Protein AF-A0A843VXG0-F1 (afdb_monomer_lite)

Radius of gyration: 54.91 Å; chains: 1; bounding box: 132×84×151 Å

Sequence (460 aa):
MPESQAVRLLEGRLAEQEVELTRLRTEVRTLREELARAHASRDAGASSSAQSARGDLATRLQEALDRAEARVRELETERADRGVATLQLQMESLRLELVRVEGRLLEAREREREARDRERDADRARADIARDYEILKDRPAIEVPSLGREGHSRRRFFAEDRDWGADHGSTVAYWREGGEQVVRVTDLQDSSAYMEDYQARYAGRLRLDRRVMPESQAIRLLEGRLAEQEVELTRLRAEVRTLRGELLRAQASRDAGASSSAQPAGGDLVVRLQRALDRAEARVRELEEQAREIGAQRQGGDVATLQAQMESLRLEFEARISDLEVERRTMVTAMEELRDDRTLMRGRLLEAREREREAETARTRIAADYEILKDRVLKKRREQQRQAQQVTPARTGSAFASLDDIVSLGDPSVVRGGVPRPEASTASKPPLPDRCREREEEEVSSSRRQRPTEGEQRDE

pLDDT: mean 70.28, std 20.28, range [29.88, 96.81]

Organism: Colocasia esculenta (NCBI:txid4460)

Structure (mmCIF, N/CA/C/O backbone):
data_AF-A0A843VXG0-F1
#
_entry.id   AF-A0A843VXG0-F1
#
loop_
_atom_site.group_PDB
_atom_site.id
_atom_site.type_symbol
_atom_site.label_atom_id
_atom_site.label_alt_id
_atom_site.label_comp_id
_atom_site.label_asym_id
_atom_site.label_entity_id
_atom_site.label_seq_id
_atom_site.pdbx_PDB_ins_code
_atom_site.Cartn_x
_atom_site.Cartn_y
_atom_site.Cartn_z
_atom_site.occupancy
_atom_site.B_iso_or_equiv
_atom_site.auth_seq_id
_atom_site.auth_comp_id
_atom_site.auth_asym_id
_atom_site.auth_atom_id
_atom_site.pdbx_PDB_model_num
ATOM 1 N N . MET A 1 1 ? -14.384 9.753 -12.723 1.00 54.00 1 MET A N 1
ATOM 2 C CA . MET A 1 1 ? -13.981 8.360 -12.432 1.00 54.00 1 MET A CA 1
ATOM 3 C C . MET A 1 1 ? -12.895 8.419 -11.370 1.00 54.00 1 MET A C 1
ATOM 5 O O . MET A 1 1 ? -12.008 9.245 -11.539 1.00 54.00 1 MET A O 1
ATOM 9 N N . PRO A 1 2 ? -12.958 7.631 -10.286 1.00 76.62 2 PRO A N 1
ATOM 10 C CA . PRO A 1 2 ? -11.826 7.462 -9.376 1.00 76.62 2 PRO A CA 1
ATOM 11 C C . PRO A 1 2 ? -10.594 6.999 -10.168 1.00 76.62 2 PRO A C 1
ATOM 13 O O . PRO A 1 2 ? -10.729 6.127 -11.027 1.00 76.62 2 PRO A O 1
ATOM 16 N N . GLU A 1 3 ? -9.410 7.546 -9.889 1.00 73.25 3 GLU A N 1
ATOM 17 C CA . GLU A 1 3 ? -8.144 7.176 -10.559 1.00 73.25 3 GLU A CA 1
ATOM 18 C C . GLU A 1 3 ? -7.888 5.661 -10.498 1.00 73.25 3 GLU A C 1
ATOM 20 O O . GLU A 1 3 ? -7.490 5.042 -11.484 1.00 73.25 3 GLU A O 1
ATOM 25 N N . SER A 1 4 ? -8.270 5.028 -9.387 1.00 76.19 4 SER A N 1
ATOM 26 C CA . SER A 1 4 ? -8.211 3.576 -9.203 1.00 76.19 4 SER A CA 1
ATOM 27 C C . SER A 1 4 ? -9.098 2.782 -10.170 1.00 76.19 4 SER A C 1
ATOM 29 O O . SER A 1 4 ? -8.772 1.645 -10.500 1.00 76.19 4 SER A O 1
ATOM 31 N N . GLN A 1 5 ? -10.202 3.351 -10.663 1.00 81.25 5 GLN A N 1
ATOM 32 C CA . GLN A 1 5 ? -11.023 2.716 -11.699 1.00 81.25 5 GLN A CA 1
ATOM 33 C C . GLN A 1 5 ? -10.413 2.894 -13.092 1.00 81.25 5 GLN A C 1
ATOM 35 O O . GLN A 1 5 ? -10.515 1.984 -13.910 1.00 81.25 5 GLN A O 1
ATOM 40 N N . ALA A 1 6 ? -9.763 4.029 -13.365 1.00 76.12 6 ALA A N 1
ATOM 41 C CA . ALA A 1 6 ? -9.092 4.266 -14.643 1.00 76.12 6 ALA A CA 1
ATOM 42 C C . ALA A 1 6 ? -7.895 3.321 -14.837 1.00 76.12 6 ALA A C 1
ATOM 44 O O . ALA A 1 6 ? -7.776 2.706 -15.894 1.00 76.12 6 ALA A O 1
ATOM 45 N N . VAL A 1 7 ? -7.076 3.132 -13.794 1.00 78.44 7 VAL A N 1
ATOM 46 C CA . VAL A 1 7 ? -5.946 2.186 -13.809 1.00 78.44 7 VAL A CA 1
ATOM 47 C C . VAL A 1 7 ? -6.432 0.751 -14.035 1.00 78.44 7 VAL A C 1
ATOM 49 O O . VAL A 1 7 ? -5.956 0.095 -14.953 1.00 78.44 7 VAL A O 1
ATOM 52 N N . ARG A 1 8 ? -7.462 0.293 -13.308 1.00 83.00 8 ARG A N 1
ATOM 53 C CA . ARG A 1 8 ? -8.021 -1.063 -13.492 1.00 83.00 8 ARG A CA 1
ATOM 54 C C . ARG A 1 8 ? -8.578 -1.306 -14.895 1.00 83.00 8 ARG A C 1
ATOM 56 O O . ARG A 1 8 ? -8.457 -2.406 -15.423 1.00 83.00 8 ARG A O 1
ATOM 63 N N . LEU A 1 9 ? -9.205 -0.297 -15.504 1.00 84.12 9 LEU A N 1
ATOM 64 C CA . LEU A 1 9 ? -9.700 -0.405 -16.880 1.00 84.12 9 LEU A CA 1
ATOM 65 C C . LEU A 1 9 ? -8.553 -0.508 -17.893 1.00 84.12 9 LEU A C 1
ATOM 67 O O . LEU A 1 9 ? -8.672 -1.247 -18.869 1.00 84.12 9 LEU A O 1
ATOM 71 N N . LEU A 1 10 ? -7.450 0.213 -17.671 1.00 79.94 10 LEU A N 1
ATOM 72 C CA . LEU A 1 10 ? -6.256 0.120 -18.513 1.00 79.94 10 LEU A CA 1
ATOM 73 C C . LEU A 1 10 ? -5.545 -1.226 -18.339 1.00 79.94 10 LEU A C 1
ATOM 75 O O . LEU A 1 10 ? -5.200 -1.846 -19.339 1.00 79.94 10 LEU A O 1
ATOM 79 N N . GLU A 1 11 ? -5.407 -1.716 -17.108 1.00 81.12 11 GLU A N 1
ATOM 80 C CA . GLU A 1 11 ? -4.853 -3.043 -16.806 1.00 81.12 11 GLU A CA 1
ATOM 81 C C . GLU A 1 11 ? -5.683 -4.166 -17.440 1.00 81.12 11 GLU A C 1
ATOM 83 O O . GLU A 1 11 ? -5.125 -5.072 -18.057 1.00 81.12 11 GLU A O 1
ATOM 88 N N . GLY A 1 12 ? -7.017 -4.077 -17.369 1.00 87.62 12 GLY A N 1
ATOM 89 C CA . GLY A 1 12 ? -7.913 -5.031 -18.026 1.00 87.62 12 GLY A CA 1
ATOM 90 C C . GLY A 1 12 ? -7.734 -5.055 -19.546 1.00 87.62 12 GLY A C 1
ATOM 91 O O . GLY A 1 12 ? -7.599 -6.123 -20.138 1.00 87.62 12 GLY A O 1
ATOM 92 N N . ARG A 1 13 ? -7.640 -3.880 -20.182 1.00 86.31 13 ARG A N 1
ATOM 93 C CA . ARG A 1 13 ? -7.381 -3.780 -21.628 1.00 86.31 13 ARG A CA 1
ATOM 94 C C . ARG A 1 13 ? -5.990 -4.273 -22.014 1.00 86.31 13 ARG A C 1
ATOM 96 O O . ARG A 1 13 ? -5.848 -4.910 -23.052 1.00 86.31 13 ARG A O 1
ATOM 103 N N . LEU A 1 14 ? -4.971 -4.003 -21.196 1.00 82.38 14 LEU A N 1
ATOM 104 C CA . LEU A 1 14 ? -3.626 -4.540 -21.405 1.00 82.38 14 LEU A CA 1
ATOM 105 C C . LEU A 1 14 ? -3.658 -6.071 -21.377 1.00 82.38 14 LEU A C 1
ATOM 107 O O . LEU A 1 14 ? -3.133 -6.683 -22.303 1.00 82.38 14 LEU A O 1
ATOM 111 N N . ALA A 1 15 ? -4.343 -6.673 -20.398 1.00 84.88 15 ALA A N 1
ATOM 112 C CA . ALA A 1 15 ? -4.509 -8.122 -20.288 1.00 84.88 15 ALA A CA 1
ATOM 113 C C . ALA A 1 15 ? -5.201 -8.734 -21.522 1.00 84.88 15 ALA A C 1
ATOM 115 O O . ALA A 1 15 ? -4.717 -9.725 -22.072 1.00 84.88 15 ALA A O 1
ATOM 116 N N . GLU A 1 16 ? -6.289 -8.121 -22.001 1.00 88.75 16 GLU A N 1
ATOM 117 C CA . GLU A 1 16 ? -6.979 -8.535 -23.233 1.00 88.75 16 GLU A CA 1
ATOM 118 C C . GLU A 1 16 ? -6.040 -8.507 -24.450 1.00 88.75 16 GLU A C 1
ATOM 120 O O . GLU A 1 16 ? -5.996 -9.463 -25.230 1.00 88.75 16 GLU A O 1
ATOM 125 N N . GLN A 1 17 ? -5.217 -7.461 -24.578 1.00 88.38 17 GLN A N 1
ATOM 126 C CA . GLN A 1 17 ? -4.226 -7.369 -25.650 1.00 88.38 17 GLN A CA 1
ATOM 127 C C . GLN A 1 17 ? -3.116 -8.416 -25.547 1.00 88.38 17 GLN A C 1
ATOM 129 O O . GLN A 1 17 ? -2.599 -8.849 -26.576 1.00 88.38 17 GLN A O 1
ATOM 134 N N . GLU A 1 18 ? -2.718 -8.844 -24.346 1.00 86.44 18 GLU A N 1
ATOM 135 C CA . GLU A 1 18 ? -1.721 -9.915 -24.212 1.00 86.44 18 GLU A CA 1
ATOM 136 C C . GLU A 1 18 ? -2.261 -11.249 -24.731 1.00 86.44 18 GLU A C 1
ATOM 138 O O . GLU A 1 18 ? -1.541 -12.009 -25.390 1.00 86.44 18 GLU A O 1
ATOM 143 N N . VAL A 1 19 ? -3.543 -11.517 -24.480 1.00 92.06 19 VAL A N 1
ATOM 144 C CA . VAL A 1 19 ? -4.237 -12.697 -25.007 1.00 92.06 19 VAL A CA 1
ATOM 145 C C . VAL A 1 19 ? -4.343 -12.622 -26.535 1.00 92.06 19 VAL A C 1
ATOM 147 O O . VAL A 1 19 ? -4.075 -13.607 -27.223 1.00 92.06 19 VAL A O 1
ATOM 150 N N . GLU A 1 20 ? -4.656 -11.453 -27.098 1.00 89.12 20 GLU A N 1
ATOM 151 C CA . GLU A 1 20 ? -4.691 -11.262 -28.555 1.00 89.12 20 GLU A CA 1
ATOM 152 C C . GLU A 1 20 ? -3.297 -11.427 -29.191 1.00 89.12 20 GLU A C 1
ATOM 154 O O . GLU A 1 20 ? -3.144 -12.144 -30.182 1.00 89.12 20 GLU A O 1
ATOM 159 N N . LEU A 1 21 ? -2.254 -10.849 -28.586 1.00 85.12 21 LEU A N 1
ATOM 160 C CA . LEU A 1 21 ? -0.868 -10.976 -29.049 1.00 85.12 21 LEU A CA 1
ATOM 161 C C . LEU A 1 21 ? -0.366 -12.419 -29.003 1.00 85.12 21 LEU A C 1
ATOM 163 O O . LEU A 1 21 ? 0.304 -12.870 -29.933 1.00 85.12 21 LEU A O 1
ATOM 167 N N . THR A 1 22 ? -0.666 -13.161 -27.936 1.00 91.44 22 THR A N 1
ATOM 168 C CA . THR A 1 22 ? -0.282 -14.578 -27.839 1.00 91.44 22 THR A CA 1
ATOM 169 C C . THR A 1 22 ? -0.975 -15.409 -28.913 1.00 91.44 22 THR A C 1
ATOM 171 O O . THR A 1 22 ? -0.302 -16.177 -29.603 1.00 91.44 22 THR A O 1
ATOM 174 N N . ARG A 1 23 ? -2.274 -15.184 -29.148 1.00 94.62 23 ARG A N 1
ATOM 175 C CA . ARG A 1 23 ? -3.012 -15.811 -30.251 1.00 94.62 23 ARG A CA 1
ATOM 176 C C . ARG A 1 23 ? -2.390 -15.490 -31.615 1.00 94.62 23 ARG A C 1
ATOM 178 O O . ARG A 1 23 ? -2.074 -16.413 -32.363 1.00 94.62 23 ARG A O 1
ATOM 185 N N . LEU A 1 24 ? -2.144 -14.220 -31.931 1.00 86.50 24 LEU A N 1
ATOM 186 C CA . LEU A 1 24 ? -1.567 -13.824 -33.223 1.00 86.50 24 LEU A CA 1
ATOM 187 C C . LEU A 1 24 ? -0.149 -14.371 -33.426 1.00 86.50 24 LEU A C 1
ATOM 189 O O . LEU A 1 24 ? 0.197 -14.805 -34.520 1.00 86.50 24 LEU A O 1
ATOM 193 N N . ARG A 1 25 ? 0.674 -14.433 -32.373 1.00 89.81 25 ARG A N 1
ATOM 194 C CA . ARG A 1 25 ? 2.006 -15.059 -32.444 1.00 89.81 25 ARG A CA 1
ATOM 195 C C . ARG A 1 25 ? 1.921 -16.553 -32.752 1.00 89.81 25 ARG A C 1
ATOM 197 O O . ARG A 1 25 ? 2.749 -17.060 -33.511 1.00 89.81 25 ARG A O 1
ATOM 204 N N . THR A 1 26 ? 0.931 -17.258 -32.197 1.00 93.38 26 THR A N 1
ATOM 205 C CA . THR A 1 26 ? 0.693 -18.664 -32.562 1.00 93.38 26 THR A CA 1
ATOM 206 C C . THR A 1 26 ? 0.238 -18.806 -34.013 1.00 93.38 26 THR A C 1
ATOM 208 O O . THR A 1 26 ? 0.751 -19.676 -34.710 1.00 93.38 26 THR A O 1
ATOM 211 N N . GLU A 1 27 ? -0.618 -17.905 -34.500 1.00 91.50 27 GLU A N 1
ATOM 212 C CA . GLU A 1 27 ? -1.077 -17.884 -35.894 1.00 91.50 27 GLU A CA 1
ATOM 213 C C . GLU A 1 27 ? 0.076 -17.623 -36.878 1.00 91.50 27 GLU A C 1
ATOM 215 O O . GLU A 1 27 ? 0.277 -18.389 -37.821 1.00 91.50 27 GLU A O 1
ATOM 220 N N . VAL A 1 28 ? 0.917 -16.620 -36.606 1.00 89.56 28 VAL A N 1
ATOM 221 C CA . VAL A 1 28 ? 2.145 -16.330 -37.370 1.00 89.56 28 VAL A CA 1
ATOM 222 C C . VAL A 1 28 ? 3.055 -17.556 -37.429 1.00 89.56 28 VAL A C 1
ATOM 224 O O . VAL A 1 28 ? 3.583 -17.893 -38.490 1.00 89.56 28 VAL A O 1
ATOM 227 N N . ARG A 1 29 ? 3.230 -18.263 -36.305 1.00 94.44 29 ARG A N 1
ATOM 228 C CA . ARG A 1 29 ? 4.016 -19.502 -36.276 1.00 94.44 29 ARG A CA 1
ATOM 229 C C . ARG A 1 29 ? 3.405 -20.572 -37.183 1.00 94.44 29 ARG A C 1
ATOM 231 O O . ARG A 1 29 ? 4.139 -21.157 -37.976 1.00 94.44 29 ARG A O 1
ATOM 238 N N . THR A 1 30 ? 2.095 -20.805 -37.103 1.00 93.62 30 THR A N 1
ATOM 239 C CA . THR A 1 30 ? 1.419 -21.800 -37.951 1.00 93.62 30 THR A CA 1
ATOM 240 C C . THR A 1 30 ? 1.497 -21.446 -39.435 1.00 93.62 30 THR A C 1
ATOM 242 O O . THR A 1 30 ? 1.835 -22.310 -40.240 1.00 93.62 30 THR A O 1
ATOM 245 N N . LEU A 1 31 ? 1.311 -20.172 -39.797 1.00 88.69 31 LEU A N 1
ATOM 246 C CA . LEU A 1 31 ? 1.414 -19.701 -41.180 1.00 88.69 31 LEU A CA 1
ATOM 247 C C . LEU A 1 31 ? 2.828 -19.883 -41.739 1.00 88.69 31 LEU A C 1
ATOM 249 O O . LEU A 1 31 ? 2.982 -20.310 -42.880 1.00 88.69 31 LEU A O 1
ATOM 253 N N . ARG A 1 32 ? 3.872 -19.636 -40.936 1.00 92.69 32 ARG A N 1
ATOM 254 C CA . ARG A 1 32 ? 5.265 -19.906 -41.336 1.00 92.69 32 ARG A CA 1
ATOM 255 C C . ARG A 1 32 ? 5.518 -21.393 -41.578 1.00 92.69 32 ARG A C 1
ATOM 257 O O . ARG A 1 32 ? 6.194 -21.744 -42.543 1.00 92.69 32 ARG A O 1
ATOM 264 N N . GLU A 1 33 ? 4.981 -22.267 -40.728 1.00 94.31 33 GLU A N 1
ATOM 265 C CA . GLU A 1 33 ? 5.098 -23.718 -40.906 1.00 94.31 33 GLU A CA 1
ATOM 266 C C . GLU A 1 33 ? 4.359 -24.198 -42.168 1.00 94.31 33 GLU A C 1
ATOM 268 O O . GLU A 1 33 ? 4.893 -25.013 -42.921 1.00 94.31 33 GLU A O 1
ATOM 273 N N . GLU A 1 34 ? 3.158 -23.682 -42.438 1.00 91.75 34 GLU A N 1
ATOM 274 C CA . GLU A 1 34 ? 2.383 -24.001 -43.644 1.00 91.75 34 GLU A CA 1
ATOM 275 C C . GLU A 1 34 ? 3.042 -23.476 -44.919 1.00 91.75 34 GLU A C 1
ATOM 277 O O . GLU A 1 34 ? 3.146 -24.211 -45.904 1.00 91.75 34 GLU A O 1
ATOM 282 N N . LEU A 1 35 ? 3.556 -22.246 -44.890 1.00 88.81 35 LEU A N 1
ATOM 283 C CA . LEU A 1 35 ? 4.306 -21.653 -45.991 1.00 88.81 35 LEU A CA 1
ATOM 284 C C . LEU A 1 35 ? 5.566 -22.476 -46.301 1.00 88.81 35 LEU A C 1
ATOM 286 O O . LEU A 1 35 ? 5.827 -22.799 -47.461 1.00 88.81 35 LEU A O 1
ATOM 290 N N . ALA A 1 36 ? 6.310 -22.900 -45.273 1.00 90.62 36 ALA A N 1
ATOM 291 C CA . ALA A 1 36 ? 7.475 -23.767 -45.439 1.00 90.62 36 ALA A CA 1
ATOM 292 C C . ALA A 1 36 ? 7.105 -25.119 -46.078 1.00 90.62 36 ALA A C 1
ATOM 294 O O . ALA A 1 36 ? 7.798 -25.583 -46.986 1.00 90.62 36 ALA A O 1
ATOM 295 N N . ARG A 1 37 ? 5.983 -25.733 -45.670 1.00 90.75 37 ARG A N 1
ATOM 296 C CA . ARG A 1 37 ? 5.463 -26.962 -46.302 1.00 90.75 37 ARG A CA 1
ATOM 297 C C . ARG A 1 37 ? 5.042 -26.723 -47.752 1.00 90.75 37 ARG A C 1
ATOM 299 O O . ARG A 1 37 ? 5.318 -27.566 -48.607 1.00 90.75 37 ARG A O 1
ATOM 306 N N . ALA A 1 38 ? 4.406 -25.590 -48.048 1.00 87.50 38 ALA A N 1
ATOM 307 C CA . ALA A 1 38 ? 4.000 -25.226 -49.402 1.00 87.50 38 ALA A CA 1
ATOM 308 C C . ALA A 1 38 ? 5.221 -25.090 -50.328 1.00 87.50 38 ALA A C 1
ATOM 310 O O . ALA A 1 38 ? 5.226 -25.687 -51.408 1.00 87.50 38 ALA A O 1
ATOM 311 N N . HIS A 1 39 ? 6.285 -24.414 -49.879 1.00 88.50 39 HIS A N 1
ATOM 312 C CA . HIS A 1 39 ? 7.552 -24.319 -50.612 1.00 88.50 39 HIS A CA 1
ATOM 313 C C . HIS A 1 39 ? 8.226 -25.683 -50.800 1.00 88.50 39 HIS A C 1
ATOM 315 O O . HIS A 1 39 ? 8.512 -26.058 -51.934 1.00 88.50 39 HIS A O 1
ATOM 321 N N . ALA A 1 40 ? 8.366 -26.481 -49.737 1.00 88.44 40 ALA A N 1
ATOM 322 C CA . ALA A 1 40 ? 8.948 -27.822 -49.836 1.00 88.44 40 ALA A CA 1
ATOM 323 C C . ALA A 1 40 ? 8.172 -28.728 -50.814 1.00 88.44 40 ALA A C 1
ATOM 325 O O . ALA A 1 40 ? 8.757 -29.505 -51.566 1.00 88.44 40 ALA A O 1
ATOM 326 N N . SER A 1 41 ? 6.840 -28.600 -50.856 1.00 84.75 41 SER A N 1
ATOM 327 C CA . SER A 1 41 ? 6.005 -29.337 -51.807 1.00 84.75 41 SER A CA 1
ATOM 328 C C . SER A 1 41 ? 6.168 -28.853 -53.252 1.00 84.75 41 SER A C 1
ATOM 330 O O . SER A 1 41 ? 5.995 -29.636 -54.186 1.00 84.75 41 SER A O 1
ATOM 332 N N . ARG A 1 42 ? 6.486 -27.572 -53.472 1.00 82.62 42 ARG A N 1
ATOM 333 C CA . ARG A 1 42 ? 6.711 -26.998 -54.806 1.00 82.62 42 ARG A CA 1
ATOM 334 C C . ARG A 1 42 ? 7.985 -27.556 -55.442 1.00 82.62 42 ARG A C 1
ATOM 336 O O . ARG A 1 42 ? 7.973 -27.852 -56.637 1.00 82.62 42 ARG A O 1
ATOM 343 N N . ASP A 1 43 ? 9.019 -27.764 -54.633 1.00 82.69 43 ASP A N 1
ATOM 344 C CA . ASP A 1 43 ? 10.332 -28.237 -55.082 1.00 82.69 43 ASP A CA 1
ATOM 345 C C . ASP A 1 43 ? 10.352 -29.745 -55.405 1.00 82.69 43 ASP A C 1
ATOM 347 O O . ASP A 1 43 ? 11.196 -30.210 -56.166 1.00 82.69 43 ASP A O 1
ATOM 351 N N . ALA A 1 44 ? 9.364 -30.512 -54.929 1.00 83.75 44 ALA A N 1
ATOM 352 C CA . ALA A 1 44 ? 9.259 -31.964 -55.121 1.00 83.75 44 ALA A CA 1
ATOM 353 C C . ALA A 1 44 ? 8.799 -32.432 -56.531 1.00 83.75 44 ALA A C 1
ATOM 355 O O . ALA A 1 44 ? 8.350 -33.566 -56.684 1.00 83.75 44 ALA A O 1
ATOM 356 N N . GLY A 1 45 ? 8.894 -31.593 -57.572 1.00 70.19 45 GLY A N 1
ATOM 357 C CA . GLY A 1 45 ? 8.786 -32.033 -58.978 1.00 70.19 45 GLY A CA 1
ATOM 358 C C . GLY A 1 45 ? 7.389 -32.418 -59.501 1.00 70.19 45 GLY A C 1
ATOM 359 O O . GLY A 1 45 ? 7.269 -33.344 -60.300 1.00 70.19 45 GLY A O 1
ATOM 360 N N . ALA A 1 46 ? 6.320 -31.732 -59.081 1.00 64.19 46 ALA A N 1
ATOM 361 C CA . ALA A 1 46 ? 4.962 -31.974 -59.596 1.00 64.19 46 ALA A CA 1
ATOM 362 C C . ALA A 1 46 ? 4.710 -31.370 -60.998 1.00 64.19 46 ALA A C 1
ATOM 364 O O . ALA A 1 46 ? 5.429 -30.476 -61.440 1.00 64.19 46 ALA A O 1
ATOM 365 N N . SER A 1 47 ? 3.655 -31.834 -61.684 1.00 74.25 47 SER A N 1
ATOM 366 C CA . SER A 1 47 ? 3.213 -31.322 -62.994 1.00 74.25 47 SER A CA 1
ATOM 367 C C . SER A 1 47 ? 2.990 -29.798 -62.997 1.00 74.25 47 SER A C 1
ATOM 369 O O . SER A 1 47 ? 2.642 -29.209 -61.971 1.00 74.25 47 SER A O 1
ATOM 371 N N . SER A 1 48 ? 3.139 -29.141 -64.157 1.00 76.25 48 SER A N 1
ATOM 372 C CA . SER A 1 48 ? 3.136 -27.666 -64.239 1.00 76.25 48 SER A CA 1
ATOM 373 C C . SER A 1 48 ? 1.839 -27.013 -63.728 1.00 76.25 48 SER A C 1
ATOM 375 O O . SER A 1 48 ? 1.875 -25.915 -63.176 1.00 76.25 48 SER A O 1
ATOM 377 N N . SER A 1 49 ? 0.694 -27.699 -63.839 1.00 80.19 49 SER A N 1
ATOM 378 C CA . SER A 1 49 ? -0.589 -27.233 -63.293 1.00 80.19 49 SER A CA 1
ATOM 379 C C . SER A 1 49 ? -0.623 -27.253 -61.761 1.00 80.19 49 SER A C 1
ATOM 381 O O . SER A 1 49 ? -1.114 -26.312 -61.137 1.00 80.19 49 SER A O 1
ATOM 383 N N . ALA A 1 50 ? -0.044 -28.282 -61.137 1.00 78.62 50 ALA A N 1
ATOM 384 C CA . ALA A 1 50 ? 0.074 -28.380 -59.686 1.00 78.62 50 ALA A CA 1
ATOM 385 C C . ALA A 1 50 ? 1.094 -27.373 -59.127 1.00 78.62 50 ALA A C 1
ATOM 387 O O . ALA A 1 50 ? 0.907 -26.863 -58.023 1.00 78.62 50 ALA A O 1
ATOM 388 N N . GLN A 1 51 ? 2.142 -27.040 -59.889 1.00 79.31 51 GLN A N 1
ATOM 389 C CA . GLN A 1 51 ? 3.100 -25.994 -59.515 1.00 79.31 51 GLN A CA 1
ATOM 390 C C . GLN A 1 51 ? 2.473 -24.594 -59.497 1.00 79.31 51 GLN A C 1
ATOM 392 O O . GLN A 1 51 ? 2.760 -23.834 -58.574 1.00 79.31 51 GLN A O 1
ATOM 397 N N . SER A 1 52 ? 1.593 -24.267 -60.452 1.00 84.25 52 SER A N 1
ATOM 398 C CA . SER A 1 52 ? 0.890 -22.973 -60.467 1.00 84.25 52 SER A CA 1
ATOM 399 C C . SER A 1 52 ? -0.032 -22.819 -59.255 1.00 84.25 52 SER A C 1
ATOM 401 O O . SER A 1 52 ? 0.079 -21.841 -58.524 1.00 84.25 52 SER A O 1
ATOM 403 N N . ALA A 1 53 ? -0.865 -23.828 -58.968 1.00 83.38 53 ALA A N 1
ATOM 404 C CA . ALA A 1 53 ? -1.772 -23.797 -57.817 1.00 83.38 53 ALA A CA 1
ATOM 405 C C . ALA A 1 53 ? -1.025 -23.717 -56.468 1.00 83.38 53 ALA A C 1
ATOM 407 O O . ALA A 1 53 ? -1.477 -23.049 -55.539 1.00 83.38 53 ALA A O 1
ATOM 408 N N . ARG A 1 54 ? 0.144 -24.365 -56.357 1.00 83.31 54 ARG A N 1
ATOM 409 C CA . ARG A 1 54 ? 1.025 -24.255 -55.178 1.00 83.31 54 ARG A CA 1
ATOM 410 C C . ARG A 1 54 ? 1.692 -22.882 -55.075 1.00 83.31 54 ARG A C 1
ATOM 412 O O . ARG A 1 54 ? 1.894 -22.400 -53.965 1.00 83.31 54 ARG A O 1
ATOM 419 N N . GLY A 1 55 ? 2.014 -22.259 -56.209 1.00 85.62 55 GLY A N 1
ATOM 420 C CA . GLY A 1 55 ? 2.500 -20.881 -56.274 1.00 85.62 55 GLY A CA 1
ATOM 421 C C . GLY A 1 55 ? 1.475 -19.889 -55.728 1.00 85.62 55 GLY A C 1
ATOM 422 O O . GLY A 1 55 ? 1.822 -19.111 -54.845 1.00 85.62 55 GLY A O 1
ATOM 423 N N . ASP A 1 56 ? 0.221 -19.995 -56.176 1.00 88.62 56 ASP A N 1
ATOM 424 C CA . ASP A 1 56 ? -0.887 -19.139 -55.726 1.00 88.62 56 ASP A CA 1
ATOM 425 C C . ASP A 1 56 ? -1.224 -19.339 -54.240 1.00 88.62 56 ASP A C 1
ATOM 427 O O . ASP A 1 56 ? -1.590 -18.396 -53.536 1.00 88.62 56 ASP A O 1
ATOM 431 N N . LEU A 1 57 ? -1.100 -20.572 -53.735 1.00 87.06 57 LEU A N 1
ATOM 432 C CA . LEU A 1 57 ? -1.258 -20.855 -52.308 1.00 87.06 57 LEU A CA 1
ATOM 433 C C . LEU A 1 57 ? -0.133 -20.214 -51.483 1.00 87.06 57 LEU A C 1
ATOM 435 O O . LEU A 1 57 ? -0.409 -19.621 -50.444 1.00 87.06 57 LEU A O 1
ATOM 439 N N . ALA A 1 58 ? 1.118 -20.303 -51.943 1.00 87.00 58 ALA A N 1
ATOM 440 C CA . ALA A 1 58 ? 2.262 -19.722 -51.245 1.00 87.00 58 ALA A CA 1
ATOM 441 C C . ALA A 1 58 ? 2.184 -18.187 -51.178 1.00 87.00 58 ALA A C 1
ATOM 443 O O . ALA A 1 58 ? 2.440 -17.620 -50.121 1.00 87.00 58 ALA A O 1
ATOM 444 N N . THR A 1 59 ? 1.767 -17.508 -52.253 1.00 91.62 59 THR A N 1
ATOM 445 C CA . THR A 1 59 ? 1.541 -16.051 -52.224 1.00 91.62 59 THR A CA 1
ATOM 446 C C . THR A 1 59 ? 0.418 -15.665 -51.268 1.00 91.62 59 THR A C 1
ATOM 448 O O . THR A 1 59 ? 0.597 -14.745 -50.476 1.00 91.62 59 THR A O 1
ATOM 451 N N . ARG A 1 60 ? -0.704 -16.397 -51.250 1.00 90.81 60 ARG A N 1
ATOM 452 C CA . ARG A 1 60 ? -1.793 -16.139 -50.287 1.00 90.81 60 ARG A CA 1
ATOM 453 C C . ARG A 1 60 ? -1.362 -16.347 -48.834 1.00 90.81 60 ARG A C 1
ATOM 455 O O . ARG A 1 60 ? -1.750 -15.559 -47.974 1.00 90.81 60 ARG A O 1
ATOM 462 N N . LEU A 1 61 ? -0.572 -17.388 -48.558 1.00 86.81 61 LEU A N 1
ATOM 463 C CA . LEU A 1 61 ? -0.016 -17.642 -47.225 1.00 86.81 61 LEU A CA 1
ATOM 464 C C . LEU A 1 61 ? 0.983 -16.553 -46.815 1.00 86.81 61 LEU A C 1
ATOM 466 O O . LEU A 1 61 ? 0.949 -16.113 -45.669 1.00 86.81 61 LEU A O 1
ATOM 470 N N . GLN A 1 62 ? 1.810 -16.067 -47.744 1.00 90.19 62 GLN A N 1
ATOM 471 C CA . GLN A 1 62 ? 2.720 -14.947 -47.495 1.00 90.19 62 GLN A CA 1
ATOM 472 C C . GLN A 1 62 ? 1.954 -13.651 -47.189 1.00 90.19 62 GLN A C 1
ATOM 474 O O . GLN A 1 62 ? 2.239 -12.995 -46.195 1.00 90.19 62 GLN A O 1
ATOM 479 N N . GLU A 1 63 ? 0.924 -13.311 -47.968 1.00 94.00 63 GLU A N 1
ATOM 480 C CA . GLU A 1 63 ? 0.087 -12.130 -47.709 1.00 94.00 63 GLU A CA 1
ATOM 481 C C . GLU A 1 63 ? -0.678 -12.219 -46.379 1.00 94.00 63 GLU A C 1
ATOM 483 O O . GLU A 1 63 ? -0.962 -11.198 -45.746 1.00 94.00 63 GLU A O 1
ATOM 488 N N . ALA A 1 64 ? -1.083 -13.424 -45.967 1.00 88.12 64 ALA A N 1
ATOM 489 C CA . ALA A 1 64 ? -1.697 -13.652 -44.661 1.00 88.12 64 ALA A CA 1
ATOM 490 C C . ALA A 1 64 ? -0.673 -13.483 -43.528 1.00 88.12 64 ALA A C 1
ATOM 492 O O . ALA A 1 64 ? -0.975 -12.833 -42.527 1.00 88.12 64 ALA A O 1
ATOM 493 N N . LEU A 1 65 ? 0.546 -14.000 -43.716 1.00 88.00 65 LEU A N 1
ATOM 494 C CA . LEU A 1 65 ? 1.654 -13.850 -42.776 1.00 88.00 65 LEU A CA 1
ATOM 495 C C . LEU A 1 65 ? 2.036 -12.376 -42.589 1.00 88.00 65 LEU A C 1
ATOM 497 O O . LEU A 1 65 ? 2.106 -11.913 -41.454 1.00 88.00 65 LEU A O 1
ATOM 501 N N . ASP A 1 66 ? 2.199 -11.624 -43.678 1.00 91.50 66 ASP A N 1
ATOM 502 C CA . ASP A 1 66 ? 2.570 -10.205 -43.630 1.00 91.50 66 ASP A CA 1
ATOM 503 C C . ASP A 1 66 ? 1.506 -9.366 -42.900 1.00 91.50 66 ASP A C 1
ATOM 505 O O . ASP A 1 66 ? 1.836 -8.491 -42.094 1.00 91.50 66 ASP A O 1
ATOM 509 N N . ARG A 1 67 ? 0.216 -9.667 -43.115 1.00 92.81 67 ARG A N 1
ATOM 510 C CA . ARG A 1 67 ? -0.898 -9.028 -42.392 1.00 92.81 67 ARG A CA 1
ATOM 511 C C . ARG A 1 67 ? -0.894 -9.364 -40.902 1.00 92.81 67 ARG A C 1
ATOM 513 O O . ARG A 1 67 ? -1.076 -8.465 -40.081 1.00 92.81 67 ARG A O 1
ATOM 520 N N . ALA A 1 68 ? -0.672 -10.629 -40.548 1.00 82.06 68 ALA A N 1
ATOM 521 C CA . ALA A 1 68 ? -0.605 -11.057 -39.154 1.00 82.06 68 ALA A CA 1
ATOM 522 C C . ALA A 1 68 ? 0.601 -10.427 -38.429 1.00 82.06 68 ALA A C 1
ATOM 524 O O . ALA A 1 68 ? 0.459 -9.926 -37.315 1.00 82.06 68 ALA A O 1
ATOM 525 N N . GLU A 1 69 ? 1.769 -10.365 -39.074 1.00 88.12 69 GLU A N 1
ATOM 526 C CA . GLU A 1 69 ? 2.961 -9.711 -38.524 1.00 88.12 69 GLU A CA 1
ATOM 527 C C . GLU A 1 69 ? 2.781 -8.197 -38.357 1.00 88.12 69 GLU A C 1
ATOM 529 O O . GLU A 1 69 ? 3.193 -7.641 -37.336 1.00 88.12 69 GLU A O 1
ATOM 534 N N . ALA A 1 70 ? 2.145 -7.522 -39.319 1.00 93.06 70 ALA A N 1
ATOM 535 C CA . ALA A 1 70 ? 1.826 -6.100 -39.205 1.00 93.06 70 ALA A CA 1
ATOM 536 C C . ALA A 1 70 ? 0.900 -5.825 -38.010 1.00 93.06 70 ALA A C 1
ATOM 538 O O . ALA A 1 70 ? 1.164 -4.910 -37.228 1.00 93.06 70 ALA A O 1
ATOM 539 N N . ARG A 1 71 ? -0.126 -6.665 -37.814 1.00 93.12 71 ARG A N 1
ATOM 540 C CA . ARG A 1 71 ? -1.052 -6.546 -36.682 1.00 93.12 71 ARG A CA 1
ATOM 541 C C . ARG A 1 71 ? -0.370 -6.788 -35.333 1.00 93.12 71 ARG A C 1
ATOM 543 O O . ARG A 1 71 ? -0.667 -6.084 -34.372 1.00 93.12 71 ARG A O 1
ATOM 550 N N . VAL A 1 72 ? 0.564 -7.740 -35.254 1.00 88.56 72 VAL A N 1
ATOM 551 C CA . VAL A 1 72 ? 1.372 -7.960 -34.040 1.00 88.56 72 VAL A CA 1
ATOM 552 C C . VAL A 1 72 ? 2.181 -6.710 -33.694 1.00 88.56 72 VAL A C 1
ATOM 554 O O . VAL A 1 72 ? 2.149 -6.283 -32.544 1.00 88.56 72 VAL A O 1
ATOM 557 N N . ARG A 1 73 ? 2.854 -6.088 -34.672 1.00 92.31 73 ARG A N 1
ATOM 558 C CA . ARG A 1 73 ? 3.641 -4.863 -34.436 1.00 92.31 73 ARG A CA 1
ATOM 559 C C . ARG A 1 73 ? 2.766 -3.701 -33.964 1.00 92.31 73 ARG A C 1
ATOM 561 O O . ARG A 1 73 ? 3.138 -3.011 -33.023 1.00 92.31 73 ARG A O 1
ATOM 568 N N . GLU A 1 74 ? 1.604 -3.511 -34.585 1.00 93.19 74 GLU A N 1
ATOM 569 C CA . GLU A 1 74 ? 0.635 -2.483 -34.187 1.00 93.19 74 GLU A CA 1
ATOM 570 C C . GLU A 1 74 ? 0.183 -2.679 -32.729 1.00 93.19 74 GLU A C 1
ATOM 572 O O . GLU A 1 74 ? 0.295 -1.767 -31.909 1.00 93.19 74 GLU A O 1
ATOM 577 N N . LEU A 1 75 ? -0.228 -3.897 -32.360 1.00 85.56 75 LEU A N 1
ATOM 578 C CA . LEU A 1 75 ? -0.647 -4.211 -30.992 1.00 85.56 75 LEU A CA 1
ATOM 579 C C . LEU A 1 75 ? 0.491 -4.086 -29.969 1.00 85.56 75 LEU A C 1
ATOM 581 O O . LEU A 1 75 ? 0.241 -3.678 -28.835 1.00 85.56 75 LEU A O 1
ATOM 585 N N . GLU A 1 76 ? 1.732 -4.406 -30.343 1.00 87.06 76 GLU A N 1
ATOM 586 C CA . GLU A 1 76 ? 2.909 -4.191 -29.491 1.00 87.06 76 GLU A CA 1
ATOM 587 C C . GLU A 1 76 ? 3.151 -2.700 -29.226 1.00 87.06 76 GLU A C 1
ATOM 589 O O . GLU A 1 76 ? 3.414 -2.327 -28.080 1.00 87.06 76 GLU A O 1
ATOM 594 N N . THR A 1 77 ? 2.996 -1.840 -30.240 1.00 91.31 77 THR A N 1
ATOM 595 C CA . THR A 1 77 ? 3.098 -0.383 -30.058 1.00 91.31 77 THR A CA 1
ATOM 596 C C . THR A 1 77 ? 1.963 0.172 -29.199 1.00 91.31 77 THR A C 1
ATOM 598 O O . THR A 1 77 ? 2.229 0.877 -28.228 1.00 91.31 77 THR A O 1
ATOM 601 N N . GLU A 1 78 ? 0.713 -0.234 -29.450 1.00 89.06 78 GLU A N 1
ATOM 602 C CA . GLU A 1 78 ? -0.425 0.183 -28.624 1.00 89.06 78 GLU A CA 1
ATOM 603 C C . GLU A 1 78 ? -0.271 -0.251 -27.161 1.00 89.06 78 GLU A C 1
ATOM 605 O O . GLU A 1 78 ? -0.634 0.488 -26.242 1.00 89.06 78 GLU A O 1
ATOM 610 N N . ARG A 1 79 ? 0.257 -1.460 -26.932 1.00 88.25 79 ARG A N 1
ATOM 611 C CA . ARG A 1 79 ? 0.524 -1.975 -25.587 1.00 88.25 79 ARG A CA 1
ATOM 612 C C . ARG A 1 79 ? 1.595 -1.146 -24.884 1.00 88.25 79 ARG A C 1
ATOM 614 O O . ARG A 1 79 ? 1.431 -0.840 -23.705 1.00 88.25 79 ARG A O 1
ATOM 621 N N . ALA A 1 80 ? 2.669 -0.782 -25.584 1.00 84.19 80 ALA A N 1
ATOM 622 C CA . ALA A 1 80 ? 3.722 0.063 -25.027 1.00 84.19 80 ALA A CA 1
ATOM 623 C C . ALA A 1 80 ? 3.170 1.437 -24.613 1.00 84.19 80 ALA A C 1
ATOM 625 O O . ALA A 1 80 ? 3.370 1.853 -23.471 1.00 84.19 80 ALA A O 1
ATOM 626 N N . ASP A 1 81 ? 2.395 2.085 -25.485 1.00 87.19 81 ASP A N 1
ATOM 627 C CA . ASP A 1 81 ? 1.794 3.395 -25.211 1.00 87.19 81 ASP A CA 1
ATOM 628 C C . ASP A 1 81 ? 0.826 3.348 -24.018 1.00 87.19 81 ASP A C 1
ATOM 630 O O . ASP A 1 81 ? 0.863 4.206 -23.130 1.00 87.19 81 ASP A O 1
ATOM 634 N N . ARG A 1 82 ? -0.011 2.305 -23.935 1.00 85.88 82 ARG A N 1
ATOM 635 C CA . ARG A 1 82 ? -0.927 2.103 -22.797 1.00 85.88 82 ARG A CA 1
ATOM 636 C C . ARG A 1 82 ? -0.188 1.768 -21.503 1.00 85.88 82 ARG A C 1
ATOM 638 O O . ARG A 1 82 ? -0.604 2.222 -20.436 1.00 85.88 82 ARG A O 1
ATOM 645 N N . GLY A 1 83 ? 0.913 1.023 -21.581 1.00 82.19 83 GLY A N 1
ATOM 646 C CA . GLY A 1 83 ? 1.795 0.768 -20.443 1.00 82.19 83 GLY A CA 1
ATOM 647 C C . GLY A 1 83 ? 2.378 2.065 -19.879 1.00 82.19 83 GLY A C 1
ATOM 648 O O . GLY A 1 83 ? 2.287 2.309 -18.676 1.00 82.19 83 GLY A O 1
ATOM 649 N N . VAL A 1 84 ? 2.883 2.945 -20.750 1.00 85.56 84 VAL A N 1
ATOM 650 C CA . VAL A 1 84 ? 3.390 4.273 -20.360 1.00 85.56 84 VAL A CA 1
ATOM 651 C C . VAL A 1 84 ? 2.290 5.122 -19.720 1.00 85.56 84 VAL A C 1
ATOM 653 O O . VAL A 1 84 ? 2.513 5.694 -18.654 1.00 85.56 84 VAL A O 1
ATOM 656 N N . ALA A 1 85 ? 1.092 5.164 -20.310 1.00 80.25 85 ALA A N 1
ATOM 657 C CA . ALA A 1 85 ? -0.038 5.912 -19.750 1.00 80.25 85 ALA A CA 1
ATOM 658 C C . ALA A 1 85 ? -0.453 5.402 -18.355 1.00 80.25 85 ALA A C 1
ATOM 660 O O . ALA A 1 85 ? -0.759 6.194 -17.464 1.00 80.25 85 ALA A O 1
ATOM 661 N N . THR A 1 86 ? -0.420 4.084 -18.142 1.00 79.44 86 THR A N 1
ATOM 662 C CA . THR A 1 86 ? -0.746 3.470 -16.844 1.00 79.44 86 THR A CA 1
ATOM 663 C C . THR A 1 86 ? 0.279 3.861 -15.777 1.00 79.44 86 T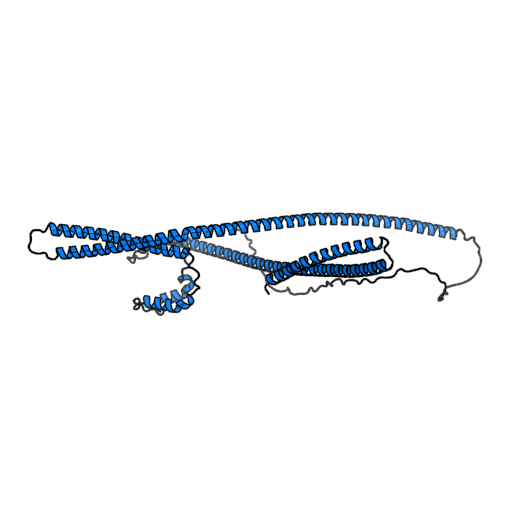HR A C 1
ATOM 665 O O . THR A 1 86 ? -0.102 4.280 -14.684 1.00 79.44 86 THR A O 1
ATOM 668 N N . LEU A 1 87 ? 1.574 3.814 -16.109 1.00 77.75 87 LEU A N 1
ATOM 669 C CA . LEU A 1 87 ? 2.649 4.237 -15.206 1.00 77.75 87 LEU A CA 1
ATOM 670 C C . LEU A 1 87 ? 2.578 5.733 -14.876 1.00 77.75 87 LEU A C 1
ATOM 672 O O . LEU A 1 87 ? 2.798 6.118 -13.729 1.00 77.75 87 LEU A O 1
ATOM 676 N N . GLN A 1 88 ? 2.235 6.582 -15.849 1.00 83.25 88 GLN A N 1
ATOM 677 C CA . GLN A 1 88 ? 2.053 8.019 -15.619 1.00 83.25 88 GLN A CA 1
ATOM 678 C C . GLN A 1 88 ? 0.929 8.296 -14.613 1.00 83.25 88 GLN A C 1
ATOM 680 O O . GLN A 1 88 ? 1.146 9.044 -13.661 1.00 83.25 88 GLN A O 1
ATOM 685 N N . LEU A 1 89 ? -0.227 7.638 -14.757 1.00 84.06 89 LEU A N 1
ATOM 686 C CA . LEU A 1 89 ? -1.339 7.771 -13.807 1.00 84.06 89 LEU A CA 1
ATOM 687 C C . LEU A 1 89 ? -0.965 7.283 -12.401 1.00 84.06 89 LEU A C 1
ATOM 689 O O . LEU A 1 89 ? -1.288 7.937 -11.410 1.00 84.06 89 LEU A O 1
ATOM 693 N N . GLN A 1 90 ? -0.245 6.163 -12.296 1.00 78.44 90 GLN A N 1
ATOM 694 C CA . GLN A 1 90 ? 0.250 5.667 -11.007 1.00 78.44 90 GLN A CA 1
ATOM 695 C C . GLN A 1 90 ? 1.236 6.653 -10.363 1.00 78.44 90 GLN A C 1
ATOM 697 O O . GLN A 1 90 ? 1.141 6.930 -9.167 1.00 78.44 90 GLN A O 1
ATOM 702 N N . MET A 1 91 ? 2.145 7.242 -11.147 1.00 86.00 91 MET A N 1
ATOM 703 C CA . MET A 1 91 ? 3.066 8.272 -10.659 1.00 86.00 91 MET A CA 1
ATOM 704 C C . MET A 1 91 ? 2.338 9.530 -10.174 1.00 86.00 91 MET A C 1
ATOM 706 O O . MET A 1 91 ? 2.730 10.102 -9.157 1.00 86.00 91 MET A O 1
ATOM 710 N N . GLU A 1 92 ? 1.300 9.982 -10.876 1.00 88.88 92 GLU A N 1
ATOM 711 C CA . GLU A 1 92 ? 0.494 11.133 -10.455 1.00 88.88 92 GLU A CA 1
ATOM 712 C C . GLU A 1 92 ? -0.269 10.849 -9.157 1.00 88.88 92 GLU A C 1
ATOM 714 O O . GLU A 1 92 ? -0.216 11.665 -8.234 1.00 88.88 92 GLU A O 1
ATOM 719 N N . SER A 1 93 ? -0.866 9.661 -9.030 1.00 85.31 93 SER A N 1
ATOM 720 C CA . SER A 1 93 ? -1.508 9.213 -7.788 1.00 85.31 93 SER A CA 1
ATOM 721 C C . SER A 1 93 ? -0.523 9.223 -6.612 1.00 85.31 93 SER A C 1
ATOM 723 O O . SER A 1 93 ? -0.822 9.782 -5.556 1.00 85.31 93 SER A O 1
ATOM 725 N N . LEU A 1 94 ? 0.685 8.675 -6.795 1.00 81.94 94 LEU A N 1
ATOM 726 C CA . LEU A 1 94 ? 1.722 8.663 -5.755 1.00 81.94 94 LEU A CA 1
ATOM 727 C C . LEU A 1 94 ? 2.195 10.074 -5.381 1.00 81.94 94 LEU A C 1
ATOM 729 O O . LEU A 1 94 ? 2.419 10.359 -4.205 1.00 81.94 94 LEU A O 1
ATOM 733 N N . ARG A 1 95 ? 2.313 10.989 -6.353 1.00 87.50 95 ARG A N 1
ATOM 734 C CA . ARG A 1 95 ? 2.637 12.401 -6.082 1.00 87.50 95 ARG A CA 1
ATOM 735 C C . ARG A 1 95 ? 1.561 13.073 -5.233 1.00 87.50 95 ARG A C 1
ATOM 737 O O . ARG A 1 95 ? 1.895 13.798 -4.300 1.00 87.50 95 ARG A O 1
ATOM 744 N N . LEU A 1 96 ? 0.283 12.824 -5.520 1.00 88.62 96 LEU A N 1
ATOM 745 C CA . LEU A 1 96 ? -0.823 13.368 -4.728 1.00 88.62 96 LEU A CA 1
ATOM 746 C C . LEU A 1 96 ? -0.846 12.792 -3.308 1.00 88.62 96 LEU A C 1
ATOM 748 O O . LEU A 1 96 ? -1.091 13.524 -2.348 1.00 88.62 96 LEU A O 1
ATOM 752 N N . GLU A 1 97 ? -0.573 11.498 -3.149 1.00 85.38 97 GLU A N 1
ATOM 753 C CA . GLU A 1 97 ? -0.454 10.881 -1.826 1.00 85.38 97 GLU A CA 1
ATOM 754 C C . GLU A 1 97 ? 0.721 11.439 -1.027 1.00 85.38 97 GLU A C 1
ATOM 756 O O . GLU A 1 97 ? 0.548 11.738 0.157 1.00 85.38 97 GLU A O 1
ATOM 761 N N . LEU A 1 98 ? 1.870 11.663 -1.670 1.00 88.31 98 LEU A N 1
ATOM 762 C CA . LEU A 1 98 ? 3.024 12.299 -1.041 1.00 88.31 98 LEU A CA 1
ATOM 763 C C . LEU A 1 98 ? 2.658 13.686 -0.498 1.00 88.31 98 LEU A C 1
ATOM 765 O O . LEU A 1 98 ? 2.874 13.947 0.682 1.00 88.31 98 LEU A O 1
ATOM 769 N N . VAL A 1 99 ? 2.000 14.526 -1.304 1.00 92.38 99 VAL A N 1
ATOM 770 C CA . VAL A 1 99 ? 1.533 15.858 -0.873 1.00 92.38 99 VAL A CA 1
ATOM 771 C C . VAL A 1 99 ? 0.566 15.758 0.317 1.00 92.38 99 VAL A C 1
ATOM 773 O O . VAL A 1 99 ? 0.659 16.537 1.266 1.00 92.38 99 VAL A O 1
ATOM 776 N N . ARG A 1 100 ? -0.343 14.773 0.331 1.00 88.38 100 ARG A N 1
ATOM 777 C CA . ARG A 1 100 ? -1.254 14.546 1.473 1.00 88.38 100 ARG A CA 1
ATOM 778 C C . ARG A 1 100 ? -0.516 14.098 2.734 1.00 88.38 100 ARG A C 1
ATOM 780 O O . ARG A 1 100 ? -0.930 14.440 3.843 1.00 88.38 100 ARG A O 1
ATOM 787 N N . VAL A 1 101 ? 0.526 13.281 2.602 1.00 89.44 101 VAL A N 1
ATOM 788 C CA . VAL A 1 101 ? 1.360 12.850 3.734 1.00 89.44 101 VAL A CA 1
ATOM 789 C C . VAL A 1 101 ? 2.174 14.025 4.268 1.00 89.44 101 VAL A C 1
ATOM 791 O O . VAL A 1 101 ? 2.192 14.237 5.479 1.00 89.44 101 VAL A O 1
ATOM 794 N N . GLU A 1 102 ? 2.770 14.829 3.390 1.00 90.38 102 GLU A N 1
ATOM 795 C CA . GLU A 1 102 ? 3.487 16.050 3.764 1.00 90.38 102 GLU A CA 1
ATOM 796 C C . GLU A 1 102 ? 2.575 17.037 4.501 1.00 90.38 102 GLU A C 1
ATOM 798 O O . GLU A 1 102 ? 2.951 17.525 5.566 1.00 90.38 102 GLU A O 1
ATOM 803 N N . GLY A 1 103 ? 1.346 17.247 4.016 1.00 94.25 103 GLY A N 1
ATOM 804 C CA . GLY A 1 103 ? 0.342 18.064 4.705 1.00 94.25 103 GLY A CA 1
ATOM 805 C C . GLY A 1 103 ? 0.036 17.557 6.119 1.00 94.25 103 GLY A C 1
ATOM 806 O O . GLY A 1 103 ? 0.118 18.316 7.083 1.00 94.25 103 GLY A O 1
ATOM 807 N N . ARG A 1 104 ? -0.211 16.249 6.281 1.00 90.75 104 ARG A N 1
ATOM 808 C CA . ARG A 1 104 ? -0.452 15.638 7.603 1.00 90.75 104 ARG A CA 1
ATOM 809 C C . ARG A 1 104 ? 0.753 15.748 8.540 1.00 90.75 104 ARG A C 1
ATOM 811 O O . ARG A 1 104 ? 0.575 15.934 9.743 1.00 90.75 104 ARG A O 1
ATOM 818 N N . LEU A 1 105 ? 1.973 15.635 8.014 1.00 91.00 105 LEU A N 1
ATOM 819 C CA . LEU A 1 105 ? 3.200 15.805 8.796 1.00 91.00 105 LEU A CA 1
ATOM 820 C C . LEU A 1 105 ? 3.394 17.254 9.249 1.00 91.00 105 LEU A C 1
ATOM 822 O O . LEU A 1 105 ? 3.852 17.478 10.370 1.00 91.00 105 LEU A O 1
ATOM 826 N N . LEU A 1 106 ? 3.050 18.231 8.408 1.00 94.19 106 LEU A N 1
ATOM 827 C CA . LEU A 1 106 ? 3.075 19.642 8.786 1.00 94.19 106 LEU A CA 1
ATOM 828 C C . LEU A 1 106 ? 2.062 19.932 9.897 1.00 94.19 106 LEU A C 1
ATOM 830 O O . LEU A 1 106 ? 2.459 20.468 10.929 1.00 94.19 106 LEU A O 1
ATOM 834 N N . GLU A 1 107 ? 0.817 19.468 9.762 1.00 93.31 107 GLU A N 1
ATOM 835 C CA . GLU A 1 107 ? -0.190 19.597 10.825 1.00 93.31 107 GLU A CA 1
ATOM 836 C C . GLU A 1 107 ? 0.256 18.930 12.135 1.00 93.31 107 GLU A C 1
ATOM 838 O O . GLU A 1 107 ? 0.057 19.471 13.221 1.00 93.31 107 GLU A O 1
ATOM 843 N N . ALA A 1 108 ? 0.867 17.743 12.064 1.00 91.56 108 ALA A N 1
ATOM 844 C CA . ALA A 1 108 ? 1.371 17.054 13.250 1.00 91.56 108 ALA A CA 1
ATOM 845 C C . ALA A 1 108 ? 2.480 17.858 13.948 1.00 91.56 108 ALA A C 1
ATOM 847 O O . ALA A 1 108 ? 2.475 17.977 15.173 1.00 91.56 108 ALA A O 1
ATOM 848 N N . ARG A 1 109 ? 3.394 18.460 13.176 1.00 94.12 109 ARG A N 1
ATOM 849 C CA . ARG A 1 109 ? 4.447 19.340 13.707 1.00 94.12 109 ARG A CA 1
ATOM 850 C C . ARG A 1 109 ? 3.881 20.621 14.314 1.00 94.12 109 ARG A C 1
ATOM 852 O O . ARG A 1 109 ? 4.419 21.097 15.309 1.00 94.12 109 ARG A O 1
ATOM 859 N N . GLU A 1 110 ? 2.824 21.185 13.740 1.00 95.81 110 GLU A N 1
ATOM 860 C CA . GLU A 1 110 ? 2.131 22.341 14.320 1.00 95.81 110 GLU A CA 1
ATOM 861 C C . GLU A 1 110 ? 1.463 21.979 15.646 1.00 95.81 110 GLU A C 1
ATOM 863 O O . GLU A 1 110 ? 1.718 22.645 16.648 1.00 95.81 110 GLU A O 1
ATOM 868 N N . ARG A 1 111 ? 0.728 20.861 15.705 1.00 92.62 111 ARG A N 1
ATOM 869 C CA . ARG A 1 111 ? 0.135 20.358 16.957 1.00 92.62 111 ARG A CA 1
ATOM 870 C C . ARG A 1 111 ? 1.189 20.100 18.035 1.00 92.62 111 ARG A C 1
ATOM 872 O O . ARG A 1 111 ? 0.950 20.395 19.203 1.00 92.62 111 ARG A O 1
ATOM 879 N N . GLU A 1 112 ? 2.357 19.578 17.660 1.00 95.12 112 GLU A N 1
ATOM 880 C CA . GLU A 1 112 ? 3.476 19.377 18.586 1.00 95.12 112 GLU A CA 1
ATOM 881 C C . GLU A 1 112 ? 4.033 20.709 19.112 1.00 95.12 112 GLU A C 1
ATOM 883 O O . GLU A 1 112 ? 4.296 20.838 20.308 1.00 95.12 112 GLU A O 1
ATOM 888 N N . ARG A 1 113 ? 4.188 21.721 18.247 1.00 95.81 113 ARG A N 1
ATOM 889 C CA . ARG A 1 113 ? 4.615 23.066 18.669 1.00 95.81 113 ARG A CA 1
ATOM 890 C C . ARG A 1 113 ? 3.617 23.684 19.641 1.00 95.81 113 ARG A C 1
ATOM 892 O O . ARG A 1 113 ? 4.027 24.129 20.707 1.00 95.81 113 ARG A O 1
ATOM 899 N N . GLU A 1 114 ? 2.327 23.633 19.322 1.00 95.56 114 GLU A N 1
ATOM 900 C CA . GLU A 1 114 ? 1.277 24.120 20.218 1.00 95.56 114 GLU A CA 1
ATOM 901 C C . GLU A 1 114 ? 1.270 23.379 21.558 1.00 95.56 114 GLU A C 1
ATOM 903 O O . GLU A 1 114 ? 1.083 23.996 22.602 1.00 95.56 114 GLU A O 1
ATOM 908 N N . ALA A 1 115 ? 1.476 22.058 21.558 1.00 93.88 115 ALA A N 1
ATOM 909 C CA . ALA A 1 115 ? 1.559 21.279 22.790 1.00 93.88 115 ALA A CA 1
ATOM 910 C C . ALA A 1 115 ? 2.737 21.728 23.668 1.00 93.88 115 ALA A C 1
ATOM 912 O O . ALA A 1 115 ? 2.555 21.925 24.867 1.00 93.88 115 ALA A O 1
ATOM 913 N N . ARG A 1 116 ? 3.911 21.967 23.068 1.00 95.44 116 ARG A N 1
ATOM 914 C CA . ARG A 1 116 ? 5.090 22.484 23.784 1.00 95.44 116 ARG A CA 1
ATOM 915 C C . ARG A 1 116 ? 4.877 23.895 24.324 1.00 95.44 116 ARG A C 1
ATOM 917 O O . ARG A 1 116 ? 5.362 24.210 25.406 1.00 95.44 116 ARG A O 1
ATOM 924 N N . ASP A 1 117 ? 4.173 24.752 23.592 1.00 95.88 117 ASP A N 1
ATOM 925 C CA . ASP A 1 117 ? 3.876 26.103 24.073 1.00 95.88 117 ASP A CA 1
ATOM 926 C C . ASP A 1 117 ? 2.868 26.074 25.233 1.00 95.88 117 ASP A C 1
ATOM 928 O O . ASP A 1 117 ? 3.103 26.729 26.248 1.00 95.88 117 ASP A O 1
ATOM 932 N N . ARG A 1 118 ? 1.836 25.217 25.170 1.00 93.94 118 ARG A N 1
ATOM 933 C CA . ARG A 1 118 ? 0.922 24.974 26.305 1.00 93.94 118 ARG A CA 1
ATOM 934 C C . ARG A 1 118 ? 1.653 24.438 27.538 1.00 93.94 118 ARG A C 1
ATOM 936 O O . ARG A 1 118 ? 1.336 24.842 28.652 1.00 93.94 118 ARG A O 1
ATOM 943 N N . GLU A 1 119 ? 2.618 23.541 27.352 1.00 95.81 119 GLU A N 1
ATOM 944 C CA . GLU A 1 119 ? 3.442 23.007 28.443 1.00 95.81 119 GLU A CA 1
ATOM 945 C C . GLU A 1 119 ? 4.271 24.114 29.111 1.00 95.81 119 GLU A C 1
ATOM 947 O O . GLU A 1 119 ? 4.241 24.256 30.332 1.00 95.81 119 GLU A O 1
ATOM 952 N N . ARG A 1 120 ? 4.914 24.983 28.319 1.00 96.81 120 ARG A N 1
ATOM 953 C CA . ARG A 1 120 ? 5.648 26.150 28.841 1.00 96.81 120 ARG A CA 1
ATOM 954 C C . ARG A 1 120 ? 4.748 27.109 29.613 1.00 96.81 120 ARG A C 1
ATOM 956 O O . ARG A 1 120 ? 5.172 27.645 30.635 1.00 96.81 120 ARG A O 1
ATOM 963 N N . ASP A 1 121 ? 3.533 27.352 29.132 1.00 95.81 121 ASP A N 1
ATOM 964 C CA . ASP A 1 121 ? 2.574 28.214 29.825 1.00 95.81 121 ASP A CA 1
ATOM 965 C C . ASP A 1 121 ? 2.088 27.582 31.137 1.00 95.81 121 ASP A C 1
ATOM 967 O O . ASP A 1 121 ? 1.984 28.274 32.152 1.00 95.81 121 ASP A O 1
ATOM 971 N N . ALA A 1 122 ? 1.882 26.262 31.160 1.00 92.88 122 ALA A N 1
ATOM 972 C CA . ALA A 1 122 ? 1.569 25.530 32.384 1.00 92.88 122 ALA A CA 1
ATOM 973 C C . ALA A 1 122 ? 2.717 25.595 33.405 1.00 92.88 122 ALA A C 1
ATOM 975 O O . ALA A 1 122 ? 2.467 25.791 34.596 1.00 92.88 122 ALA A O 1
ATOM 976 N N . ASP A 1 123 ? 3.970 25.485 32.961 1.00 94.81 123 ASP A N 1
ATOM 977 C CA . ASP A 1 123 ? 5.142 25.609 33.831 1.00 94.81 123 ASP A CA 1
ATOM 978 C C . ASP A 1 123 ? 5.298 27.023 34.402 1.00 94.81 123 ASP A C 1
ATOM 980 O O . ASP A 1 123 ? 5.591 27.175 35.591 1.00 94.81 123 ASP A O 1
ATOM 984 N N . ARG A 1 124 ? 5.030 28.068 33.604 1.00 95.94 124 ARG A N 1
ATOM 985 C CA . ARG A 1 124 ? 4.978 29.456 34.100 1.00 95.94 124 ARG A CA 1
ATOM 986 C C . ARG A 1 124 ? 3.906 29.625 35.172 1.00 95.94 124 ARG A C 1
ATOM 988 O O . ARG A 1 124 ? 4.206 30.139 36.244 1.00 95.94 124 ARG A O 1
ATOM 995 N N . ALA A 1 125 ? 2.696 29.120 34.928 1.00 92.62 125 ALA A N 1
ATOM 996 C CA . ALA A 1 125 ? 1.608 29.185 35.902 1.00 92.62 125 ALA A CA 1
ATOM 997 C C . ALA A 1 125 ? 1.961 28.456 37.211 1.00 92.62 125 ALA A C 1
ATOM 999 O O . ALA A 1 125 ? 1.681 28.955 38.299 1.00 92.62 125 ALA A O 1
ATOM 1000 N N . ARG A 1 126 ? 2.628 27.295 37.130 1.00 93.06 126 ARG A N 1
ATOM 1001 C CA . ARG A 1 126 ? 3.129 26.572 38.313 1.00 93.06 126 ARG A CA 1
ATOM 1002 C C . ARG A 1 126 ? 4.175 27.380 39.079 1.00 93.06 126 ARG A C 1
ATOM 1004 O O . ARG A 1 126 ? 4.134 27.394 40.308 1.00 93.06 126 ARG A O 1
ATOM 1011 N N . ALA A 1 127 ? 5.089 28.045 38.375 1.00 92.88 127 ALA A N 1
ATOM 1012 C CA . ALA A 1 127 ? 6.100 28.898 38.991 1.00 92.88 127 ALA A CA 1
ATOM 1013 C C . ALA A 1 127 ? 5.477 30.118 39.690 1.00 92.88 127 ALA A C 1
ATOM 1015 O O . ALA A 1 127 ? 5.886 30.455 40.801 1.00 92.88 127 ALA A O 1
ATOM 1016 N N . ASP A 1 128 ? 4.461 30.739 39.088 1.00 92.12 128 ASP A N 1
ATOM 1017 C CA . ASP A 1 128 ? 3.744 31.863 39.696 1.00 92.12 128 ASP A CA 1
ATOM 1018 C C . ASP A 1 128 ? 2.967 31.427 40.950 1.00 92.12 128 ASP A C 1
ATOM 1020 O O . ASP A 1 128 ? 3.095 32.065 41.993 1.00 92.12 128 ASP A O 1
ATOM 1024 N N . ILE A 1 129 ? 2.277 30.277 40.915 1.00 88.44 129 ILE A N 1
ATOM 1025 C CA . ILE A 1 129 ? 1.613 29.700 42.102 1.00 88.44 129 ILE A CA 1
ATOM 1026 C C . ILE A 1 129 ? 2.622 29.417 43.225 1.00 88.44 129 ILE A C 1
ATOM 1028 O O . ILE A 1 129 ? 2.336 29.672 44.396 1.00 88.44 129 ILE A O 1
ATOM 1032 N N . ALA A 1 130 ? 3.797 28.873 42.892 1.00 90.12 130 ALA A N 1
ATOM 1033 C CA . ALA A 1 130 ? 4.843 28.612 43.878 1.00 90.12 130 ALA A CA 1
ATOM 1034 C C . ALA A 1 130 ? 5.339 29.913 44.533 1.00 90.12 130 ALA A C 1
ATOM 1036 O O . ALA A 1 130 ? 5.482 29.961 45.755 1.00 90.12 130 ALA A O 1
ATOM 1037 N N . ARG A 1 131 ? 5.522 30.979 43.741 1.00 90.12 131 ARG A N 1
ATOM 1038 C CA . ARG A 1 131 ? 5.912 32.308 44.234 1.00 90.12 131 ARG A CA 1
ATOM 1039 C C . ARG A 1 131 ? 4.845 32.911 45.151 1.00 90.12 131 ARG A C 1
ATOM 1041 O O . ARG A 1 131 ? 5.173 33.393 46.232 1.00 90.12 131 ARG A O 1
ATOM 1048 N N . ASP A 1 132 ? 3.573 32.838 44.765 1.00 86.19 132 ASP A N 1
ATOM 1049 C CA . ASP A 1 132 ? 2.458 33.315 45.593 1.00 86.19 132 ASP A CA 1
ATOM 1050 C C . ASP A 1 132 ? 2.385 32.566 46.929 1.00 86.19 132 ASP A C 1
ATOM 1052 O O . ASP A 1 132 ? 2.127 33.160 47.979 1.00 86.19 132 ASP A O 1
ATOM 1056 N N . TYR A 1 133 ? 2.655 31.258 46.911 1.00 85.06 133 TYR A N 1
ATOM 1057 C CA . TYR A 1 133 ? 2.697 30.450 48.124 1.00 85.06 133 TYR A CA 1
ATOM 1058 C C . TYR A 1 133 ? 3.843 30.859 49.060 1.00 85.06 133 TYR A C 1
ATOM 1060 O O . TYR A 1 133 ? 3.639 30.910 50.274 1.00 85.06 133 TYR A O 1
ATOM 1068 N N . GLU A 1 134 ? 5.024 31.186 48.527 1.00 84.56 134 GLU A N 1
ATOM 1069 C CA . GLU A 1 134 ? 6.135 31.722 49.325 1.00 84.56 134 GLU A CA 1
ATOM 1070 C C . GLU A 1 134 ? 5.773 33.063 49.973 1.00 84.56 134 GLU A C 1
ATOM 1072 O O . GLU A 1 134 ? 5.965 33.224 51.176 1.00 84.56 134 GLU A O 1
ATOM 1077 N N . ILE A 1 135 ? 5.142 33.979 49.230 1.00 82.00 135 ILE A N 1
ATOM 1078 C CA . ILE A 1 135 ? 4.680 35.273 49.764 1.00 82.00 135 ILE A CA 1
ATOM 1079 C C . ILE A 1 135 ? 3.651 35.077 50.892 1.00 82.00 135 ILE A C 1
ATOM 1081 O O . ILE A 1 135 ? 3.653 35.805 51.887 1.00 82.00 135 ILE A O 1
ATOM 1085 N N . LEU A 1 136 ? 2.750 34.101 50.752 1.00 75.38 136 LEU A N 1
ATOM 1086 C CA . LEU A 1 136 ? 1.725 33.809 51.758 1.00 75.38 136 LEU A CA 1
ATOM 1087 C C . LEU A 1 136 ? 2.280 33.116 53.006 1.00 75.38 136 LEU A C 1
ATOM 1089 O O . LEU A 1 136 ? 1.690 33.260 54.077 1.00 75.38 136 LEU A O 1
ATOM 1093 N N . LYS A 1 137 ? 3.394 32.387 52.893 1.00 79.25 137 LYS A N 1
ATOM 1094 C CA . LYS A 1 137 ? 4.010 31.656 54.009 1.00 79.25 137 LYS A CA 1
ATOM 1095 C C . LYS A 1 137 ? 4.550 32.586 55.102 1.00 79.25 137 LYS A C 1
ATOM 1097 O O . LYS A 1 137 ? 4.509 32.211 56.271 1.00 79.25 137 LYS A O 1
ATOM 1102 N N . ASP A 1 138 ? 4.983 33.789 54.730 1.00 75.25 138 ASP A N 1
ATOM 1103 C CA . ASP A 1 138 ? 5.558 34.779 55.651 1.00 75.25 138 ASP A CA 1
ATOM 1104 C C . ASP A 1 138 ? 4.529 35.793 56.184 1.00 75.25 138 ASP A C 1
ATOM 1106 O O . ASP A 1 138 ? 4.855 36.652 57.009 1.00 75.25 138 ASP A O 1
ATOM 1110 N N . ARG A 1 139 ? 3.259 35.703 55.759 1.00 63.09 139 ARG A N 1
ATOM 1111 C CA . ARG A 1 139 ? 2.190 36.514 56.352 1.00 63.09 139 ARG A CA 1
ATOM 1112 C C . ARG A 1 139 ? 1.802 35.949 57.724 1.00 63.09 139 ARG A C 1
ATOM 1114 O O . ARG A 1 139 ? 1.494 34.760 57.819 1.00 63.09 139 ARG A O 1
ATOM 1121 N N . PRO A 1 140 ? 1.743 36.780 58.785 1.00 55.81 140 PRO A N 1
ATOM 1122 C CA . PRO A 1 140 ? 1.233 36.337 60.076 1.00 55.81 140 PRO A CA 1
ATOM 1123 C C . PRO A 1 140 ? -0.201 35.836 59.894 1.00 55.81 140 PRO A C 1
ATOM 1125 O O . PRO A 1 140 ? -0.997 36.472 59.198 1.00 55.81 140 PRO A O 1
ATOM 1128 N N . ALA A 1 141 ? -0.507 34.680 60.487 1.00 53.84 141 ALA A N 1
ATOM 1129 C CA . ALA A 1 141 ? -1.828 34.075 60.428 1.00 53.84 141 ALA A CA 1
ATOM 1130 C C . ALA A 1 141 ? -2.871 35.105 60.879 1.00 53.84 141 ALA A C 1
ATOM 1132 O O . ALA A 1 141 ? -2.941 35.462 62.052 1.00 53.84 141 ALA A O 1
ATOM 1133 N N . ILE A 1 142 ? -3.658 35.611 59.929 1.00 52.22 142 ILE A N 1
ATOM 1134 C CA . ILE A 1 142 ? -4.828 36.419 60.246 1.00 52.22 142 ILE A CA 1
ATOM 1135 C C . ILE A 1 142 ? -5.786 35.456 60.942 1.00 52.22 142 ILE A C 1
ATOM 1137 O O . ILE A 1 142 ? -6.267 34.507 60.320 1.00 52.22 142 ILE A O 1
ATOM 1141 N N . GLU A 1 143 ? -6.011 35.661 62.238 1.00 42.44 143 GLU A N 1
ATOM 1142 C CA . GLU A 1 143 ? -7.040 34.956 62.994 1.00 42.44 143 GLU A CA 1
ATOM 1143 C C . GLU A 1 143 ? -8.389 35.252 62.335 1.00 42.44 143 GLU A C 1
ATOM 1145 O O . GLU A 1 143 ? -8.983 36.313 62.517 1.00 42.44 143 GLU A O 1
ATOM 1150 N N . VAL A 1 144 ? -8.853 34.322 61.500 1.00 45.78 144 VAL A N 1
ATOM 1151 C CA . VAL A 1 144 ? -10.214 34.348 60.975 1.00 45.78 144 VAL A CA 1
ATOM 1152 C C . VAL A 1 144 ? -11.125 34.080 62.172 1.00 45.78 144 VAL A C 1
ATOM 1154 O O . VAL A 1 144 ? -11.009 33.005 62.770 1.00 45.78 144 VAL A O 1
ATOM 1157 N N . PRO A 1 145 ? -12.017 35.015 62.552 1.00 39.97 145 PRO A N 1
ATOM 1158 C CA . PRO A 1 145 ? -12.969 34.769 63.620 1.00 39.97 145 PRO A CA 1
ATOM 1159 C C . PRO A 1 145 ? -13.780 33.534 63.247 1.00 39.97 145 PRO A C 1
ATOM 1161 O O . PRO A 1 145 ? -14.335 33.445 62.151 1.00 39.97 145 PRO A O 1
ATOM 1164 N N . SER A 1 146 ? -13.796 32.563 64.150 1.00 40.34 146 SER A N 1
ATOM 1165 C CA . SER A 1 146 ? -14.493 31.294 64.019 1.00 40.34 146 SER A CA 1
ATOM 1166 C C . SER A 1 146 ? -15.998 31.511 63.841 1.00 40.34 146 SER A C 1
ATOM 1168 O O . SER A 1 146 ? -16.774 31.487 64.794 1.00 40.34 146 SER A O 1
ATOM 1170 N N . LEU A 1 147 ? -16.438 31.683 62.594 1.00 39.47 147 LEU A N 1
ATOM 1171 C CA . LEU A 1 147 ? -17.823 31.432 62.222 1.00 39.47 147 LEU A CA 1
ATOM 1172 C C . LEU A 1 147 ? -18.046 29.925 62.344 1.00 39.47 147 LEU A C 1
ATOM 1174 O O . LEU A 1 147 ? -17.434 29.113 61.651 1.00 39.47 147 LEU A O 1
ATOM 1178 N N . GLY A 1 148 ? -18.834 29.573 63.356 1.00 35.72 148 GLY A N 1
ATOM 1179 C CA . GLY A 1 148 ? -19.067 28.205 63.772 1.00 35.72 148 GLY A CA 1
ATOM 1180 C C . GLY A 1 148 ? -19.665 27.328 62.678 1.00 35.72 148 GLY A C 1
ATOM 1181 O O . GLY A 1 148 ? -20.372 27.801 61.800 1.00 35.72 148 GLY A O 1
ATOM 1182 N N . ARG A 1 149 ? -19.405 26.025 62.842 1.00 39.94 149 ARG A N 1
ATOM 1183 C CA . ARG A 1 149 ? -20.147 24.891 62.275 1.00 39.94 149 ARG A CA 1
ATOM 1184 C C . ARG A 1 149 ? -20.454 24.986 60.777 1.00 39.94 149 ARG A C 1
ATOM 1186 O O . ARG A 1 149 ? -21.471 25.528 60.385 1.00 39.94 149 ARG A O 1
ATOM 1193 N N . GLU A 1 150 ? -19.688 24.247 59.983 1.00 37.50 150 GLU A N 1
ATOM 1194 C CA . GLU A 1 150 ? -20.175 23.001 59.375 1.00 37.50 150 GLU A CA 1
ATOM 1195 C C . GLU A 1 150 ? -19.032 22.293 58.640 1.00 37.50 150 GLU A C 1
ATOM 1197 O O . GLU A 1 150 ? -18.135 22.906 58.065 1.00 37.50 150 GLU A O 1
ATOM 1202 N N . GLY A 1 151 ? -19.003 20.966 58.763 1.00 41.97 151 GLY A N 1
ATOM 1203 C CA . GLY A 1 151 ? -17.931 20.130 58.247 1.00 41.97 151 GLY A CA 1
ATOM 1204 C C . GLY A 1 151 ? -17.927 20.108 56.725 1.00 41.97 151 GLY A C 1
ATOM 1205 O O . GLY A 1 151 ? -18.792 19.497 56.102 1.00 41.97 151 GLY A O 1
ATOM 1206 N N . HIS A 1 152 ? -16.905 20.702 56.118 1.00 31.69 152 HIS A N 1
ATOM 1207 C CA . HIS A 1 152 ? -16.596 20.483 54.711 1.00 31.69 152 HIS A CA 1
ATOM 1208 C C . HIS A 1 152 ? -15.307 19.681 54.583 1.00 31.69 152 HIS A C 1
ATOM 1210 O O . HIS A 1 152 ? -14.190 20.147 54.809 1.00 31.69 152 HIS A O 1
ATOM 1216 N N . SER A 1 153 ? -15.524 18.411 54.246 1.00 33.31 153 SER A N 1
ATOM 1217 C CA . SER A 1 153 ? -14.531 17.446 53.807 1.00 33.31 153 SER A CA 1
ATOM 1218 C C . SER A 1 153 ? -13.702 18.035 52.663 1.00 33.31 153 SER A C 1
ATOM 1220 O O . SER A 1 153 ? -14.154 18.125 51.524 1.00 33.31 153 SER A O 1
ATOM 1222 N N . ARG A 1 154 ? -12.459 18.427 52.955 1.00 34.44 154 ARG A N 1
ATOM 1223 C CA . ARG A 1 154 ? -11.440 18.675 51.932 1.00 34.44 154 ARG A CA 1
ATOM 1224 C C . ARG A 1 154 ? -10.992 17.330 51.352 1.00 34.44 154 ARG A C 1
ATOM 1226 O O . ARG A 1 154 ? -9.991 16.769 51.789 1.00 34.44 154 ARG A O 1
ATOM 1233 N N . ARG A 1 155 ? -11.712 16.815 50.354 1.00 33.62 155 ARG A N 1
ATOM 1234 C CA . ARG A 1 155 ? -11.154 15.850 49.397 1.00 33.62 155 ARG A CA 1
ATOM 1235 C C . ARG A 1 155 ? -10.567 16.634 48.228 1.00 33.62 155 ARG A C 1
ATOM 1237 O O . ARG A 1 155 ? -11.300 17.205 47.432 1.00 33.62 155 ARG A O 1
ATOM 1244 N N . ARG A 1 156 ? -9.234 16.683 48.149 1.00 36.34 156 ARG A N 1
ATOM 1245 C CA . ARG A 1 156 ? -8.525 17.080 46.928 1.00 36.34 156 ARG A CA 1
ATOM 1246 C C . ARG A 1 156 ? -8.719 15.956 45.912 1.00 36.34 156 ARG A C 1
ATOM 1248 O O . ARG A 1 156 ? -8.119 14.897 46.069 1.00 36.34 156 ARG A O 1
ATOM 1255 N N . PHE A 1 157 ? -9.571 16.174 44.919 1.00 29.88 157 PHE A N 1
ATOM 1256 C CA . PHE A 1 157 ? -9.591 15.358 43.713 1.00 29.88 157 PHE A CA 1
ATOM 1257 C C . PHE A 1 157 ? -8.553 15.933 42.747 1.00 29.88 157 PHE A C 1
ATOM 1259 O O . PHE A 1 157 ? -8.691 17.056 42.276 1.00 29.88 157 PHE A O 1
ATOM 1266 N N . PHE A 1 158 ? -7.484 15.176 42.512 1.00 36.06 158 PHE A N 1
ATOM 1267 C CA . PHE A 1 158 ? -6.634 15.323 41.336 1.00 36.06 158 PHE A CA 1
ATOM 1268 C C . PHE A 1 158 ? -7.119 14.285 40.325 1.00 36.06 158 PHE A C 1
ATOM 1270 O O . PHE A 1 158 ? -6.771 13.113 40.433 1.00 36.06 158 PHE A O 1
ATOM 1277 N N . ALA A 1 159 ? -7.972 14.708 39.401 1.00 33.59 159 ALA A N 1
ATOM 1278 C CA . ALA A 1 159 ? -8.254 14.024 38.147 1.00 33.59 159 ALA A CA 1
ATOM 1279 C C . ALA A 1 159 ? -8.878 15.059 37.207 1.00 33.59 159 ALA A C 1
ATOM 1281 O O . ALA A 1 159 ? -9.709 15.859 37.632 1.00 33.59 159 ALA A O 1
ATOM 1282 N N . GLU A 1 160 ? -8.407 15.084 35.968 1.00 38.91 160 GLU A N 1
ATOM 1283 C CA . GLU A 1 160 ? -8.865 15.961 34.898 1.00 38.91 160 GLU A CA 1
ATOM 1284 C C . GLU A 1 160 ? -10.350 15.716 34.596 1.00 38.91 160 GLU A C 1
ATOM 1286 O O . GLU A 1 160 ? -10.689 14.843 33.808 1.00 38.91 160 GLU A O 1
ATOM 1291 N N . ASP A 1 161 ? -11.231 16.514 35.191 1.00 36.56 161 ASP A N 1
ATOM 1292 C CA . ASP A 1 161 ? -12.558 16.780 34.646 1.00 36.56 161 ASP A CA 1
ATOM 1293 C C . ASP A 1 161 ? -12.617 18.274 34.332 1.00 36.56 161 ASP A C 1
ATOM 1295 O O . ASP A 1 161 ? -12.408 19.124 35.201 1.00 36.56 161 ASP A O 1
ATOM 1299 N N . ARG A 1 162 ? -12.835 18.600 33.053 1.00 41.59 162 ARG A N 1
ATOM 1300 C CA . ARG A 1 162 ? -13.072 19.973 32.597 1.00 41.59 162 ARG A CA 1
ATOM 1301 C C . ARG A 1 162 ? -14.317 20.500 33.296 1.00 41.59 162 ARG A C 1
ATOM 1303 O O . ARG A 1 162 ? -15.438 20.144 32.937 1.00 41.59 162 ARG A O 1
ATOM 1310 N N . ASP A 1 163 ? -14.097 21.347 34.289 1.00 44.88 163 ASP A N 1
ATOM 1311 C CA . ASP A 1 163 ? -15.150 22.022 35.024 1.00 44.88 163 ASP A CA 1
ATOM 1312 C C . ASP A 1 163 ? -15.850 23.005 34.075 1.00 44.88 163 ASP A C 1
ATOM 1314 O O . ASP A 1 163 ? -15.293 24.033 33.691 1.00 44.88 163 ASP A O 1
ATOM 1318 N N . TRP A 1 164 ? -17.067 22.668 33.646 1.00 47.69 164 TRP A N 1
ATOM 1319 C CA . TRP A 1 164 ? -17.888 23.480 32.739 1.00 47.69 164 TRP A CA 1
ATOM 1320 C C . TRP A 1 164 ? -18.022 24.938 33.220 1.00 47.69 164 TRP A C 1
ATOM 1322 O O . TRP A 1 164 ? -18.129 25.863 32.409 1.00 47.69 164 TRP A O 1
ATOM 1332 N N . GLY A 1 165 ? -17.941 25.149 34.540 1.00 42.66 165 GLY A N 1
ATOM 1333 C CA . GLY A 1 165 ? -17.952 26.466 35.168 1.00 42.66 165 GLY A CA 1
ATOM 1334 C C . GLY A 1 165 ? -16.737 27.347 34.850 1.00 42.66 165 GLY A C 1
ATOM 1335 O O . GLY A 1 165 ? -16.870 28.568 34.905 1.00 42.66 165 GLY A O 1
ATOM 1336 N N . ALA A 1 166 ? -15.588 26.772 34.477 1.00 50.28 166 ALA A N 1
ATOM 1337 C CA . ALA A 1 166 ? -14.398 27.532 34.086 1.00 50.28 166 ALA A CA 1
ATOM 1338 C C . ALA A 1 166 ? -14.548 28.152 32.686 1.00 50.28 166 ALA A C 1
ATOM 1340 O O . ALA A 1 166 ? -14.197 29.315 32.489 1.00 50.28 166 ALA A O 1
ATOM 1341 N N . ASP A 1 167 ? -15.156 27.420 31.747 1.00 42.81 167 ASP A N 1
ATOM 1342 C CA . ASP A 1 167 ? -15.395 27.898 30.376 1.00 42.81 167 ASP A CA 1
ATOM 1343 C C . ASP A 1 167 ? -16.581 28.882 30.290 1.00 42.81 167 ASP A C 1
ATOM 1345 O O . ASP A 1 167 ? -16.674 29.674 29.354 1.00 42.81 167 ASP A O 1
ATOM 1349 N N . HIS A 1 168 ? -17.478 28.874 31.284 1.00 46.38 168 HIS A N 1
ATOM 1350 C CA . HIS A 1 168 ? -18.704 29.688 31.311 1.00 46.38 168 HIS A CA 1
ATOM 1351 C C . HIS A 1 168 ? -18.726 30.666 32.497 1.00 46.38 168 HIS A C 1
ATOM 1353 O O . HIS A 1 168 ? -19.788 31.008 33.027 1.00 46.38 168 HIS A O 1
ATOM 1359 N N . GLY A 1 169 ? -17.546 31.142 32.913 1.00 48.03 169 GLY A N 1
ATOM 1360 C CA . GLY A 1 169 ? -17.361 31.967 34.112 1.00 48.03 169 GLY A CA 1
ATOM 1361 C C . GLY A 1 169 ? -18.221 33.236 34.157 1.00 48.03 169 GLY A C 1
ATOM 1362 O O . GLY A 1 169 ? -18.701 33.606 35.225 1.00 48.03 169 GLY A O 1
ATOM 1363 N N . SER A 1 170 ? -18.513 33.858 33.010 1.00 48.25 170 SER A N 1
ATOM 1364 C CA . SER A 1 170 ? -19.411 35.023 32.931 1.00 48.25 170 SER A CA 1
ATOM 1365 C C . SER A 1 170 ? -20.876 34.679 33.226 1.00 48.25 170 SER A C 1
ATOM 1367 O O . SER A 1 170 ? -21.600 35.488 33.801 1.00 48.25 170 SER A O 1
ATOM 1369 N N . THR A 1 171 ? -21.309 33.460 32.899 1.00 49.28 171 THR A N 1
ATOM 1370 C CA . THR A 1 171 ? -22.676 32.978 33.158 1.00 49.28 171 THR A CA 1
ATOM 1371 C C . THR A 1 171 ? -22.842 32.590 34.628 1.00 49.28 171 THR A C 1
ATOM 1373 O O . THR A 1 171 ? -23.860 32.889 35.249 1.00 49.28 171 THR A O 1
ATOM 1376 N N . VAL A 1 172 ? -21.801 31.993 35.217 1.00 52.81 172 VAL A N 1
ATOM 1377 C CA . VAL A 1 172 ? -21.751 31.647 36.646 1.00 52.81 172 VAL A CA 1
ATOM 1378 C C . VAL A 1 172 ? -21.652 32.901 37.523 1.00 52.81 172 VAL A C 1
ATOM 1380 O O . VAL A 1 172 ? -22.294 32.960 38.571 1.00 52.81 172 VAL A O 1
ATOM 1383 N N . ALA A 1 173 ? -20.895 33.917 37.095 1.00 54.59 173 ALA A N 1
ATOM 1384 C CA . ALA A 1 173 ? -20.824 35.211 37.774 1.00 54.59 173 ALA A CA 1
ATOM 1385 C C . ALA A 1 173 ? -22.189 35.920 37.778 1.00 54.59 173 ALA A C 1
ATOM 1387 O O . ALA A 1 173 ? -22.661 36.317 38.839 1.00 54.59 173 ALA A O 1
ATOM 1388 N N . TYR A 1 174 ? -22.877 35.952 36.631 1.00 51.16 174 TYR A N 1
ATOM 1389 C CA . TYR A 1 174 ? -24.235 36.495 36.515 1.00 51.16 174 TYR A CA 1
ATOM 1390 C C . TYR A 1 174 ? -25.247 35.774 37.428 1.00 51.16 174 TYR A C 1
ATOM 1392 O O . TYR A 1 174 ? -26.076 36.414 38.069 1.00 51.16 174 TYR A O 1
ATOM 1400 N N . TRP A 1 175 ? -25.146 34.447 37.567 1.00 51.84 175 TRP A N 1
ATOM 1401 C CA . TRP A 1 175 ? -25.970 33.675 38.511 1.00 51.84 175 TRP A CA 1
ATOM 1402 C C . TRP A 1 175 ? -25.642 33.962 39.983 1.00 51.84 175 TRP A C 1
ATOM 1404 O O . TRP A 1 175 ? -26.546 34.025 40.814 1.00 51.84 175 TRP A O 1
ATOM 1414 N N . ARG A 1 176 ? -24.359 34.143 40.326 1.00 51.75 176 ARG A N 1
ATOM 1415 C CA . ARG A 1 176 ? -23.932 34.466 41.700 1.00 51.75 176 ARG A CA 1
ATOM 1416 C C . ARG A 1 176 ? -24.305 35.886 42.127 1.00 51.75 176 ARG A C 1
ATOM 1418 O O . ARG A 1 176 ? -24.503 36.111 43.316 1.00 51.75 176 ARG A O 1
ATOM 1425 N N . GLU A 1 177 ? -24.433 36.811 41.181 1.00 51.84 177 GLU A N 1
ATOM 1426 C CA . GLU A 1 177 ? -24.832 38.206 41.420 1.00 51.84 177 GLU A CA 1
ATOM 1427 C C . GLU A 1 177 ? -26.358 38.412 41.477 1.00 51.84 177 GLU A C 1
ATOM 1429 O O . GLU A 1 177 ? -26.832 39.543 41.560 1.00 51.84 177 GLU A O 1
ATOM 1434 N N . GLY A 1 178 ? -27.144 37.328 41.487 1.00 44.56 178 GLY A N 1
ATOM 1435 C CA . GLY A 1 178 ? -28.605 37.400 41.584 1.00 44.56 178 GLY A CA 1
ATOM 1436 C C . GLY A 1 178 ? -29.310 37.625 40.245 1.00 44.56 178 GLY A C 1
ATOM 1437 O O . GLY A 1 178 ? -30.445 38.100 40.231 1.00 44.56 178 GLY A O 1
ATOM 1438 N N . GLY A 1 179 ? -28.653 37.286 39.130 1.00 51.00 179 GLY A N 1
ATOM 1439 C CA . GLY A 1 179 ? -29.271 37.223 37.810 1.00 51.00 179 GLY A CA 1
ATOM 1440 C C . GLY A 1 179 ? -30.506 36.319 37.785 1.00 51.00 179 GLY A C 1
ATOM 1441 O O . GLY A 1 179 ? -30.665 35.420 38.613 1.00 51.00 179 GLY A O 1
ATOM 1442 N N . GLU A 1 180 ? -31.407 36.602 36.847 1.00 47.91 180 GLU A N 1
ATOM 1443 C CA . GLU A 1 180 ? -32.762 36.053 36.824 1.00 47.91 180 GLU A CA 1
ATOM 1444 C C . GLU A 1 180 ? -32.750 34.516 36.876 1.00 47.91 180 GLU A C 1
ATOM 1446 O O . GLU A 1 180 ? -32.158 33.835 36.035 1.00 47.91 180 GLU A O 1
ATOM 1451 N N . GLN A 1 181 ? -33.373 33.970 37.922 1.00 43.16 181 GLN A N 1
ATOM 1452 C CA . GLN A 1 181 ? -33.408 32.542 38.207 1.00 43.16 181 GLN A CA 1
ATOM 1453 C C . GLN A 1 181 ? -34.187 31.832 37.087 1.00 43.16 181 GLN A C 1
ATOM 1455 O O . GLN A 1 181 ? -35.414 31.873 37.059 1.00 43.16 181 GLN A O 1
ATOM 1460 N N . VAL A 1 182 ? -33.480 31.190 36.150 1.00 48.72 182 VAL A N 1
ATOM 1461 C CA . VAL A 1 182 ? -34.092 30.577 34.949 1.00 48.72 182 VAL A CA 1
ATOM 1462 C C . VAL A 1 182 ? -35.032 29.412 35.300 1.00 48.72 182 VAL A C 1
ATOM 1464 O O . VAL A 1 182 ? -35.868 29.022 34.490 1.00 48.72 182 VAL A O 1
ATOM 1467 N N . VAL A 1 183 ? -34.970 28.891 36.529 1.00 42.50 183 VAL A N 1
ATOM 1468 C CA . VAL A 1 183 ? -35.936 27.916 37.045 1.00 42.50 183 VAL A CA 1
ATOM 1469 C C . VAL A 1 183 ? -36.275 28.275 38.489 1.00 42.50 183 VAL A C 1
ATOM 1471 O O . VAL A 1 183 ? -35.410 28.227 39.367 1.00 42.50 183 VAL A O 1
ATOM 1474 N N . ARG A 1 184 ? -37.537 28.634 38.755 1.00 40.12 184 ARG A N 1
ATOM 1475 C CA . ARG A 1 184 ? -38.035 28.757 40.129 1.00 40.12 184 ARG A CA 1
ATOM 1476 C C . ARG A 1 184 ? -37.900 27.393 40.805 1.00 40.12 184 ARG A C 1
ATOM 1478 O O . ARG A 1 184 ? -38.466 26.403 40.359 1.00 40.12 184 ARG A O 1
ATOM 1485 N N . VAL A 1 185 ? -37.173 27.357 41.919 1.00 44.03 185 VAL A N 1
ATOM 1486 C CA . VAL A 1 185 ? -36.889 26.153 42.731 1.00 44.03 185 VAL A CA 1
ATOM 1487 C C . VAL A 1 185 ? -38.169 25.493 43.290 1.00 44.03 185 VAL A C 1
ATOM 1489 O O . VAL A 1 185 ? -38.122 24.392 43.829 1.00 44.03 185 VAL A O 1
ATOM 1492 N N . THR A 1 186 ? -39.338 26.113 43.116 1.00 43.66 186 THR A N 1
ATOM 1493 C CA . THR A 1 186 ? -40.642 25.524 43.446 1.00 43.66 186 THR A CA 1
ATOM 1494 C C . THR A 1 186 ? -41.099 24.419 42.491 1.00 43.66 186 THR A C 1
ATOM 1496 O O . THR A 1 186 ? -41.958 23.640 42.889 1.00 43.66 186 THR A O 1
ATOM 1499 N N . ASP A 1 187 ? -40.489 24.269 41.310 1.00 43.66 187 ASP A N 1
ATOM 1500 C CA . ASP A 1 187 ? -40.940 23.300 40.292 1.00 43.66 187 ASP A CA 1
ATOM 1501 C C . ASP A 1 187 ? -40.050 22.037 40.226 1.00 43.66 187 ASP A C 1
ATOM 1503 O O . ASP A 1 187 ? -40.095 21.260 39.276 1.00 43.66 187 ASP A O 1
ATOM 1507 N N . LEU A 1 188 ? -39.250 21.771 41.268 1.00 44.06 188 LEU A N 1
ATOM 1508 C CA . LEU A 1 188 ? -38.420 20.556 41.400 1.00 44.06 188 LEU A CA 1
ATOM 1509 C C . LEU A 1 188 ? -39.224 19.242 41.501 1.00 44.06 188 LEU A C 1
ATOM 1511 O O . LEU A 1 188 ? -38.624 18.167 41.530 1.00 44.06 188 LEU A O 1
ATOM 1515 N N . GLN A 1 189 ? -40.559 19.307 41.530 1.00 45.69 189 GLN A N 1
ATOM 1516 C CA . GLN A 1 189 ? -41.429 18.136 41.373 1.00 45.69 189 GLN A CA 1
ATOM 1517 C C . GLN A 1 189 ? -41.605 17.705 39.905 1.00 45.69 189 GLN A C 1
ATOM 1519 O O . GLN A 1 189 ? -41.941 16.549 39.671 1.00 45.69 189 GLN A O 1
ATOM 1524 N N . ASP A 1 190 ? -41.267 18.564 38.936 1.00 46.50 190 ASP A N 1
ATOM 1525 C CA . ASP A 1 190 ? -41.392 18.307 37.493 1.00 46.50 190 ASP A CA 1
ATOM 1526 C C . ASP A 1 190 ? -40.034 18.054 36.807 1.00 46.50 190 ASP A C 1
ATOM 1528 O O . ASP A 1 190 ? -39.883 18.204 35.592 1.00 46.50 190 ASP A O 1
ATOM 1532 N N . SER A 1 191 ? -39.010 17.623 37.558 1.00 46.97 191 SER A N 1
ATOM 1533 C CA . SER A 1 191 ? -37.722 17.241 36.952 1.00 46.97 191 SER A CA 1
ATOM 1534 C C . SER A 1 191 ? -37.857 16.042 36.002 1.00 46.97 191 SER A C 1
ATOM 1536 O O . SER A 1 191 ? -37.104 15.956 35.030 1.00 46.97 191 SER A O 1
ATOM 1538 N N . SER A 1 192 ? -38.856 15.169 36.208 1.00 50.69 192 SER A N 1
ATOM 1539 C CA . SER A 1 192 ? -39.205 14.124 35.239 1.00 50.69 192 SER A CA 1
ATOM 1540 C C . SER A 1 192 ? -39.778 14.718 33.958 1.00 50.69 192 SER A C 1
ATOM 1542 O O . SER A 1 192 ? -39.341 14.320 32.888 1.00 50.69 192 SER A O 1
ATOM 1544 N N . ALA A 1 193 ? -40.672 15.705 34.046 1.00 49.47 193 ALA A N 1
ATOM 1545 C CA . ALA A 1 193 ? -41.290 16.335 32.883 1.00 49.47 193 ALA A CA 1
ATOM 1546 C C . ALA A 1 193 ? -40.269 17.135 32.060 1.00 49.47 193 ALA A C 1
ATOM 1548 O O . ALA A 1 193 ? -40.271 17.068 30.834 1.00 49.47 193 ALA A O 1
ATOM 1549 N N . TYR A 1 194 ? -39.333 17.829 32.716 1.00 50.75 194 TYR A N 1
ATOM 1550 C CA . TYR A 1 194 ? -38.221 18.489 32.029 1.00 50.75 194 TYR A CA 1
ATOM 1551 C C . TYR A 1 194 ? -37.290 17.479 31.341 1.00 50.75 194 TYR A C 1
ATOM 1553 O O . TYR A 1 194 ? -36.896 17.686 30.193 1.00 50.75 194 TYR A O 1
ATOM 1561 N N . MET A 1 195 ? -36.961 16.366 32.009 1.00 55.38 195 MET A N 1
ATOM 1562 C CA . MET A 1 195 ? -36.146 15.302 31.414 1.00 55.38 195 MET A CA 1
ATOM 1563 C C . MET A 1 195 ? -36.878 14.570 30.284 1.00 55.38 195 MET A C 1
ATOM 1565 O O . MET A 1 195 ? -36.243 14.231 29.289 1.00 55.38 195 MET A O 1
ATOM 1569 N N . GLU A 1 196 ? -38.191 14.373 30.385 1.00 53.22 196 GLU A N 1
ATOM 1570 C CA . GLU A 1 196 ? -39.035 13.804 29.331 1.00 53.22 196 GLU A CA 1
ATOM 1571 C C . GLU A 1 196 ? -39.142 14.745 28.129 1.00 53.22 196 GLU A C 1
ATOM 1573 O O . GLU A 1 196 ? -38.994 14.290 26.998 1.00 53.22 196 GLU A O 1
ATOM 1578 N N . ASP A 1 197 ? -39.303 16.055 28.338 1.00 54.56 197 ASP A N 1
ATOM 1579 C CA . ASP A 1 197 ? -39.386 17.039 27.250 1.00 54.56 197 ASP A CA 1
ATOM 1580 C C . ASP A 1 197 ? -38.013 17.256 26.582 1.00 54.56 197 ASP A C 1
ATOM 1582 O O . ASP A 1 197 ? -37.907 17.391 25.359 1.00 54.56 197 ASP A O 1
ATOM 1586 N N . TYR A 1 198 ? -36.926 17.188 27.360 1.00 51.44 198 TYR A N 1
ATOM 1587 C CA . TYR A 1 198 ? -35.556 17.162 26.845 1.00 51.44 198 TYR A CA 1
ATOM 1588 C C . TYR A 1 198 ? -35.294 15.888 26.026 1.00 51.44 198 TYR A C 1
ATOM 1590 O O . TYR A 1 198 ? -34.802 15.961 24.897 1.00 51.44 198 TYR A O 1
ATOM 1598 N N . GLN A 1 199 ? -35.684 14.717 26.537 1.00 54.62 199 GLN A N 1
ATOM 1599 C CA . GLN A 1 199 ? -35.587 13.454 25.804 1.00 54.62 199 GLN A CA 1
ATOM 1600 C C . GLN A 1 199 ? -36.454 13.467 24.543 1.00 54.62 199 GLN A C 1
ATOM 1602 O O . GLN A 1 199 ? -35.979 13.036 23.500 1.00 54.62 199 GLN A O 1
ATOM 1607 N N . ALA A 1 200 ? -37.668 14.016 24.581 1.00 60.22 200 ALA A N 1
ATOM 1608 C CA . ALA A 1 200 ? -38.566 14.093 23.432 1.00 60.22 200 ALA A CA 1
ATOM 1609 C C . ALA A 1 200 ? -38.045 15.044 22.341 1.00 60.22 200 ALA A C 1
ATOM 1611 O O . ALA A 1 200 ? -38.043 14.684 21.160 1.00 60.22 200 ALA A O 1
ATOM 1612 N N . ARG A 1 201 ? -37.533 16.228 22.712 1.00 50.75 201 ARG A N 1
ATOM 1613 C CA . ARG A 1 201 ? -36.972 17.208 21.759 1.00 50.75 201 ARG A CA 1
ATOM 1614 C C . ARG A 1 201 ? -35.672 16.739 21.121 1.00 50.75 201 ARG A C 1
ATOM 1616 O O . ARG A 1 201 ? -35.423 17.039 19.953 1.00 50.75 201 ARG A O 1
ATOM 1623 N N . TYR A 1 202 ? -34.856 15.989 21.858 1.00 46.06 202 TYR A N 1
ATOM 1624 C CA . TYR A 1 202 ? -33.583 15.475 21.357 1.00 46.06 202 TYR A CA 1
ATOM 1625 C C . TYR A 1 202 ? -33.645 14.019 20.883 1.00 46.06 202 TYR A C 1
ATOM 1627 O O . TYR A 1 202 ? -32.695 13.583 20.242 1.00 46.06 202 TYR A O 1
ATOM 1635 N N . ALA A 1 203 ? -34.760 13.296 21.048 1.00 46.69 203 ALA A N 1
ATOM 1636 C CA . ALA A 1 203 ? -34.948 11.928 20.545 1.00 46.69 203 ALA A CA 1
ATOM 1637 C C . ALA A 1 203 ? -34.712 11.812 19.031 1.00 46.69 203 ALA A C 1
ATOM 1639 O O . ALA A 1 203 ? -34.236 10.786 18.554 1.00 46.69 203 ALA A O 1
ATOM 1640 N N . GLY A 1 204 ? -35.004 12.869 18.265 1.00 40.19 204 GLY A N 1
ATOM 1641 C CA . GLY A 1 204 ? -34.727 12.924 16.828 1.00 40.19 204 GLY A CA 1
ATOM 1642 C C . GLY A 1 204 ? -33.247 13.125 16.473 1.00 40.19 204 GLY A C 1
ATOM 1643 O O . GLY A 1 204 ? -32.817 12.644 15.431 1.00 40.19 204 GLY A O 1
ATOM 1644 N N . ARG A 1 205 ? -32.459 13.790 17.332 1.00 42.69 205 ARG A N 1
ATOM 1645 C CA . ARG A 1 205 ? -31.008 14.022 17.140 1.00 42.69 205 ARG A CA 1
ATOM 1646 C C . ARG A 1 205 ? -30.130 12.969 17.822 1.00 42.69 205 ARG A C 1
ATOM 1648 O O . ARG A 1 205 ? -29.025 12.718 17.362 1.00 42.69 205 ARG A O 1
ATOM 1655 N N . LEU A 1 206 ? -30.633 12.337 18.882 1.00 43.50 206 LEU A N 1
ATOM 1656 C CA . LEU A 1 206 ? -30.033 11.186 19.564 1.00 43.50 206 LEU A CA 1
ATOM 1657 C C . LEU A 1 206 ? -30.301 9.865 18.836 1.00 43.50 206 LEU A C 1
ATOM 1659 O O . LEU A 1 206 ? -29.683 8.859 19.167 1.00 43.50 206 LEU A O 1
ATOM 1663 N N . ARG A 1 207 ? -31.118 9.876 17.773 1.00 40.66 207 ARG A N 1
ATOM 1664 C CA . ARG A 1 207 ? -31.026 8.903 16.675 1.00 40.66 207 ARG A CA 1
ATOM 1665 C C . ARG A 1 207 ? -29.776 9.177 15.829 1.00 40.66 207 ARG A C 1
ATOM 1667 O O . ARG A 1 207 ? -29.843 9.287 14.610 1.00 40.66 207 ARG A O 1
ATOM 1674 N N . LEU A 1 208 ? -28.624 9.263 16.492 1.00 40.44 208 LEU A N 1
ATOM 1675 C CA . LEU A 1 208 ? -27.420 8.692 15.915 1.00 40.44 208 LEU A CA 1
ATOM 1676 C C . LEU A 1 208 ? -27.775 7.240 15.610 1.00 40.44 208 LEU A C 1
ATOM 1678 O O . LEU A 1 208 ? -28.463 6.592 16.399 1.00 40.44 208 LEU A O 1
ATOM 1682 N N . ASP A 1 209 ? -27.410 6.810 14.412 1.00 33.56 209 ASP A N 1
ATOM 1683 C CA . ASP A 1 209 ? -27.633 5.487 13.855 1.00 33.56 209 ASP A CA 1
ATOM 1684 C C . ASP A 1 209 ? -27.710 4.377 14.911 1.00 33.56 209 ASP A C 1
ATOM 1686 O O . ASP A 1 209 ? -26.988 4.397 15.906 1.00 33.56 209 ASP A O 1
ATOM 1690 N N . ARG A 1 210 ? -28.502 3.334 14.635 1.00 36.78 210 ARG A N 1
ATOM 1691 C CA . ARG A 1 210 ? -28.357 1.994 15.234 1.00 36.78 210 ARG A CA 1
ATOM 1692 C C . ARG A 1 210 ? -26.968 1.395 14.924 1.00 36.78 210 ARG A C 1
ATOM 1694 O O . ARG A 1 210 ? -26.848 0.303 14.381 1.00 36.78 210 ARG A O 1
ATOM 1701 N N . ARG A 1 211 ? -25.896 2.105 15.249 1.00 41.47 211 ARG A N 1
ATOM 1702 C CA . ARG A 1 211 ? -24.591 1.553 15.530 1.00 41.47 211 ARG A CA 1
ATOM 1703 C C . ARG A 1 211 ? -24.701 1.047 16.952 1.00 41.47 211 ARG A C 1
ATOM 1705 O O . ARG A 1 211 ? -24.843 1.827 17.888 1.00 41.47 211 ARG A O 1
ATOM 1712 N N . VAL A 1 212 ? -24.771 -0.276 17.043 1.00 48.59 212 VAL A N 1
ATOM 1713 C CA . VAL A 1 212 ? -24.338 -1.100 18.172 1.00 48.59 212 VAL A CA 1
ATOM 1714 C C . VAL A 1 212 ? -23.626 -0.240 19.219 1.00 48.59 212 VAL A C 1
ATOM 1716 O O . VAL A 1 212 ? -22.566 0.316 18.924 1.00 48.59 212 VAL A O 1
ATOM 1719 N N . MET A 1 213 ? -24.228 -0.077 20.407 1.00 47.72 213 MET A N 1
ATOM 1720 C CA . MET A 1 213 ? -23.492 0.463 21.552 1.00 47.72 213 MET A CA 1
ATOM 1721 C C . MET A 1 213 ? -22.153 -0.276 21.604 1.00 47.72 213 MET A C 1
ATOM 1723 O O . MET A 1 213 ? -22.185 -1.508 21.576 1.00 47.72 213 MET A O 1
ATOM 1727 N N . PRO A 1 214 ? -21.000 0.416 21.639 1.00 57.06 214 PRO A N 1
ATOM 1728 C CA . PRO A 1 214 ? -19.722 -0.274 21.714 1.00 57.06 214 PRO A CA 1
ATOM 1729 C C . PRO A 1 214 ? -19.769 -1.233 22.906 1.00 57.06 214 PRO A C 1
ATOM 1731 O O . PRO A 1 214 ? -20.180 -0.835 23.997 1.00 57.06 214 PRO A O 1
ATOM 1734 N N . GLU A 1 215 ? -19.406 -2.496 22.680 1.00 55.19 215 GLU A N 1
ATOM 1735 C CA . GLU A 1 215 ? -19.587 -3.604 23.634 1.00 55.19 215 GLU A CA 1
ATOM 1736 C C . GLU A 1 215 ? -19.022 -3.257 25.021 1.00 55.19 215 GLU A C 1
ATOM 1738 O O . GLU A 1 215 ? -19.628 -3.554 26.044 1.00 55.19 215 GLU A O 1
ATOM 1743 N N . SER A 1 216 ? -17.937 -2.479 25.072 1.00 54.97 216 SER A N 1
ATOM 1744 C CA . SER A 1 216 ? -17.346 -1.957 26.309 1.00 54.97 216 SER A CA 1
ATOM 1745 C C . SER A 1 216 ? -18.277 -1.060 27.137 1.00 54.97 216 SER A C 1
ATOM 1747 O O . SER A 1 216 ? -18.232 -1.100 28.366 1.00 54.97 216 SER A O 1
ATOM 1749 N N . GLN A 1 217 ? -19.133 -0.253 26.509 1.00 63.62 217 GLN A N 1
ATOM 1750 C CA . GLN A 1 217 ? -20.129 0.553 27.215 1.00 63.62 217 GLN A CA 1
ATOM 1751 C C . GLN A 1 217 ? -21.342 -0.287 27.643 1.00 63.62 217 GLN A C 1
ATOM 1753 O O . GLN A 1 217 ? -21.895 -0.037 28.714 1.00 63.62 217 GLN A O 1
ATOM 1758 N N . ALA A 1 218 ? -21.727 -1.302 26.862 1.00 62.19 218 ALA A N 1
ATOM 1759 C CA . ALA A 1 218 ? -22.763 -2.256 27.261 1.00 62.19 218 ALA A CA 1
ATOM 1760 C C . ALA A 1 218 ? -22.319 -3.081 28.484 1.00 62.19 218 ALA A C 1
ATOM 1762 O O . ALA A 1 218 ? -23.067 -3.194 29.455 1.00 62.19 218 ALA A O 1
ATOM 1763 N N . ILE A 1 219 ? -21.067 -3.555 28.491 1.00 63.41 219 ILE A N 1
ATOM 1764 C CA . ILE A 1 219 ? -20.455 -4.272 29.617 1.00 63.41 219 ILE A CA 1
ATOM 1765 C C . ILE A 1 219 ? -20.447 -3.402 30.875 1.00 63.41 219 ILE A C 1
ATOM 1767 O O . ILE A 1 219 ? -20.891 -3.886 31.914 1.00 63.41 219 ILE A O 1
ATOM 1771 N N . ARG A 1 220 ? -20.030 -2.127 30.781 1.00 69.81 220 ARG A N 1
ATOM 1772 C CA . ARG A 1 220 ? -20.035 -1.180 31.917 1.00 69.81 220 ARG A CA 1
ATOM 1773 C C . ARG A 1 220 ? -21.436 -0.916 32.466 1.00 69.81 220 ARG A C 1
ATOM 1775 O O . ARG A 1 220 ? -21.607 -0.831 33.678 1.00 69.81 220 ARG A O 1
ATOM 1782 N N . LEU A 1 221 ? -22.441 -0.792 31.597 1.00 72.38 221 LEU A N 1
ATOM 1783 C CA . LEU A 1 221 ? -23.835 -0.624 32.024 1.00 72.38 221 LEU A CA 1
ATOM 1784 C C . LEU A 1 221 ? -24.362 -1.870 32.746 1.00 72.38 221 LEU A C 1
ATOM 1786 O O . LEU A 1 221 ? -25.041 -1.744 33.763 1.00 72.38 221 LEU A O 1
ATOM 1790 N N . LEU A 1 222 ? -24.032 -3.065 32.249 1.00 70.94 222 LEU A N 1
ATOM 1791 C CA . LEU A 1 222 ? -24.375 -4.325 32.913 1.00 70.94 222 LEU A CA 1
ATOM 1792 C C . LEU A 1 222 ? -23.630 -4.487 34.247 1.00 70.94 222 LEU A C 1
ATOM 1794 O O . LEU A 1 222 ? -24.216 -4.959 35.213 1.00 70.94 222 LEU A O 1
ATOM 1798 N N . GLU A 1 223 ? -22.373 -4.046 34.320 1.00 72.12 223 GLU A N 1
ATOM 1799 C CA . GLU A 1 223 ? -21.564 -3.986 35.547 1.00 72.12 223 GLU A CA 1
ATOM 1800 C C . GLU A 1 223 ? -22.196 -3.074 36.603 1.00 72.12 223 GLU A C 1
ATOM 1802 O O . GLU A 1 223 ? -22.323 -3.467 37.760 1.00 72.12 223 GLU A O 1
ATOM 1807 N N . GLY A 1 224 ? -22.638 -1.878 36.197 1.00 73.31 224 GLY A N 1
ATOM 1808 C CA . GLY A 1 224 ? -23.317 -0.930 37.080 1.00 73.31 224 GLY A CA 1
ATOM 1809 C C . GLY A 1 224 ? -24.625 -1.494 37.632 1.00 73.31 224 GLY A C 1
ATOM 1810 O O . GLY A 1 224 ? -24.849 -1.458 38.838 1.00 73.31 224 GLY A O 1
ATOM 1811 N N . ARG A 1 225 ? -25.445 -2.108 36.770 1.00 72.81 225 ARG A N 1
ATOM 1812 C CA . ARG A 1 225 ? -26.697 -2.762 37.187 1.00 72.81 225 ARG A CA 1
ATOM 1813 C C . ARG A 1 225 ? -26.459 -3.939 38.129 1.00 72.81 225 ARG A C 1
ATOM 1815 O O . ARG A 1 225 ? -27.199 -4.093 39.096 1.00 72.81 225 ARG A O 1
ATOM 1822 N N . LEU A 1 226 ? -25.429 -4.749 37.878 1.00 72.19 226 LEU A N 1
ATOM 1823 C CA . LEU A 1 226 ? -25.068 -5.857 38.762 1.00 72.19 226 LEU A CA 1
ATOM 1824 C C . LEU A 1 226 ? -24.642 -5.338 40.144 1.00 72.19 226 LEU A C 1
ATOM 1826 O O . LEU A 1 226 ? -25.116 -5.844 41.157 1.00 72.19 226 LEU A O 1
ATOM 1830 N N . ALA A 1 227 ? -23.821 -4.286 40.194 1.00 71.56 227 ALA A N 1
ATOM 1831 C CA . ALA A 1 227 ? -23.399 -3.669 41.451 1.00 71.56 227 ALA A CA 1
ATOM 1832 C C . ALA A 1 227 ? -24.585 -3.078 42.240 1.00 71.56 227 ALA A C 1
ATOM 1834 O O . ALA A 1 227 ? -24.671 -3.251 43.456 1.00 71.56 227 ALA A O 1
ATOM 1835 N N . GLU A 1 228 ? -25.533 -2.425 41.561 1.00 76.69 228 GLU A N 1
ATOM 1836 C CA . GLU A 1 228 ? -26.774 -1.931 42.175 1.00 76.69 228 GLU A CA 1
ATOM 1837 C C . GLU A 1 228 ? -27.611 -3.078 42.765 1.00 76.69 228 GLU A C 1
ATOM 1839 O O . GLU A 1 228 ? -28.049 -3.001 43.917 1.00 76.69 228 GLU A O 1
ATOM 1844 N N . GLN A 1 229 ? -27.767 -4.176 42.020 1.00 75.12 229 GLN A N 1
ATOM 1845 C CA . GLN A 1 229 ? -28.496 -5.365 42.471 1.00 75.12 229 GLN A CA 1
ATOM 1846 C C . GLN A 1 229 ? -27.800 -6.081 43.639 1.00 75.12 229 GLN A C 1
ATOM 1848 O O . GLN A 1 229 ? -28.472 -6.565 44.549 1.00 75.12 229 GLN A O 1
ATOM 1853 N N . GLU A 1 230 ? -26.466 -6.126 43.676 1.00 75.50 230 GLU A N 1
ATOM 1854 C CA . GLU A 1 230 ? -25.704 -6.686 44.800 1.00 75.50 230 GLU A CA 1
ATOM 1855 C C . GLU A 1 230 ? -25.888 -5.864 46.086 1.00 75.50 230 GLU A C 1
ATOM 1857 O O . GLU A 1 230 ? -26.056 -6.420 47.182 1.00 75.50 230 GLU A O 1
ATOM 1862 N N . VAL A 1 231 ? -25.924 -4.535 45.971 1.00 79.12 231 VAL A N 1
ATOM 1863 C CA . VAL A 1 231 ? -26.229 -3.641 47.098 1.00 79.12 231 VAL A CA 1
ATOM 1864 C C . VAL A 1 231 ? -27.676 -3.833 47.569 1.00 79.12 231 VAL A C 1
ATOM 1866 O O . VAL A 1 231 ? -27.928 -3.931 48.774 1.00 79.12 231 VAL A O 1
ATOM 1869 N N . GLU A 1 232 ? -28.636 -3.964 46.652 1.00 77.81 232 GLU A N 1
ATOM 1870 C CA . GLU A 1 232 ? -30.035 -4.247 47.002 1.00 77.81 232 GLU A CA 1
ATOM 1871 C C . GLU A 1 232 ? -30.180 -5.622 47.684 1.00 77.81 232 GLU A C 1
ATOM 1873 O O . GLU A 1 232 ? -30.837 -5.735 48.721 1.00 77.81 232 GLU A O 1
ATOM 1878 N N . LEU A 1 233 ? -29.489 -6.655 47.191 1.00 71.69 233 LEU A N 1
ATOM 1879 C CA . LEU A 1 233 ? -29.468 -7.994 47.788 1.00 71.69 233 LEU A CA 1
ATOM 1880 C C . LEU A 1 233 ? -28.861 -8.004 49.190 1.00 71.69 233 LEU A C 1
ATOM 1882 O O . LEU A 1 233 ? -29.393 -8.655 50.093 1.00 71.69 233 LEU A O 1
ATOM 1886 N N . THR A 1 234 ? -27.746 -7.305 49.405 1.00 75.44 234 THR A N 1
ATOM 1887 C CA . THR A 1 234 ? -27.128 -7.219 50.737 1.00 75.44 234 THR A CA 1
ATOM 1888 C C . THR A 1 234 ? -28.044 -6.507 51.731 1.00 75.44 234 THR A C 1
ATOM 1890 O O . THR A 1 234 ? -28.203 -6.995 52.857 1.00 75.44 234 THR A O 1
ATOM 1893 N N . ARG A 1 235 ? -28.722 -5.435 51.303 1.00 85.19 235 ARG A N 1
ATOM 1894 C CA . ARG A 1 235 ? -29.751 -4.741 52.088 1.00 85.19 235 ARG A CA 1
ATOM 1895 C C . ARG A 1 235 ? -30.929 -5.659 52.425 1.00 85.19 235 ARG A C 1
ATOM 1897 O O . ARG A 1 235 ? -31.261 -5.802 53.600 1.00 85.19 235 ARG A O 1
ATOM 1904 N N . LEU A 1 236 ? -31.522 -6.328 51.437 1.00 73.69 236 LEU A N 1
ATOM 1905 C CA . LEU A 1 236 ? -32.668 -7.220 51.645 1.00 73.69 236 LEU A CA 1
ATOM 1906 C C . LEU A 1 236 ? -32.308 -8.431 52.513 1.00 73.69 236 LEU A C 1
ATOM 1908 O O . LEU A 1 236 ? -33.082 -8.832 53.375 1.00 73.69 236 LEU A O 1
ATOM 1912 N N . ARG A 1 237 ? -31.101 -8.991 52.374 1.00 78.38 237 ARG A N 1
ATOM 1913 C CA . ARG A 1 237 ? -30.611 -10.067 53.255 1.00 78.38 237 ARG A CA 1
ATOM 1914 C C . ARG A 1 237 ? -30.413 -9.602 54.699 1.00 78.38 237 ARG A C 1
ATOM 1916 O O . ARG A 1 237 ? -30.482 -10.431 55.611 1.00 78.38 237 ARG A O 1
ATOM 1923 N N . ALA A 1 238 ? -30.107 -8.326 54.927 1.00 79.81 238 ALA A N 1
ATOM 1924 C CA . ALA A 1 238 ? -30.078 -7.751 56.269 1.00 79.81 238 ALA A CA 1
ATOM 1925 C C . ALA A 1 238 ? -31.503 -7.575 56.816 1.00 79.81 238 ALA A C 1
ATOM 1927 O O . ALA A 1 238 ? -31.764 -7.976 57.947 1.00 79.81 238 ALA A O 1
ATOM 1928 N N . GLU A 1 239 ? -32.433 -7.097 55.988 1.00 82.06 239 GLU A N 1
ATOM 1929 C CA . GLU A 1 239 ? -33.852 -6.946 56.333 1.00 82.06 239 GLU A CA 1
ATOM 1930 C C . GLU A 1 239 ? -34.531 -8.291 56.654 1.00 82.06 239 GLU A C 1
ATOM 1932 O O . GLU A 1 239 ? -35.226 -8.429 57.656 1.00 82.06 239 GLU A O 1
ATOM 1937 N N . VAL A 1 240 ? -34.257 -9.343 55.880 1.00 79.12 240 VAL A N 1
ATOM 1938 C CA . VAL A 1 240 ? -34.716 -10.712 56.174 1.00 79.12 240 VAL A CA 1
ATOM 1939 C C . VAL A 1 240 ? -34.191 -11.184 57.533 1.00 79.12 240 VAL A C 1
ATOM 1941 O O . VAL A 1 240 ? -34.927 -11.795 58.309 1.00 79.12 240 VAL A O 1
ATOM 1944 N N . ARG A 1 241 ? -32.926 -10.887 57.865 1.00 81.19 241 ARG A N 1
ATOM 1945 C CA . ARG A 1 241 ? -32.345 -11.234 59.172 1.00 81.19 241 ARG A CA 1
ATOM 1946 C C . ARG A 1 241 ? -33.022 -10.477 60.315 1.00 81.19 241 ARG A C 1
ATOM 1948 O O . ARG A 1 241 ? -33.315 -11.095 61.339 1.00 81.19 241 ARG A O 1
ATOM 1955 N N . THR A 1 242 ? -33.303 -9.184 60.147 1.00 82.81 242 THR A N 1
ATOM 1956 C CA . THR A 1 242 ? -34.010 -8.392 61.165 1.00 82.81 242 THR A CA 1
ATOM 1957 C C . THR A 1 242 ? -35.445 -8.876 61.343 1.00 82.81 242 THR A C 1
ATOM 1959 O O . THR A 1 242 ? -35.844 -9.138 62.475 1.00 82.81 242 THR A O 1
ATOM 1962 N N . LEU A 1 243 ? -36.175 -9.112 60.248 1.00 78.19 243 LEU A N 1
ATOM 1963 C CA . LEU A 1 243 ? -37.551 -9.616 60.273 1.00 78.19 243 LEU A CA 1
ATOM 1964 C C . LEU A 1 243 ? -37.646 -11.001 60.918 1.00 78.19 243 LEU A C 1
ATOM 1966 O O . LEU A 1 243 ? -38.526 -11.223 61.745 1.00 78.19 243 LEU A O 1
ATOM 1970 N N . ARG A 1 244 ? -36.715 -11.923 60.630 1.00 80.44 244 ARG A N 1
ATOM 1971 C CA . ARG A 1 244 ? -36.646 -13.228 61.320 1.00 80.44 244 ARG A CA 1
ATOM 1972 C C . ARG A 1 244 ? -36.390 -13.067 62.818 1.00 80.44 244 ARG A C 1
ATOM 1974 O O . ARG A 1 244 ? -37.021 -13.746 63.623 1.00 80.44 244 ARG A O 1
ATOM 1981 N N . GLY A 1 245 ? -35.497 -12.157 63.206 1.00 81.06 245 GLY A N 1
ATOM 1982 C CA . GLY A 1 245 ? -35.224 -11.864 64.615 1.00 81.06 245 GLY A CA 1
ATOM 1983 C C . GLY A 1 245 ? -36.404 -11.207 65.341 1.00 81.06 245 GLY A C 1
ATOM 1984 O O . GLY A 1 245 ? -36.610 -11.443 66.529 1.00 81.06 245 GLY A O 1
ATOM 1985 N N . GLU A 1 246 ? -37.184 -10.374 64.657 1.00 81.06 246 GLU A N 1
ATOM 1986 C CA . GLU A 1 246 ? -38.425 -9.787 65.179 1.00 81.06 246 GLU A CA 1
ATOM 1987 C C . GLU A 1 246 ? -39.546 -10.818 65.278 1.00 81.06 246 GLU A C 1
ATOM 1989 O O . GLU A 1 246 ? -40.230 -10.865 66.297 1.00 81.06 246 GLU A O 1
ATOM 1994 N N . LEU A 1 247 ? -39.681 -11.692 64.278 1.00 77.94 247 LEU A N 1
ATOM 1995 C CA . LEU A 1 247 ? -40.640 -12.792 64.279 1.00 77.94 247 LEU A CA 1
ATOM 1996 C C . LEU A 1 247 ? -40.383 -13.745 65.451 1.00 77.94 247 LEU A C 1
ATOM 1998 O O . LEU A 1 247 ? -41.306 -14.037 66.203 1.00 77.94 247 LEU A O 1
ATOM 2002 N N . LEU A 1 248 ? -39.132 -14.171 65.654 1.00 81.94 248 LEU A N 1
ATOM 2003 C CA . LEU A 1 248 ? -38.756 -15.044 66.771 1.00 81.94 248 LEU A CA 1
ATOM 2004 C C . LEU A 1 248 ? -39.019 -14.383 68.129 1.00 81.94 248 LEU A C 1
ATOM 2006 O O . LEU A 1 248 ? -39.510 -15.036 69.045 1.00 81.94 248 LEU A O 1
ATOM 2010 N N . ARG A 1 249 ? -38.750 -13.076 68.262 1.00 81.94 249 ARG A N 1
ATOM 2011 C CA . ARG A 1 249 ? -39.066 -12.315 69.483 1.00 81.94 249 ARG A CA 1
ATOM 2012 C C . ARG A 1 249 ? -40.573 -12.191 69.715 1.00 81.94 249 ARG A C 1
ATOM 2014 O O . ARG A 1 249 ? -41.010 -12.326 70.852 1.00 81.94 249 ARG A O 1
ATOM 2021 N N . ALA A 1 250 ? -41.356 -11.963 68.661 1.00 77.75 250 ALA A N 1
ATOM 2022 C CA . ALA A 1 250 ? -42.814 -11.878 68.727 1.00 77.75 250 ALA A CA 1
ATOM 2023 C C . ALA A 1 250 ? -43.476 -13.242 69.009 1.00 77.75 250 ALA A C 1
ATOM 2025 O O . ALA A 1 250 ? -44.501 -13.306 69.682 1.00 77.75 250 ALA A O 1
ATOM 2026 N N . GLN A 1 251 ? -42.888 -14.337 68.522 1.00 78.94 251 GLN A N 1
ATOM 2027 C CA . GLN A 1 251 ? -43.303 -15.704 68.850 1.00 78.94 251 GLN A CA 1
ATOM 2028 C C . GLN A 1 251 ? -42.960 -16.041 70.305 1.00 78.94 251 GLN A C 1
ATOM 2030 O O . GLN A 1 251 ? -43.837 -16.452 71.055 1.00 78.94 251 GLN A O 1
ATOM 2035 N N . ALA A 1 252 ? -41.736 -15.749 70.751 1.00 77.81 252 ALA A N 1
ATOM 2036 C CA . ALA A 1 252 ? -41.330 -15.968 72.138 1.00 77.81 252 ALA A CA 1
ATOM 2037 C C . ALA A 1 252 ? -42.154 -15.139 73.141 1.00 77.81 252 ALA A C 1
ATOM 2039 O O . ALA A 1 252 ? -42.479 -15.633 74.218 1.00 77.81 252 ALA A O 1
ATOM 2040 N N . SER A 1 253 ? -42.532 -13.899 72.805 1.00 75.38 253 SER A N 1
ATOM 2041 C CA . SER A 1 253 ? -43.403 -13.077 73.658 1.00 75.38 253 SER A CA 1
ATOM 2042 C C . SER A 1 253 ? -44.853 -13.566 73.680 1.00 75.38 253 SER A C 1
ATOM 2044 O O . SER A 1 253 ? -45.516 -13.452 74.710 1.00 75.38 253 SER A O 1
ATOM 2046 N N . ARG A 1 254 ? -45.333 -14.156 72.577 1.00 71.56 254 ARG A N 1
ATOM 2047 C CA . ARG A 1 254 ? -46.629 -14.843 72.512 1.00 71.56 254 ARG A CA 1
ATOM 2048 C C . ARG A 1 254 ? -46.641 -16.114 73.366 1.00 71.56 254 ARG A C 1
ATOM 2050 O O . ARG A 1 254 ? -47.621 -16.346 74.066 1.00 71.56 254 ARG A O 1
ATOM 2057 N N . ASP A 1 255 ? -45.565 -16.895 73.337 1.00 68.06 255 ASP A N 1
ATOM 2058 C CA . ASP A 1 255 ? -45.473 -18.180 74.042 1.00 68.06 255 ASP A CA 1
ATOM 2059 C C . ASP A 1 255 ? -45.173 -18.012 75.546 1.00 68.06 255 ASP A C 1
ATOM 2061 O O . ASP A 1 255 ? -45.666 -18.782 76.369 1.00 68.06 255 ASP A O 1
ATOM 2065 N N . ALA A 1 256 ? -44.424 -16.971 75.937 1.00 66.06 256 ALA A N 1
ATOM 2066 C CA . ALA A 1 256 ? -44.133 -16.649 77.341 1.00 66.06 256 ALA A CA 1
ATOM 2067 C C . ALA A 1 256 ? -45.298 -15.946 78.076 1.00 66.06 256 ALA A C 1
ATOM 2069 O O . ALA A 1 256 ? -45.304 -15.870 79.304 1.00 66.06 256 ALA A O 1
ATOM 2070 N N . GLY A 1 257 ? -46.293 -15.435 77.343 1.00 57.72 257 GLY A N 1
ATOM 2071 C CA . GLY A 1 257 ? -47.434 -14.671 77.856 1.00 57.72 257 GLY A CA 1
ATOM 2072 C C . GLY A 1 257 ? -48.703 -15.494 78.105 1.00 57.72 257 GLY A C 1
ATOM 2073 O O . GLY A 1 257 ? -49.791 -15.040 77.764 1.00 57.72 257 GLY A O 1
ATOM 2074 N N . ALA A 1 258 ? -48.602 -16.692 78.690 1.00 48.62 258 ALA A N 1
ATOM 2075 C CA . ALA A 1 258 ? -49.751 -17.583 78.916 1.00 48.62 258 ALA A CA 1
ATOM 2076 C C . ALA A 1 258 ? -50.654 -17.220 80.124 1.00 48.62 258 ALA A C 1
ATOM 2078 O O . ALA A 1 258 ? -51.590 -17.958 80.421 1.00 48.62 258 ALA A O 1
ATOM 2079 N N . SER A 1 259 ? -50.433 -16.084 80.802 1.00 47.78 259 SER A N 1
ATOM 2080 C CA . SER A 1 259 ? -51.230 -15.672 81.972 1.00 47.78 259 SER A CA 1
ATOM 2081 C C . SER A 1 259 ? -51.444 -14.155 82.055 1.00 47.78 259 SER A C 1
ATOM 2083 O O . SER A 1 259 ? -50.822 -13.496 82.879 1.00 47.78 259 SER A O 1
ATOM 2085 N N . SER A 1 260 ? -52.317 -13.579 81.220 1.00 42.50 260 SER A N 1
ATOM 2086 C CA . SER A 1 260 ? -53.181 -12.435 81.585 1.00 42.50 260 SER A CA 1
ATOM 2087 C C . SER A 1 260 ? -54.105 -12.057 80.420 1.00 42.50 260 SER A C 1
ATOM 2089 O O . SER A 1 260 ? -53.717 -12.045 79.255 1.00 42.50 260 SER A O 1
ATOM 2091 N N . SER A 1 261 ? -55.354 -11.758 80.752 1.00 48.84 261 SER A N 1
ATOM 2092 C CA . SER A 1 261 ? -56.549 -11.670 79.909 1.00 48.84 261 SER A CA 1
ATOM 2093 C C . SER A 1 261 ? -56.647 -10.442 78.987 1.00 48.84 261 SER A C 1
ATOM 2095 O O . SER A 1 261 ? -57.711 -9.829 78.903 1.00 48.84 261 SER A O 1
ATOM 2097 N N . ALA A 1 262 ? -55.585 -10.065 78.275 1.00 52.06 262 ALA A N 1
ATOM 2098 C CA . ALA A 1 262 ? -55.679 -9.064 77.211 1.00 52.06 262 ALA A CA 1
ATOM 2099 C C . ALA A 1 262 ? -54.477 -9.133 76.262 1.00 52.06 262 ALA A C 1
ATOM 2101 O O . ALA A 1 262 ? -53.454 -8.541 76.578 1.00 52.06 262 ALA A O 1
ATOM 2102 N N . GLN A 1 263 ? -54.600 -9.779 75.089 1.00 49.75 263 GLN A N 1
ATOM 2103 C CA . GLN A 1 263 ? -53.834 -9.387 73.887 1.00 49.75 263 GLN A CA 1
ATOM 2104 C C . GLN A 1 263 ? -54.260 -10.139 72.602 1.00 49.75 263 GLN A C 1
ATOM 2106 O O . GLN A 1 263 ? -53.661 -11.145 72.230 1.00 49.75 263 GLN A O 1
ATOM 2111 N N . PRO A 1 264 ? -55.234 -9.611 71.835 1.00 51.28 264 PRO A N 1
ATOM 2112 C CA . PRO A 1 264 ? -55.428 -9.985 70.428 1.00 51.28 264 PRO A CA 1
ATOM 2113 C C . PRO A 1 264 ? -54.349 -9.394 69.488 1.00 51.28 264 PRO A C 1
ATOM 2115 O O . PRO A 1 264 ? -54.235 -9.805 68.339 1.00 51.28 264 PRO A O 1
ATOM 2118 N N . ALA A 1 265 ? -53.508 -8.467 69.967 1.00 57.41 265 ALA A N 1
ATOM 2119 C CA . ALA A 1 265 ? -52.522 -7.751 69.149 1.00 57.41 265 ALA A CA 1
ATOM 2120 C C . ALA A 1 265 ? -51.264 -8.569 68.768 1.00 57.41 265 ALA A C 1
ATOM 2122 O O . ALA A 1 265 ? -50.617 -8.266 67.766 1.00 57.41 265 ALA A O 1
ATOM 2123 N N . GLY A 1 266 ? -50.910 -9.609 69.536 1.00 58.34 266 GLY A N 1
ATOM 2124 C CA . GLY A 1 266 ? -49.706 -10.417 69.283 1.00 58.34 266 GLY A CA 1
ATOM 2125 C C . GLY A 1 266 ? -49.822 -11.333 68.058 1.00 58.34 266 GLY A C 1
ATOM 2126 O O . GLY A 1 266 ? -48.850 -11.524 67.331 1.00 58.34 266 GLY A O 1
ATOM 2127 N N . GLY A 1 267 ? -51.024 -11.855 67.781 1.00 63.59 267 GLY A N 1
ATOM 2128 C CA . GLY A 1 267 ? -51.285 -12.696 66.605 1.00 63.59 267 GLY A CA 1
ATOM 2129 C C . GLY A 1 267 ? -51.190 -11.919 65.290 1.00 63.59 267 GLY A C 1
ATOM 2130 O O . GLY A 1 267 ? -50.537 -12.370 64.350 1.00 63.59 267 GLY A O 1
ATOM 2131 N N . ASP A 1 268 ? -51.761 -10.715 65.254 1.00 73.31 268 ASP A N 1
ATOM 2132 C CA . ASP A 1 268 ? -51.727 -9.838 64.079 1.00 73.31 268 ASP A CA 1
ATOM 2133 C C . ASP A 1 268 ? -50.313 -9.356 63.739 1.00 73.31 268 ASP A C 1
ATOM 2135 O O . ASP A 1 268 ? -49.967 -9.239 62.561 1.00 73.31 268 ASP A O 1
ATOM 2139 N N . LEU A 1 269 ? -49.478 -9.094 64.751 1.00 75.38 269 LEU A N 1
ATOM 2140 C CA . LEU A 1 269 ? -48.084 -8.700 64.550 1.00 75.38 269 LEU A CA 1
ATOM 2141 C C . LEU A 1 269 ? -47.268 -9.833 63.912 1.00 75.38 269 LEU A C 1
ATOM 2143 O O . LEU A 1 269 ? -46.547 -9.590 62.946 1.00 75.38 269 LEU A O 1
ATOM 2147 N N . VAL A 1 270 ? -47.434 -11.072 64.386 1.00 74.19 270 VAL A N 1
ATOM 2148 C CA . VAL A 1 270 ? -46.760 -12.250 63.811 1.00 74.19 270 VAL A CA 1
ATOM 2149 C C . VAL A 1 270 ? -47.180 -12.465 62.356 1.00 74.19 270 VAL A C 1
ATOM 2151 O O . VAL A 1 270 ? -46.323 -12.667 61.502 1.00 74.19 270 VAL A O 1
ATOM 2154 N N . VAL A 1 271 ? -48.472 -12.342 62.031 1.00 77.88 271 VAL A N 1
ATOM 2155 C CA . VAL A 1 271 ? -48.961 -12.486 60.646 1.00 77.88 271 VAL A CA 1
ATOM 2156 C C . VAL A 1 271 ? -48.413 -11.385 59.727 1.00 77.88 271 VAL A C 1
ATOM 2158 O O . VAL A 1 271 ? -48.063 -11.659 58.577 1.00 77.88 271 VAL A O 1
ATOM 2161 N N . ARG A 1 272 ? -48.300 -10.140 60.208 1.00 77.44 272 ARG A N 1
ATOM 2162 C CA . ARG A 1 272 ? -47.712 -9.034 59.429 1.00 77.44 272 ARG A CA 1
ATOM 2163 C C . ARG A 1 272 ? -46.215 -9.224 59.194 1.00 77.44 272 ARG A C 1
ATOM 2165 O O . ARG A 1 272 ? -45.768 -9.012 58.069 1.00 77.44 272 ARG A O 1
ATOM 2172 N N . LEU A 1 273 ? -45.471 -9.650 60.217 1.00 74.62 273 LEU A N 1
ATOM 2173 C CA . LEU A 1 273 ? -44.039 -9.944 60.116 1.00 74.62 273 LEU A CA 1
ATOM 2174 C C . LEU A 1 273 ? -43.774 -11.134 59.184 1.00 74.62 273 LEU A C 1
ATOM 2176 O O . LEU A 1 273 ? -42.871 -11.057 58.357 1.00 74.62 273 LEU A O 1
ATOM 2180 N N . GLN A 1 274 ? -44.613 -12.174 59.228 1.00 77.56 274 GLN A N 1
ATOM 2181 C CA . GLN A 1 274 ? -44.533 -13.311 58.308 1.00 77.56 274 GLN A CA 1
ATOM 2182 C C . GLN A 1 274 ? -44.737 -12.868 56.849 1.00 77.56 274 GLN A C 1
ATOM 2184 O O . GLN A 1 274 ? -43.911 -13.152 55.993 1.00 77.56 274 GLN A O 1
ATOM 2189 N N . ARG A 1 275 ? -45.775 -12.067 56.567 1.00 82.06 275 ARG A N 1
ATOM 2190 C CA . ARG A 1 275 ? -46.024 -11.530 55.212 1.00 82.06 275 ARG A CA 1
ATOM 2191 C C . ARG A 1 275 ? -44.948 -10.554 54.733 1.00 82.06 275 ARG A C 1
ATOM 2193 O O . ARG A 1 275 ? -44.787 -10.363 53.530 1.00 82.06 275 ARG A O 1
ATOM 2200 N N . ALA A 1 276 ? -44.285 -9.841 55.641 1.00 71.75 276 ALA A N 1
ATOM 2201 C CA . ALA A 1 276 ? -43.149 -8.989 55.297 1.00 71.75 276 ALA A CA 1
ATOM 2202 C C . ALA A 1 276 ? -41.923 -9.842 54.942 1.00 71.75 276 ALA A C 1
ATOM 2204 O O . ALA A 1 276 ? -41.279 -9.584 53.928 1.00 71.75 276 ALA A O 1
ATOM 2205 N N . LEU A 1 277 ? -41.673 -10.902 55.716 1.00 74.56 277 LEU A N 1
ATOM 2206 C CA . LEU A 1 277 ? -40.607 -11.864 55.465 1.00 74.56 277 LEU A CA 1
ATOM 2207 C C . LEU A 1 277 ? -40.794 -12.585 54.123 1.00 74.56 277 LEU A C 1
ATOM 2209 O O . LEU A 1 277 ? -39.870 -12.593 53.318 1.00 74.56 277 LEU A O 1
ATOM 2213 N N . ASP A 1 278 ? -41.995 -13.095 53.836 1.00 76.81 278 ASP A N 1
ATOM 2214 C CA . ASP A 1 278 ? -42.290 -13.799 52.579 1.00 76.81 278 ASP A CA 1
ATOM 2215 C C . ASP A 1 278 ? -42.070 -12.895 51.350 1.00 76.81 278 ASP A C 1
ATOM 2217 O O . ASP A 1 278 ? -41.539 -13.331 50.328 1.00 76.81 278 ASP A O 1
ATOM 2221 N N . ARG A 1 279 ? -42.429 -11.605 51.454 1.00 79.56 279 ARG A N 1
ATOM 2222 C CA . ARG A 1 279 ? -42.198 -10.610 50.390 1.00 79.56 279 ARG A CA 1
ATOM 2223 C C . ARG A 1 279 ? -40.716 -10.300 50.198 1.00 79.56 279 ARG A C 1
ATOM 2225 O O . ARG A 1 279 ? -40.260 -10.227 49.059 1.00 79.56 279 ARG A O 1
ATOM 2232 N N . ALA A 1 280 ? -39.969 -10.140 51.288 1.00 66.38 280 ALA A N 1
ATOM 2233 C CA . ALA A 1 280 ? -38.531 -9.901 51.226 1.00 66.38 280 ALA A CA 1
ATOM 2234 C C . ALA A 1 280 ? -37.784 -11.117 50.646 1.00 66.38 280 ALA A C 1
ATOM 2236 O O . ALA A 1 280 ? -36.900 -10.956 49.809 1.00 66.38 280 ALA A O 1
ATOM 2237 N N . GLU A 1 281 ? -38.176 -12.340 51.015 1.00 75.81 281 GLU A N 1
ATOM 2238 C CA . GLU A 1 281 ? -37.597 -13.572 50.469 1.00 75.81 281 GLU A CA 1
ATOM 2239 C C . GLU A 1 281 ? -37.924 -13.773 48.983 1.00 75.81 281 GLU A C 1
ATOM 2241 O O . GLU A 1 281 ? -37.045 -14.171 48.217 1.00 75.81 281 GLU A O 1
ATOM 2246 N N . ALA A 1 282 ? -39.150 -13.459 48.551 1.00 78.75 282 ALA A N 1
ATOM 2247 C CA . ALA A 1 282 ? -39.519 -13.487 47.136 1.00 78.75 282 ALA A CA 1
ATOM 2248 C C . ALA A 1 282 ? -38.679 -12.497 46.312 1.00 78.75 282 ALA A C 1
ATOM 2250 O O . ALA A 1 282 ? -38.150 -12.867 45.264 1.00 78.75 282 ALA A O 1
ATOM 2251 N N . ARG A 1 283 ? -38.480 -11.275 46.824 1.00 73.12 283 ARG A N 1
ATOM 2252 C CA . ARG A 1 283 ? -37.660 -10.248 46.168 1.00 73.12 283 ARG A CA 1
ATOM 2253 C C . ARG A 1 283 ? -36.184 -10.643 46.073 1.00 73.12 283 ARG A C 1
ATOM 2255 O O . ARG A 1 283 ? -35.549 -10.392 45.055 1.00 73.12 283 ARG A O 1
ATOM 2262 N N . VAL A 1 284 ? -35.640 -11.298 47.101 1.00 70.44 284 VAL A N 1
ATOM 2263 C CA . VAL A 1 284 ? -34.267 -11.834 47.062 1.00 70.44 284 VAL A CA 1
ATOM 2264 C C . VAL A 1 284 ? -34.119 -12.896 45.971 1.00 70.44 284 VAL A C 1
ATOM 2266 O O . VAL A 1 284 ? -33.145 -12.853 45.227 1.00 70.44 284 VAL A O 1
ATOM 2269 N N . ARG A 1 285 ? -35.082 -13.818 45.832 1.00 76.06 285 ARG A N 1
ATOM 2270 C CA . ARG A 1 285 ? -35.035 -14.853 44.781 1.00 76.06 285 ARG A CA 1
ATOM 2271 C C . ARG A 1 285 ? -35.097 -14.255 43.377 1.00 76.06 285 ARG A C 1
ATOM 2273 O O . ARG A 1 285 ? -34.340 -14.686 42.516 1.00 76.06 285 ARG A O 1
ATOM 2280 N N . GLU A 1 286 ? -35.951 -13.255 43.176 1.00 78.38 286 GLU A N 1
ATOM 2281 C CA . GLU A 1 286 ? -36.077 -12.534 41.905 1.00 78.38 286 GLU A CA 1
ATOM 2282 C C . GLU A 1 286 ? -34.756 -11.851 41.508 1.00 78.38 286 GLU A C 1
ATOM 2284 O O . GLU A 1 286 ? -34.278 -12.019 40.389 1.00 78.38 286 GLU A O 1
ATOM 2289 N N . LEU A 1 287 ? -34.118 -11.134 42.440 1.00 70.38 287 LEU A N 1
ATOM 2290 C CA . LEU A 1 287 ? -32.832 -10.473 42.192 1.00 70.38 287 LEU A CA 1
ATOM 2291 C C . LEU A 1 287 ? -31.689 -11.474 41.957 1.00 70.38 287 LEU A C 1
ATOM 2293 O O . LEU A 1 287 ? -30.799 -11.218 41.151 1.00 70.38 287 LEU A O 1
ATOM 2297 N N . GLU A 1 288 ? -31.706 -12.631 42.624 1.00 74.62 288 GLU A N 1
ATOM 2298 C CA . GLU A 1 288 ? -30.733 -13.703 42.378 1.00 74.62 288 GLU A CA 1
ATOM 2299 C C . GLU A 1 288 ? -30.905 -14.355 40.998 1.00 74.62 288 GLU A C 1
ATOM 2301 O O . GLU A 1 288 ? -29.917 -14.765 40.388 1.00 74.62 288 GLU A O 1
ATOM 2306 N N . GLU A 1 289 ? -32.135 -14.458 40.495 1.00 78.69 289 GLU A N 1
ATOM 2307 C CA . GLU A 1 289 ? -32.426 -14.956 39.148 1.00 78.69 289 GLU A CA 1
ATOM 2308 C C . GLU A 1 289 ? -31.992 -13.948 38.074 1.00 78.69 289 GLU A C 1
ATOM 2310 O O . GLU A 1 289 ? -31.283 -14.323 37.140 1.00 78.69 289 GLU A O 1
ATOM 2315 N N . GLN A 1 290 ? -32.269 -12.656 38.282 1.00 73.62 290 GLN A N 1
ATOM 2316 C CA . GLN A 1 290 ? -31.789 -11.570 37.417 1.00 73.62 290 GLN A CA 1
ATOM 2317 C C . GLN A 1 290 ? -30.252 -11.503 37.364 1.00 73.62 290 GLN A C 1
ATOM 2319 O O . GLN A 1 290 ? -29.671 -11.369 36.286 1.00 73.62 290 GLN A O 1
ATOM 2324 N N . ALA A 1 291 ? -29.569 -11.669 38.502 1.00 68.44 291 ALA A N 1
ATOM 2325 C CA . ALA A 1 291 ? -28.107 -11.714 38.545 1.00 68.44 291 ALA A CA 1
ATOM 2326 C C . ALA A 1 291 ? -27.534 -12.930 37.788 1.00 68.44 291 ALA A C 1
ATOM 2328 O O . ALA A 1 291 ? -26.496 -12.822 37.129 1.00 68.44 291 ALA A O 1
ATOM 2329 N N . ARG A 1 292 ? -28.217 -14.087 37.832 1.00 72.62 292 ARG A N 1
ATOM 2330 C CA . ARG A 1 292 ? -27.832 -15.275 37.049 1.00 72.62 292 ARG A CA 1
ATOM 2331 C C . ARG A 1 292 ? -28.023 -15.067 35.549 1.00 72.62 292 ARG A C 1
ATOM 2333 O O . ARG A 1 292 ? -27.145 -15.468 34.790 1.00 72.62 292 ARG A O 1
ATOM 2340 N N . GLU A 1 293 ? -29.111 -14.432 35.118 1.00 73.88 293 GLU A N 1
ATOM 2341 C CA . GLU A 1 293 ? -29.337 -14.109 33.701 1.00 73.88 293 GLU A CA 1
ATOM 2342 C C . GLU A 1 293 ? -28.275 -13.144 33.156 1.00 73.88 293 GLU A C 1
ATOM 2344 O O . GLU A 1 293 ? -27.721 -13.388 32.083 1.00 73.88 293 GLU A O 1
ATOM 2349 N N . ILE A 1 294 ? -27.914 -12.105 33.917 1.00 71.38 294 ILE A N 1
ATOM 2350 C CA . ILE A 1 294 ? -26.835 -11.169 33.549 1.00 71.38 294 ILE A CA 1
ATOM 2351 C C . ILE A 1 294 ? -25.481 -11.898 33.482 1.00 71.38 294 ILE A C 1
ATOM 2353 O O . ILE A 1 294 ? -24.693 -11.676 32.559 1.00 71.38 294 ILE A O 1
ATOM 2357 N N . GLY A 1 295 ? -25.212 -12.812 34.420 1.00 64.06 295 GLY A N 1
ATOM 2358 C CA . GLY A 1 295 ? -24.012 -13.653 34.405 1.00 64.06 295 GLY A CA 1
ATOM 2359 C C . GLY A 1 295 ? -23.940 -14.590 33.192 1.00 64.06 295 GLY A C 1
ATOM 2360 O O . GLY A 1 295 ? -22.878 -14.731 32.585 1.00 64.06 295 GLY A O 1
ATOM 2361 N N . ALA A 1 296 ? -25.067 -15.185 32.795 1.00 67.44 296 ALA A N 1
ATOM 2362 C CA . ALA A 1 296 ? -25.157 -16.040 31.612 1.00 67.44 296 ALA A CA 1
ATOM 2363 C C . ALA A 1 296 ? -24.954 -15.250 30.306 1.00 67.44 296 ALA A C 1
ATOM 2365 O O . ALA A 1 296 ? -24.262 -15.724 29.402 1.00 67.44 296 ALA A O 1
ATOM 2366 N N . GLN A 1 297 ? -25.485 -14.024 30.229 1.00 63.28 297 GLN A N 1
ATOM 2367 C CA . GLN A 1 297 ? -25.276 -13.115 29.096 1.00 63.28 297 GLN A CA 1
ATOM 2368 C C . GLN A 1 297 ? -23.794 -12.733 28.931 1.00 63.28 297 GLN A C 1
ATOM 2370 O O . GLN A 1 297 ? -23.282 -12.784 27.814 1.00 63.28 297 GLN A O 1
ATOM 2375 N N . ARG A 1 298 ? -23.077 -12.470 30.035 1.00 63.94 298 ARG A N 1
ATOM 2376 C CA . ARG A 1 298 ? -21.625 -12.189 30.029 1.00 63.94 298 ARG A CA 1
ATOM 2377 C C . ARG A 1 298 ? -20.766 -13.367 29.560 1.00 63.94 298 ARG A C 1
ATOM 2379 O O . ARG A 1 298 ? -19.750 -13.172 28.901 1.00 63.94 298 ARG A O 1
ATOM 2386 N N . GLN A 1 299 ? -21.126 -14.596 29.929 1.00 59.06 299 GLN A N 1
ATOM 2387 C CA . GLN A 1 299 ? -20.292 -15.771 29.645 1.00 59.06 299 GLN A CA 1
ATOM 2388 C C . GLN A 1 299 ? -20.532 -16.370 28.253 1.00 59.06 299 GLN A C 1
ATOM 2390 O O . GLN A 1 299 ? -19.588 -16.861 27.640 1.00 59.06 299 GLN A O 1
ATOM 2395 N N . GLY A 1 300 ? -21.773 -16.340 27.754 1.00 53.62 300 GLY A N 1
ATOM 2396 C CA . GLY A 1 300 ? -22.135 -16.982 26.486 1.00 53.62 300 GLY A CA 1
ATOM 2397 C C . GLY A 1 300 ? -21.878 -16.137 25.234 1.00 53.62 300 GLY A C 1
ATOM 2398 O O . GLY A 1 300 ? -21.634 -16.704 24.172 1.00 53.62 300 GLY A O 1
ATOM 2399 N N . GLY A 1 301 ? -21.935 -14.805 25.346 1.00 56.75 301 GLY A N 1
ATOM 2400 C CA . GLY A 1 301 ? -21.802 -13.885 24.210 1.00 56.75 301 GLY A CA 1
ATOM 2401 C C . GLY A 1 301 ? -20.448 -13.184 24.124 1.00 56.75 301 GLY A C 1
ATOM 2402 O O . GLY A 1 301 ? -19.885 -13.092 23.040 1.00 56.75 301 GLY A O 1
ATOM 2403 N N . ASP A 1 302 ? -19.884 -12.725 25.241 1.00 62.44 302 ASP A N 1
ATOM 2404 C CA . ASP A 1 302 ? -18.802 -11.734 25.169 1.00 62.44 302 ASP A CA 1
ATOM 2405 C C . ASP A 1 302 ? -17.418 -12.360 24.973 1.00 62.44 302 ASP A C 1
ATOM 2407 O O . ASP A 1 302 ? -16.642 -11.877 24.159 1.00 62.44 302 ASP A O 1
ATOM 2411 N N . VAL A 1 303 ? -17.089 -13.466 25.651 1.00 58.34 303 VAL A N 1
ATOM 2412 C CA . VAL A 1 303 ? -15.715 -14.011 25.623 1.00 58.34 303 VAL A CA 1
ATOM 2413 C C . VAL A 1 303 ? -15.370 -14.655 24.281 1.00 58.34 303 VAL A C 1
ATOM 2415 O O . VAL A 1 303 ? -14.296 -14.395 23.747 1.00 58.34 303 VAL A O 1
ATOM 2418 N N . ALA A 1 304 ? -16.269 -15.460 23.711 1.00 60.97 304 ALA A N 1
ATOM 2419 C CA . ALA A 1 304 ? -16.031 -16.100 22.417 1.00 60.97 304 ALA A CA 1
ATOM 2420 C C . ALA A 1 304 ? -15.981 -15.069 21.277 1.00 60.97 304 ALA A C 1
ATOM 2422 O O . ALA A 1 304 ? -15.163 -15.186 20.366 1.00 60.97 304 ALA A O 1
ATOM 2423 N N . THR A 1 305 ? -16.811 -14.026 21.355 1.00 67.62 305 THR A N 1
ATOM 2424 C CA . THR A 1 305 ? -16.853 -12.965 20.343 1.00 67.62 305 THR A CA 1
ATOM 2425 C C . THR A 1 305 ? -15.642 -12.043 20.459 1.00 67.62 305 THR A C 1
ATOM 2427 O O . THR A 1 305 ? -15.016 -11.757 19.442 1.00 67.62 305 THR A O 1
ATOM 2430 N N . LEU A 1 306 ? -15.220 -11.668 21.675 1.00 64.50 306 LEU A N 1
ATOM 2431 C CA . LEU A 1 306 ? -13.958 -10.950 21.890 1.00 64.50 306 LEU A CA 1
ATOM 2432 C C . LEU A 1 306 ? -12.747 -11.782 21.467 1.00 64.50 306 LEU A C 1
ATOM 2434 O O . LEU A 1 306 ? -11.831 -11.234 20.866 1.00 64.50 306 LEU A O 1
ATOM 2438 N N . GLN A 1 307 ? -12.726 -13.089 21.737 1.00 63.47 307 GLN A N 1
ATOM 2439 C CA . GLN A 1 307 ? -11.648 -13.968 21.275 1.00 63.47 307 GLN A CA 1
ATOM 2440 C C . GLN A 1 307 ? -11.586 -14.014 19.746 1.00 63.47 307 GLN A C 1
ATOM 2442 O O . GLN A 1 307 ? -10.510 -13.820 19.188 1.00 63.47 307 GLN A O 1
ATOM 2447 N N . ALA A 1 308 ? -12.727 -14.155 19.068 1.00 70.00 308 ALA A N 1
ATOM 2448 C CA . ALA A 1 308 ? -12.789 -14.116 17.609 1.00 70.00 308 ALA A CA 1
ATOM 2449 C C . ALA A 1 308 ? -12.372 -12.746 17.037 1.00 70.00 308 ALA A C 1
ATOM 2451 O O . ALA A 1 308 ? -11.628 -12.683 16.060 1.00 70.00 308 ALA A O 1
ATOM 2452 N N . GLN A 1 309 ? -12.796 -11.640 17.659 1.00 70.00 309 GLN A N 1
ATOM 2453 C CA . GLN A 1 309 ? -12.375 -10.289 17.272 1.00 70.00 309 GLN A CA 1
ATOM 2454 C C . GLN A 1 309 ? -10.870 -10.076 17.498 1.00 70.00 309 GLN A C 1
ATOM 2456 O O . GLN A 1 309 ? -10.199 -9.490 16.651 1.00 70.00 309 GLN A O 1
ATOM 2461 N N . MET A 1 310 ? -10.314 -10.575 18.607 1.00 67.69 310 MET A N 1
ATOM 2462 C CA . MET A 1 310 ? -8.880 -10.506 18.893 1.00 67.69 310 MET A CA 1
ATOM 2463 C C . MET A 1 310 ? -8.057 -11.359 17.927 1.00 67.69 310 MET A C 1
ATOM 2465 O O . MET A 1 310 ? -7.000 -10.913 17.489 1.00 67.69 310 MET A O 1
ATOM 2469 N N . GLU A 1 311 ? -8.527 -12.555 17.571 1.00 77.69 311 GLU A N 1
ATOM 2470 C CA . GLU A 1 311 ? -7.892 -13.395 16.552 1.00 77.69 311 GLU A CA 1
ATOM 2471 C C . GLU A 1 311 ? -7.949 -12.736 15.170 1.00 77.69 311 GLU A C 1
ATOM 2473 O O . GLU A 1 311 ? -6.933 -12.695 14.481 1.00 77.69 311 GLU A O 1
ATOM 2478 N N . SER A 1 312 ? -9.083 -12.131 14.799 1.00 79.62 312 SER A N 1
ATOM 2479 C CA . SER A 1 312 ? -9.218 -11.363 13.554 1.00 79.62 312 SER A CA 1
ATOM 2480 C C . SER A 1 312 ? -8.242 -10.187 13.509 1.00 79.62 312 SER A C 1
ATOM 2482 O O . SER A 1 312 ? -7.483 -10.054 12.554 1.00 79.62 312 SER A O 1
ATOM 2484 N N . LEU A 1 313 ? -8.203 -9.368 14.565 1.00 75.12 313 LEU A N 1
ATOM 2485 C CA . LEU A 1 313 ? -7.277 -8.236 14.663 1.00 75.12 313 LEU A CA 1
ATOM 2486 C C . LEU A 1 313 ? -5.822 -8.698 14.633 1.00 75.12 313 LEU A C 1
ATOM 2488 O O . LEU A 1 313 ? -4.984 -8.068 13.994 1.00 75.12 313 LEU A O 1
ATOM 2492 N N . ARG A 1 314 ? -5.504 -9.809 15.301 1.00 77.88 314 ARG A N 1
ATOM 2493 C CA . ARG A 1 314 ? -4.161 -10.386 15.275 1.00 77.88 314 ARG A CA 1
ATOM 2494 C C . ARG A 1 314 ? -3.763 -10.811 13.862 1.00 77.88 314 ARG A C 1
ATOM 2496 O O . ARG A 1 314 ? -2.659 -10.477 13.444 1.00 77.88 314 ARG A O 1
ATOM 2503 N N . LEU A 1 315 ? -4.643 -11.491 13.129 1.00 80.94 315 LEU A N 1
ATOM 2504 C CA . LEU A 1 315 ? -4.395 -11.886 11.740 1.00 80.94 315 LEU A CA 1
ATOM 2505 C C . LEU A 1 315 ? -4.244 -10.666 10.820 1.00 80.94 315 LEU A C 1
ATOM 2507 O O . LEU A 1 315 ? -3.360 -10.653 9.968 1.00 80.94 315 LEU A O 1
ATOM 2511 N N . GLU A 1 316 ? -5.045 -9.617 11.020 1.00 79.19 316 GLU A N 1
ATOM 2512 C CA . GLU A 1 316 ? -4.906 -8.348 10.295 1.00 79.19 316 GLU A CA 1
ATOM 2513 C C . GLU A 1 316 ? -3.561 -7.666 10.581 1.00 79.19 316 GLU A C 1
ATOM 2515 O O . GLU A 1 316 ? -2.900 -7.191 9.655 1.00 79.19 316 GLU A O 1
ATOM 2520 N N . PHE A 1 317 ? -3.112 -7.651 11.840 1.00 72.06 317 PHE A N 1
ATOM 2521 C CA . PHE A 1 317 ? -1.795 -7.126 12.198 1.00 72.06 317 PHE A CA 1
ATOM 2522 C C . PHE A 1 317 ? -0.658 -7.974 11.624 1.00 72.06 317 PHE A C 1
ATOM 2524 O O . PHE A 1 317 ? 0.300 -7.410 11.104 1.00 72.06 317 PHE A O 1
ATOM 2531 N N . GLU A 1 318 ? -0.751 -9.304 11.673 1.00 80.62 318 GLU A N 1
ATOM 2532 C CA . GLU A 1 318 ? 0.250 -10.209 11.091 1.00 80.62 318 GLU A CA 1
ATOM 2533 C C . GLU A 1 318 ? 0.339 -10.041 9.563 1.00 80.62 318 GLU A C 1
ATOM 2535 O O . GLU A 1 318 ? 1.443 -9.960 9.011 1.00 80.62 318 GLU A O 1
ATOM 2540 N N . ALA A 1 319 ? -0.800 -9.883 8.880 1.00 80.12 319 ALA A N 1
ATOM 2541 C CA . ALA A 1 319 ? -0.844 -9.555 7.456 1.00 80.12 319 ALA A CA 1
ATOM 2542 C C . ALA A 1 319 ? -0.208 -8.185 7.181 1.00 80.12 319 ALA A C 1
ATOM 2544 O O . ALA A 1 319 ? 0.657 -8.061 6.314 1.00 80.12 319 ALA A O 1
ATOM 2545 N N . ARG A 1 320 ? -0.549 -7.164 7.978 1.00 79.56 320 ARG A N 1
ATOM 2546 C CA . ARG A 1 320 ? 0.001 -5.816 7.806 1.00 79.56 320 ARG A CA 1
ATOM 2547 C C . ARG A 1 320 ? 1.504 -5.753 8.063 1.00 79.56 320 ARG A C 1
ATOM 2549 O O . ARG A 1 320 ? 2.207 -5.027 7.365 1.00 79.56 320 ARG A O 1
ATOM 2556 N N . ILE A 1 321 ? 2.003 -6.494 9.050 1.00 81.75 321 ILE A N 1
ATOM 2557 C CA . ILE A 1 321 ? 3.441 -6.625 9.314 1.00 81.75 321 ILE A CA 1
ATOM 2558 C C . ILE A 1 321 ? 4.124 -7.292 8.120 1.00 81.75 321 ILE A C 1
ATOM 2560 O O . ILE A 1 321 ? 5.151 -6.797 7.665 1.00 81.75 321 ILE A O 1
ATOM 2564 N N . SER A 1 322 ? 3.532 -8.354 7.571 1.00 83.50 322 SER A N 1
ATOM 2565 C CA . SER A 1 322 ? 4.069 -9.047 6.395 1.00 83.50 322 SER A CA 1
ATOM 2566 C C . SER A 1 322 ? 4.154 -8.123 5.175 1.00 83.50 322 SER A C 1
ATOM 2568 O O . SER A 1 322 ? 5.194 -8.077 4.518 1.00 83.50 322 SER A O 1
ATOM 2570 N N . ASP A 1 323 ? 3.117 -7.321 4.918 1.00 83.38 323 ASP A N 1
ATOM 2571 C CA . ASP A 1 323 ? 3.118 -6.318 3.845 1.00 83.38 323 ASP A CA 1
ATOM 2572 C C . ASP A 1 323 ? 4.227 -5.275 4.045 1.00 83.38 323 ASP A C 1
ATOM 2574 O O . ASP A 1 323 ? 4.985 -4.979 3.120 1.00 83.38 323 ASP A O 1
ATOM 2578 N N . LEU A 1 324 ? 4.369 -4.754 5.270 1.00 80.69 324 LEU A N 1
ATOM 2579 C CA . LEU A 1 324 ? 5.411 -3.783 5.614 1.00 80.69 324 LEU A CA 1
ATOM 2580 C C . LEU A 1 324 ? 6.821 -4.378 5.501 1.00 80.69 324 LEU A C 1
ATOM 2582 O O . LEU A 1 324 ? 7.767 -3.676 5.141 1.00 80.69 324 LEU A O 1
ATOM 2586 N N . GLU A 1 325 ? 6.996 -5.668 5.788 1.00 80.62 325 GLU A N 1
ATOM 2587 C CA . GLU A 1 325 ? 8.267 -6.357 5.574 1.00 80.62 325 GLU A CA 1
ATOM 2588 C C . GLU A 1 325 ? 8.601 -6.512 4.091 1.00 80.62 325 GLU A C 1
ATOM 2590 O O . GLU A 1 325 ? 9.762 -6.333 3.712 1.00 80.62 325 GLU A O 1
ATOM 2595 N N . VAL A 1 326 ? 7.610 -6.822 3.250 1.00 88.56 326 VAL A N 1
ATOM 2596 C CA . VAL A 1 326 ? 7.783 -6.875 1.792 1.00 88.56 326 VAL A CA 1
ATOM 2597 C C . VAL A 1 326 ? 8.147 -5.491 1.261 1.00 88.56 326 VAL A C 1
ATOM 2599 O O . VAL A 1 326 ? 9.159 -5.359 0.573 1.00 88.56 326 VAL A O 1
ATOM 2602 N N . GLU A 1 327 ? 7.408 -4.451 1.652 1.00 83.62 327 GLU A N 1
ATOM 2603 C CA . GLU A 1 327 ? 7.687 -3.064 1.268 1.00 83.62 327 GLU A CA 1
ATOM 2604 C C . GLU A 1 327 ? 9.105 -2.652 1.692 1.00 83.62 327 GLU A C 1
ATOM 2606 O O . GLU A 1 327 ? 9.902 -2.185 0.873 1.00 83.62 327 GLU A O 1
ATOM 2611 N N . ARG A 1 328 ? 9.493 -2.941 2.941 1.00 86.69 328 ARG A N 1
ATOM 2612 C CA . ARG A 1 328 ? 10.853 -2.693 3.432 1.00 86.69 328 ARG A CA 1
ATOM 2613 C C . ARG A 1 328 ? 11.907 -3.409 2.587 1.00 86.69 328 ARG A C 1
ATOM 2615 O O . ARG A 1 328 ? 12.925 -2.796 2.274 1.00 86.69 328 ARG A O 1
ATOM 2622 N N . ARG A 1 329 ? 11.700 -4.680 2.226 1.00 87.62 329 ARG A N 1
ATOM 2623 C CA . ARG A 1 329 ? 12.644 -5.430 1.376 1.00 87.62 329 ARG A CA 1
ATOM 2624 C C . ARG A 1 329 ? 12.766 -4.789 -0.005 1.00 87.62 329 ARG A C 1
ATOM 2626 O O . ARG A 1 329 ? 13.888 -4.570 -0.444 1.00 87.62 329 ARG A O 1
ATOM 2633 N N . THR A 1 330 ? 11.650 -4.408 -0.629 1.00 85.88 330 THR A N 1
ATOM 2634 C CA . THR A 1 330 ? 11.666 -3.727 -1.938 1.00 85.88 330 THR A CA 1
ATOM 2635 C C . THR A 1 330 ? 12.357 -2.363 -1.892 1.00 85.88 330 THR A C 1
ATOM 2637 O O . THR A 1 330 ? 13.089 -2.000 -2.810 1.00 85.88 330 THR A O 1
ATOM 2640 N N . MET A 1 331 ? 12.195 -1.614 -0.798 1.00 82.75 331 MET A N 1
ATOM 2641 C CA . MET A 1 331 ? 12.871 -0.330 -0.629 1.00 82.75 331 MET A CA 1
ATOM 2642 C C . MET A 1 331 ? 14.378 -0.512 -0.421 1.00 82.75 331 MET A C 1
ATOM 2644 O O . MET A 1 331 ? 15.171 0.265 -0.950 1.00 82.75 331 MET A O 1
ATOM 2648 N N . VAL A 1 332 ? 14.793 -1.544 0.321 1.00 87.44 332 VAL A N 1
ATOM 2649 C CA . VAL A 1 332 ? 16.214 -1.873 0.497 1.00 87.44 332 VAL A CA 1
ATOM 2650 C C . VAL A 1 332 ? 16.854 -2.245 -0.839 1.00 87.44 332 VAL A C 1
ATOM 2652 O O . VAL A 1 332 ? 17.893 -1.674 -1.161 1.00 87.44 332 VAL A O 1
ATOM 2655 N N . THR A 1 333 ? 16.218 -3.103 -1.643 1.00 88.06 333 THR A N 1
ATOM 2656 C CA . THR A 1 333 ? 16.745 -3.471 -2.968 1.00 88.06 333 THR A CA 1
ATOM 2657 C C . THR A 1 333 ? 16.827 -2.262 -3.898 1.00 88.06 333 THR A C 1
ATOM 2659 O O . THR A 1 333 ? 17.861 -2.048 -4.521 1.00 88.06 333 THR A O 1
ATOM 2662 N N . ALA A 1 334 ? 15.810 -1.394 -3.916 1.00 84.81 334 ALA A N 1
ATOM 2663 C CA . ALA A 1 334 ? 15.847 -0.162 -4.708 1.00 84.81 334 ALA A CA 1
ATOM 2664 C C . ALA A 1 334 ? 16.976 0.791 -4.262 1.00 84.81 334 ALA A C 1
ATOM 2666 O O . ALA A 1 334 ? 17.624 1.437 -5.085 1.00 84.81 334 ALA A O 1
ATOM 2667 N N . MET A 1 335 ? 17.258 0.886 -2.955 1.00 83.69 335 MET A N 1
ATOM 2668 C CA . MET A 1 335 ? 18.396 1.674 -2.470 1.00 83.69 335 MET A CA 1
ATOM 2669 C C . MET A 1 335 ? 19.750 1.063 -2.843 1.00 83.69 335 MET A C 1
ATOM 2671 O O . MET A 1 335 ? 20.713 1.812 -3.023 1.00 83.69 335 MET A O 1
ATOM 2675 N N . GLU A 1 336 ? 19.853 -0.263 -2.906 1.00 89.38 336 GLU A N 1
ATOM 2676 C CA . GLU A 1 336 ? 21.060 -0.960 -3.360 1.00 89.38 336 GLU A CA 1
ATOM 2677 C C . GLU A 1 336 ? 21.302 -0.704 -4.851 1.00 89.38 336 GLU A C 1
ATOM 2679 O O . GLU A 1 336 ? 22.387 -0.246 -5.203 1.00 89.38 336 GLU A O 1
ATOM 2684 N N . GLU A 1 337 ? 20.273 -0.818 -5.693 1.00 89.12 337 GLU A N 1
ATOM 2685 C CA . GLU A 1 337 ? 20.345 -0.467 -7.120 1.00 89.12 337 GLU A CA 1
ATOM 2686 C C . GLU A 1 337 ? 20.781 0.992 -7.330 1.00 89.12 337 GLU A C 1
ATOM 2688 O O . GLU A 1 337 ? 21.704 1.271 -8.095 1.00 89.12 337 GLU A O 1
ATOM 2693 N N . LEU A 1 338 ? 20.207 1.940 -6.579 1.00 87.31 338 LEU A N 1
ATOM 2694 C CA . LEU A 1 338 ? 20.607 3.352 -6.648 1.00 87.31 338 LEU A CA 1
ATOM 2695 C C . LEU A 1 338 ? 22.054 3.593 -6.190 1.00 87.31 338 LEU A C 1
ATOM 2697 O O . LEU A 1 338 ? 22.718 4.522 -6.668 1.00 87.31 338 LEU A O 1
ATOM 2701 N N . ARG A 1 339 ? 22.561 2.799 -5.238 1.00 87.25 339 ARG A N 1
ATOM 2702 C CA . ARG A 1 339 ? 23.972 2.859 -4.829 1.00 87.25 339 ARG A CA 1
ATOM 2703 C C . ARG A 1 339 ? 24.870 2.331 -5.937 1.00 87.25 339 ARG A C 1
ATOM 2705 O O . ARG A 1 339 ? 25.858 3.001 -6.250 1.00 87.25 339 ARG A O 1
ATOM 2712 N N . ASP A 1 340 ? 24.514 1.211 -6.549 1.00 91.88 340 ASP A N 1
ATOM 2713 C CA . ASP A 1 340 ? 25.269 0.609 -7.644 1.00 91.88 340 ASP A CA 1
ATOM 2714 C C . ASP A 1 340 ? 25.304 1.545 -8.857 1.00 91.88 340 ASP A C 1
ATOM 2716 O O . ASP A 1 340 ? 26.391 1.892 -9.329 1.00 91.88 340 ASP A O 1
ATOM 2720 N N . ASP A 1 341 ? 24.164 2.108 -9.259 1.00 88.25 341 ASP A N 1
ATOM 2721 C CA . ASP A 1 341 ? 24.074 3.118 -10.318 1.00 88.25 341 ASP A CA 1
ATOM 2722 C C . ASP A 1 341 ? 24.945 4.341 -10.028 1.00 88.25 341 ASP A C 1
ATOM 2724 O O . ASP A 1 341 ? 25.670 4.838 -10.898 1.00 88.25 341 ASP A O 1
ATOM 2728 N N . ARG A 1 342 ? 24.941 4.824 -8.781 1.00 91.94 342 ARG A N 1
ATOM 2729 C CA . ARG A 1 342 ? 25.799 5.940 -8.372 1.00 91.94 342 ARG A CA 1
ATOM 2730 C C . ARG A 1 342 ? 27.283 5.587 -8.485 1.00 91.94 342 ARG A C 1
ATOM 2732 O O . ARG A 1 342 ? 28.073 6.441 -8.902 1.00 91.94 342 ARG A O 1
ATOM 2739 N N . THR A 1 343 ? 27.689 4.376 -8.102 1.00 92.81 343 THR A N 1
ATOM 2740 C CA . THR A 1 343 ? 29.089 3.939 -8.245 1.00 92.81 343 THR A CA 1
ATOM 2741 C C . THR A 1 343 ? 29.489 3.805 -9.711 1.00 92.81 343 THR A C 1
ATOM 2743 O O . THR A 1 343 ? 30.556 4.286 -10.098 1.00 92.81 343 THR A O 1
ATOM 2746 N N . LEU A 1 344 ? 28.598 3.274 -10.545 1.00 94.50 344 LEU A N 1
ATOM 2747 C CA . LEU A 1 344 ? 28.800 3.107 -11.976 1.00 94.50 344 LEU A CA 1
ATOM 2748 C C . LEU A 1 344 ? 28.898 4.459 -12.698 1.00 94.50 344 LEU A C 1
ATOM 2750 O O . LEU A 1 344 ? 29.817 4.679 -13.488 1.00 94.50 344 LEU A O 1
ATOM 2754 N N . MET A 1 345 ? 28.026 5.415 -12.367 1.00 90.94 345 MET A N 1
ATOM 2755 C CA . MET A 1 345 ? 28.097 6.789 -12.879 1.00 90.94 345 MET A CA 1
ATOM 2756 C C . MET A 1 345 ? 29.386 7.492 -12.448 1.00 90.94 345 MET A C 1
ATOM 2758 O O . MET A 1 345 ? 30.007 8.191 -13.249 1.00 90.94 345 MET A O 1
ATOM 2762 N N . ARG A 1 346 ? 29.845 7.272 -11.208 1.00 91.75 346 ARG A N 1
ATOM 2763 C CA . ARG A 1 346 ? 31.139 7.790 -10.743 1.00 91.75 346 ARG A CA 1
ATOM 2764 C C . ARG A 1 346 ? 32.304 7.193 -11.538 1.00 91.75 346 ARG A C 1
ATOM 2766 O O . ARG A 1 346 ? 33.205 7.945 -11.898 1.00 91.75 346 ARG A O 1
ATOM 2773 N N . GLY A 1 347 ? 32.269 5.895 -11.841 1.00 94.06 347 GLY A N 1
ATOM 2774 C CA . GLY A 1 347 ? 33.253 5.234 -12.706 1.00 94.06 347 GLY A CA 1
ATOM 2775 C C . GLY A 1 347 ? 33.291 5.849 -14.107 1.00 94.06 347 GLY A C 1
ATOM 2776 O O . GLY A 1 347 ? 34.338 6.314 -14.548 1.00 94.06 347 GLY A O 1
ATOM 2777 N N . ARG A 1 348 ? 32.125 5.984 -14.754 1.00 91.44 348 ARG A N 1
ATOM 2778 C CA . ARG A 1 348 ? 32.000 6.615 -16.083 1.00 91.44 348 ARG A CA 1
ATOM 2779 C C . ARG A 1 348 ? 32.509 8.058 -16.110 1.00 91.44 348 ARG A C 1
ATOM 2781 O O . ARG A 1 348 ? 33.143 8.465 -17.080 1.00 91.44 348 ARG A O 1
ATOM 2788 N N . LEU A 1 349 ? 32.256 8.835 -15.054 1.00 91.81 349 LEU A N 1
ATOM 2789 C CA . LEU A 1 349 ? 32.761 10.207 -14.934 1.00 91.81 349 LEU A CA 1
ATOM 2790 C C . LEU A 1 349 ? 34.285 10.263 -14.788 1.00 91.81 349 LEU A C 1
ATOM 2792 O O . LEU A 1 349 ? 34.910 11.185 -15.310 1.00 91.81 349 LEU A O 1
ATOM 2796 N N . LEU A 1 350 ? 34.887 9.307 -14.077 1.00 93.75 350 LEU A N 1
ATOM 2797 C CA . LEU A 1 350 ? 36.342 9.219 -13.961 1.00 93.75 350 LEU A CA 1
ATOM 2798 C C . LEU A 1 350 ? 36.975 8.845 -15.303 1.00 93.75 350 LEU A C 1
ATOM 2800 O O . LEU A 1 350 ? 37.877 9.553 -15.740 1.00 93.75 350 LEU A O 1
ATOM 2804 N N . GLU A 1 351 ? 36.436 7.847 -16.006 1.00 93.50 351 GLU A N 1
ATOM 2805 C CA . GLU A 1 351 ? 36.896 7.500 -17.358 1.00 93.50 351 GLU A CA 1
ATOM 2806 C C . GLU A 1 351 ? 36.760 8.674 -18.337 1.00 93.50 351 GLU A C 1
ATOM 2808 O O . GLU A 1 351 ? 37.650 8.924 -19.145 1.00 93.50 351 GLU A O 1
ATOM 2813 N N . ALA A 1 352 ? 35.651 9.419 -18.283 1.00 91.62 352 ALA A N 1
ATOM 2814 C CA . ALA A 1 352 ? 35.455 10.588 -19.139 1.00 91.62 352 ALA A CA 1
ATOM 2815 C C . ALA A 1 352 ? 36.518 11.668 -18.878 1.00 91.62 352 ALA A C 1
ATOM 2817 O O . ALA A 1 352 ? 37.054 12.238 -19.825 1.00 91.62 352 ALA A O 1
ATOM 2818 N N . ARG A 1 353 ? 36.872 11.901 -17.606 1.00 92.94 353 ARG A N 1
ATOM 2819 C CA . ARG A 1 353 ? 37.950 12.829 -17.225 1.00 92.94 353 ARG A CA 1
ATOM 2820 C C . ARG A 1 353 ? 39.328 12.338 -17.654 1.00 92.94 353 ARG A C 1
ATOM 2822 O O . ARG A 1 353 ? 40.174 13.152 -18.006 1.00 92.94 353 ARG A O 1
ATOM 2829 N N . GLU A 1 354 ? 39.577 11.034 -17.614 1.00 94.75 354 GLU A N 1
ATOM 2830 C CA . GLU A 1 354 ? 40.827 10.459 -18.119 1.00 94.75 354 GLU A CA 1
ATOM 2831 C C . GLU A 1 354 ? 40.939 10.637 -19.632 1.00 94.75 354 GLU A C 1
ATOM 2833 O O . GLU A 1 354 ? 41.944 11.169 -20.099 1.00 94.75 354 GLU A O 1
ATOM 2838 N N . ARG A 1 355 ? 39.872 10.339 -20.385 1.00 94.12 355 ARG A N 1
ATOM 2839 C CA . ARG A 1 355 ? 39.811 10.601 -21.833 1.00 94.12 355 ARG A CA 1
ATOM 2840 C C . ARG A 1 355 ? 40.001 12.084 -22.163 1.00 94.12 355 ARG A C 1
ATOM 2842 O O . ARG A 1 355 ? 40.649 12.414 -23.152 1.00 94.12 355 ARG A O 1
ATOM 2849 N N . GLU A 1 356 ? 39.460 12.986 -21.345 1.00 92.88 356 GLU A N 1
ATOM 2850 C CA . GLU A 1 356 ? 39.655 14.431 -21.505 1.00 92.88 356 GLU A CA 1
ATOM 2851 C C . GLU A 1 356 ? 41.120 14.834 -21.287 1.00 92.88 356 GLU A C 1
ATOM 2853 O O . GLU A 1 356 ? 41.692 15.527 -22.128 1.00 92.88 356 GLU A O 1
ATOM 2858 N N . ARG A 1 357 ? 41.768 14.327 -20.229 1.00 94.75 357 ARG A N 1
ATOM 2859 C CA . ARG A 1 357 ? 43.206 14.543 -19.990 1.00 94.75 357 ARG A CA 1
ATOM 2860 C C . ARG A 1 357 ? 44.061 13.987 -21.126 1.00 94.75 357 ARG A C 1
ATOM 2862 O O . ARG A 1 357 ? 44.990 14.650 -21.579 1.00 94.75 357 ARG A O 1
ATOM 2869 N N . GLU A 1 358 ? 43.751 12.792 -21.619 1.00 94.25 358 GLU A N 1
ATOM 2870 C CA . GLU A 1 358 ? 44.435 12.208 -22.775 1.00 94.25 358 GLU A CA 1
ATOM 2871 C C . GLU A 1 358 ? 44.276 13.095 -24.014 1.00 94.25 358 GLU A C 1
ATOM 2873 O O . GLU A 1 358 ? 45.268 13.416 -24.673 1.00 94.25 358 GLU A O 1
ATOM 2878 N N . ALA A 1 359 ? 43.063 13.580 -24.287 1.00 93.50 359 ALA A N 1
ATOM 2879 C CA . ALA A 1 359 ? 42.800 14.502 -25.386 1.00 93.50 359 ALA A CA 1
ATOM 2880 C C . ALA A 1 359 ? 43.558 15.833 -25.230 1.00 93.50 359 ALA A C 1
ATOM 2882 O O . ALA A 1 359 ? 44.095 16.347 -26.212 1.00 93.50 359 ALA A O 1
ATOM 2883 N N . GLU A 1 360 ? 43.663 16.386 -24.019 1.00 93.50 360 GLU A N 1
ATOM 2884 C CA . GLU A 1 360 ? 44.476 17.576 -23.739 1.00 93.50 360 GLU A CA 1
ATOM 2885 C C . GLU A 1 360 ? 45.968 17.326 -23.985 1.00 93.50 360 GLU A C 1
ATOM 2887 O O . GLU A 1 360 ? 46.632 18.127 -24.650 1.00 93.50 360 GLU A O 1
ATOM 2892 N N . THR A 1 361 ? 46.509 16.193 -23.528 1.00 95.38 361 THR A N 1
ATOM 2893 C CA . THR A 1 361 ? 47.912 15.836 -23.804 1.00 95.38 361 THR A CA 1
ATOM 2894 C C . THR A 1 361 ? 48.168 15.602 -25.295 1.00 95.38 361 THR A C 1
ATOM 2896 O O . THR A 1 361 ? 49.221 15.976 -25.810 1.00 95.38 361 THR A O 1
ATOM 2899 N N . ALA A 1 362 ? 47.202 15.048 -26.030 1.00 93.00 362 ALA A N 1
ATOM 2900 C CA . ALA A 1 362 ? 47.292 14.908 -27.478 1.00 93.00 362 ALA A CA 1
ATOM 2901 C C . ALA A 1 362 ? 47.275 16.279 -28.175 1.00 93.00 362 ALA A C 1
ATOM 2903 O O . ALA A 1 362 ? 48.097 16.526 -29.057 1.00 93.00 362 ALA A O 1
ATOM 2904 N N . ARG A 1 363 ? 46.402 17.202 -27.747 1.00 93.19 363 ARG A N 1
ATOM 2905 C CA . ARG A 1 363 ? 46.345 18.577 -28.275 1.00 93.19 363 ARG A CA 1
ATOM 2906 C C . ARG A 1 363 ? 47.652 19.332 -28.049 1.00 93.19 363 ARG A C 1
ATOM 2908 O O . ARG A 1 363 ? 48.120 19.998 -28.968 1.00 93.19 363 ARG A O 1
ATOM 2915 N N . THR A 1 364 ? 48.262 19.212 -26.868 1.00 94.06 364 THR A N 1
ATOM 2916 C CA . THR A 1 364 ? 49.547 19.874 -26.580 1.00 94.06 364 THR A CA 1
ATOM 2917 C C . THR A 1 364 ? 50.691 19.292 -27.410 1.00 94.06 364 THR A C 1
ATOM 2919 O O . THR A 1 364 ? 51.503 20.060 -27.924 1.00 94.06 364 THR A O 1
ATOM 2922 N N . ARG A 1 365 ? 50.724 17.969 -27.634 1.00 95.19 365 ARG A N 1
ATOM 2923 C CA . ARG A 1 365 ? 51.687 17.338 -28.557 1.00 95.19 365 ARG A CA 1
ATOM 2924 C C . ARG A 1 365 ? 51.513 17.825 -29.994 1.00 95.19 365 ARG A C 1
ATOM 2926 O O . ARG A 1 365 ? 52.485 18.257 -30.599 1.00 95.19 365 ARG A O 1
ATOM 2933 N N . ILE A 1 366 ? 50.281 17.835 -30.509 1.00 93.25 366 ILE A N 1
ATOM 2934 C CA . ILE A 1 366 ? 49.985 18.325 -31.866 1.00 93.25 366 ILE A CA 1
ATOM 2935 C C . ILE A 1 366 ? 50.390 19.799 -32.015 1.00 93.25 366 ILE A C 1
ATOM 2937 O O . ILE A 1 366 ? 50.967 20.177 -33.032 1.00 93.25 366 ILE A O 1
ATOM 2941 N N . ALA A 1 367 ? 50.127 20.634 -31.005 1.00 93.31 367 ALA A N 1
ATOM 2942 C CA . ALA A 1 367 ? 50.538 22.036 -31.014 1.00 93.31 367 ALA A CA 1
ATOM 2943 C C . ALA A 1 367 ? 52.071 22.193 -31.049 1.00 93.31 367 ALA A C 1
ATOM 2945 O O . ALA A 1 367 ? 52.585 23.016 -31.806 1.00 93.31 367 ALA A O 1
ATOM 2946 N N . ALA A 1 368 ? 52.804 21.379 -30.282 1.00 94.44 368 ALA A N 1
ATOM 2947 C CA . ALA A 1 368 ? 54.266 21.370 -30.306 1.00 94.44 368 ALA A CA 1
ATOM 2948 C C . ALA A 1 368 ? 54.818 20.920 -31.672 1.00 94.44 368 ALA A C 1
ATOM 2950 O O . ALA A 1 368 ? 55.694 21.581 -32.232 1.00 94.44 368 ALA A O 1
ATOM 2951 N N . ASP A 1 369 ? 54.264 19.848 -32.247 1.00 94.94 369 ASP A N 1
ATOM 2952 C CA . ASP A 1 369 ? 54.644 19.349 -33.574 1.00 94.94 369 ASP A CA 1
ATOM 2953 C C . ASP A 1 369 ? 54.375 20.387 -34.675 1.00 94.94 369 ASP A C 1
ATOM 2955 O O . ASP A 1 369 ? 55.180 20.549 -35.598 1.00 94.94 369 ASP A O 1
ATOM 2959 N N . TYR A 1 370 ? 53.270 21.131 -34.563 1.00 95.62 370 TYR A N 1
ATOM 2960 C CA . TYR A 1 370 ? 52.930 22.210 -35.486 1.00 95.62 370 TYR A CA 1
ATOM 2961 C C . TYR A 1 370 ? 53.958 23.348 -35.457 1.00 95.62 370 TYR A C 1
ATOM 2963 O O . TYR A 1 370 ? 54.392 23.793 -36.522 1.00 95.62 370 TYR A O 1
ATOM 2971 N N . GLU A 1 371 ? 54.401 23.794 -34.277 1.00 95.19 371 GLU A N 1
ATOM 2972 C CA . GLU A 1 371 ? 55.436 24.835 -34.178 1.00 95.19 371 GLU A CA 1
ATOM 2973 C C . GLU A 1 371 ? 56.784 24.351 -34.744 1.00 95.19 371 GLU A C 1
ATOM 2975 O O . GLU A 1 371 ? 57.420 25.073 -35.514 1.00 95.19 371 GLU A O 1
ATOM 2980 N N . ILE A 1 372 ? 57.171 23.091 -34.503 1.00 95.06 372 ILE A N 1
ATOM 2981 C CA . ILE A 1 372 ? 58.372 22.496 -35.121 1.00 95.06 372 ILE A CA 1
ATOM 2982 C C . ILE A 1 372 ? 58.258 22.496 -36.654 1.00 95.06 372 ILE A C 1
ATOM 2984 O O . ILE A 1 372 ? 59.220 22.815 -37.366 1.00 95.06 372 ILE A O 1
ATOM 2988 N N . LEU A 1 373 ? 57.096 22.116 -37.192 1.00 95.25 373 LEU A N 1
ATOM 2989 C CA . LEU A 1 373 ? 56.864 22.079 -38.634 1.00 95.25 373 LEU A CA 1
ATOM 2990 C C . LEU A 1 373 ? 56.902 23.487 -39.241 1.00 95.25 373 LEU A C 1
ATOM 2992 O O . LEU A 1 373 ? 57.544 23.694 -40.274 1.00 95.25 373 LEU A O 1
ATOM 2996 N N . LYS A 1 374 ? 56.262 24.454 -38.585 1.00 95.94 374 LYS A N 1
ATOM 2997 C CA . LYS A 1 374 ? 56.251 25.869 -38.967 1.00 95.94 374 LYS A CA 1
ATOM 2998 C C . LYS A 1 374 ? 57.667 26.438 -39.029 1.00 95.94 374 LYS A C 1
ATOM 3000 O O . LYS A 1 374 ? 58.026 27.033 -40.046 1.00 95.94 374 LYS A O 1
ATOM 3005 N N . ASP A 1 375 ? 58.508 26.165 -38.035 1.00 95.25 375 ASP A N 1
ATOM 3006 C CA . ASP A 1 375 ? 59.915 26.580 -38.038 1.00 95.25 375 ASP A CA 1
ATOM 3007 C C . ASP A 1 375 ? 60.712 25.945 -39.183 1.00 95.25 375 ASP A C 1
ATOM 3009 O O . ASP A 1 375 ? 61.493 26.625 -39.858 1.00 95.25 375 ASP A O 1
ATOM 3013 N N . ARG A 1 376 ? 60.487 24.656 -39.477 1.00 95.31 376 ARG A N 1
ATOM 3014 C CA . ARG A 1 376 ? 61.116 23.979 -40.626 1.00 95.31 376 ARG A CA 1
ATOM 3015 C C . ARG A 1 376 ? 60.698 24.598 -41.957 1.00 95.31 376 ARG A C 1
ATOM 3017 O O . ARG A 1 376 ? 61.549 24.790 -42.826 1.00 95.31 376 ARG A O 1
ATOM 3024 N N . VAL A 1 377 ? 59.414 24.913 -42.126 1.00 95.19 377 VAL A N 1
ATOM 3025 C CA . VAL A 1 377 ? 58.892 25.565 -43.337 1.00 95.19 377 VAL A CA 1
ATOM 3026 C C . VAL A 1 377 ? 59.488 26.965 -43.486 1.00 95.19 377 VAL A C 1
ATOM 3028 O O . VAL A 1 377 ? 59.974 27.309 -44.564 1.00 95.19 377 VAL A O 1
ATOM 3031 N N . LEU A 1 378 ? 59.532 27.752 -42.407 1.00 94.62 378 LEU A N 1
ATOM 3032 C CA . LEU A 1 378 ? 60.147 29.081 -42.413 1.00 94.62 378 LEU A CA 1
ATOM 3033 C C . LEU A 1 378 ? 61.648 29.017 -42.719 1.00 94.62 378 LEU A C 1
ATOM 3035 O O . LEU A 1 378 ? 62.142 29.828 -43.504 1.00 94.62 378 LEU A O 1
ATOM 3039 N N . LYS A 1 379 ? 62.374 28.040 -42.163 1.00 95.31 379 LYS A N 1
ATOM 3040 C CA . LYS A 1 379 ? 63.794 27.819 -42.461 1.00 95.31 379 LYS A CA 1
ATOM 3041 C C . LYS A 1 379 ? 64.012 27.470 -43.934 1.00 95.31 379 LYS A C 1
ATOM 3043 O O . LYS A 1 379 ? 64.815 28.136 -44.582 1.00 95.31 379 LYS A O 1
ATOM 3048 N N . LYS A 1 380 ? 63.244 26.520 -44.485 1.00 95.38 380 LYS A N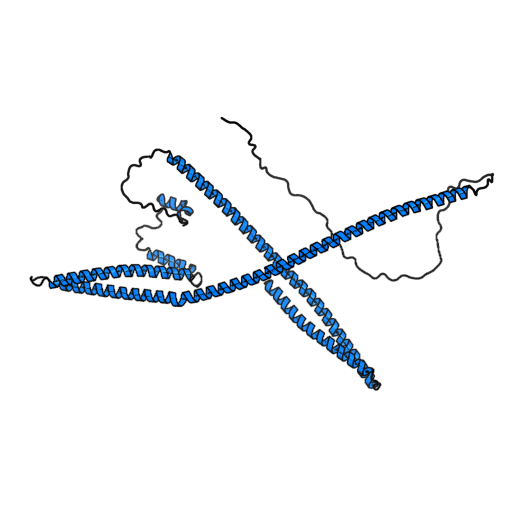 1
ATOM 3049 C CA . LYS A 1 380 ? 63.290 26.179 -45.919 1.00 95.38 380 LYS A CA 1
ATOM 3050 C C . LYS A 1 380 ? 62.985 27.386 -46.803 1.00 95.38 380 LYS A C 1
ATOM 3052 O O . LYS A 1 380 ? 63.683 27.611 -47.784 1.00 95.38 380 LYS A O 1
ATOM 3057 N N . ARG A 1 381 ? 61.989 28.202 -46.443 1.00 93.44 381 ARG A N 1
ATOM 3058 C CA . ARG A 1 381 ? 61.650 29.428 -47.183 1.00 93.44 381 ARG A CA 1
ATOM 3059 C C . ARG A 1 381 ? 62.794 30.445 -47.156 1.00 93.44 381 ARG A C 1
ATOM 3061 O O . ARG A 1 381 ? 63.106 31.029 -48.189 1.00 93.44 381 ARG A O 1
ATOM 3068 N N . ARG A 1 382 ? 63.453 30.633 -46.006 1.00 93.50 382 ARG A N 1
ATOM 3069 C CA . ARG A 1 382 ? 64.644 31.496 -45.880 1.00 93.50 382 ARG A CA 1
ATOM 3070 C C . ARG A 1 382 ? 65.826 30.962 -46.693 1.00 93.50 382 ARG A C 1
ATOM 3072 O O . ARG A 1 382 ? 66.536 31.746 -47.313 1.00 93.50 382 ARG A O 1
ATOM 3079 N N . GLU A 1 383 ? 66.039 29.648 -46.713 1.00 91.44 383 GLU A N 1
ATOM 3080 C CA . GLU A 1 383 ? 67.074 29.002 -47.533 1.00 91.44 383 GLU A CA 1
ATOM 3081 C C . GLU A 1 383 ? 66.802 29.182 -49.031 1.00 91.44 383 GLU A C 1
ATOM 3083 O O . GLU A 1 383 ? 67.700 29.599 -49.758 1.00 91.44 383 GLU A O 1
ATOM 3088 N N . GLN A 1 384 ? 65.561 28.977 -49.482 1.00 89.06 384 GLN A N 1
ATOM 3089 C CA . GLN A 1 384 ? 65.148 29.242 -50.864 1.00 89.06 384 GLN A CA 1
ATOM 3090 C C . GLN A 1 384 ? 65.331 30.715 -51.251 1.00 89.06 384 GLN A C 1
ATOM 3092 O O . GLN A 1 384 ? 65.831 31.001 -52.334 1.00 89.06 384 GLN A O 1
ATOM 3097 N N . GLN A 1 385 ? 64.991 31.658 -50.363 1.00 86.75 385 GLN A N 1
ATOM 3098 C CA . GLN A 1 385 ? 65.245 33.086 -50.591 1.00 86.75 385 GLN A CA 1
ATOM 3099 C C . GLN A 1 385 ? 66.742 33.391 -50.730 1.00 86.75 385 GLN A C 1
ATOM 3101 O O . GLN A 1 385 ? 67.127 34.141 -51.622 1.00 86.75 385 GLN A O 1
ATOM 3106 N N . ARG A 1 386 ? 67.598 32.787 -49.894 1.00 85.69 386 ARG A N 1
ATOM 3107 C CA . ARG A 1 386 ? 69.060 32.931 -50.008 1.00 85.69 386 ARG A CA 1
ATOM 3108 C C . ARG A 1 386 ? 69.594 32.338 -51.310 1.00 85.69 386 ARG A C 1
ATOM 3110 O O . ARG A 1 386 ? 70.429 32.965 -51.949 1.00 85.69 386 ARG A O 1
ATOM 3117 N N . GLN A 1 387 ? 69.105 31.169 -51.721 1.00 83.06 387 GLN A N 1
ATOM 3118 C CA . GLN A 1 387 ? 69.471 30.555 -53.002 1.00 83.06 387 GLN A CA 1
ATOM 3119 C C . GLN A 1 387 ? 69.033 31.430 -54.185 1.00 83.06 387 GLN A C 1
ATOM 3121 O O . GLN A 1 387 ? 69.828 31.667 -55.087 1.00 83.06 387 GLN A O 1
ATOM 3126 N N . ALA A 1 388 ? 67.822 31.993 -54.149 1.00 77.88 388 ALA A N 1
ATOM 3127 C CA . ALA A 1 388 ? 67.350 32.930 -55.168 1.00 77.88 388 ALA A CA 1
ATOM 3128 C C . ALA A 1 388 ? 68.209 34.210 -55.238 1.00 77.88 388 ALA A C 1
ATOM 3130 O O . ALA A 1 388 ? 68.498 34.686 -56.331 1.00 77.88 388 ALA A O 1
ATOM 3131 N N . GLN A 1 389 ? 68.676 34.730 -54.096 1.00 72.31 389 GLN A N 1
ATOM 3132 C CA . GLN A 1 389 ? 69.594 35.880 -54.033 1.00 72.31 389 GLN A CA 1
ATOM 3133 C C . GLN A 1 389 ? 71.028 35.552 -54.490 1.00 72.31 389 GLN A C 1
ATOM 3135 O O . GLN A 1 389 ? 71.758 36.448 -54.904 1.00 72.31 389 GLN A O 1
ATOM 3140 N N . GLN A 1 390 ? 71.452 34.286 -54.433 1.00 67.06 390 GLN A N 1
ATOM 3141 C CA . GLN A 1 390 ? 72.756 33.844 -54.947 1.00 67.06 390 GLN A CA 1
ATOM 3142 C C . GLN A 1 390 ? 72.741 33.569 -56.460 1.00 67.06 390 GLN A C 1
ATOM 3144 O O . GLN A 1 390 ? 73.788 33.625 -57.098 1.00 67.06 390 GLN A O 1
ATOM 3149 N N . VAL A 1 391 ? 71.566 33.309 -57.046 1.00 59.38 391 VAL A N 1
ATOM 3150 C CA . VAL A 1 391 ? 71.384 33.048 -58.488 1.00 59.38 391 VAL A CA 1
ATOM 3151 C C . VAL A 1 391 ? 71.134 34.335 -59.295 1.00 59.38 391 VAL A C 1
ATOM 3153 O O . VAL A 1 391 ? 70.919 34.283 -60.501 1.00 59.38 391 VAL A O 1
ATOM 3156 N N . THR A 1 392 ? 71.254 35.518 -58.692 1.00 50.00 392 THR A N 1
ATOM 3157 C CA . THR A 1 392 ? 71.392 36.777 -59.441 1.00 50.00 392 THR A CA 1
ATOM 3158 C C . THR A 1 392 ? 72.867 37.089 -59.701 1.00 50.00 392 THR A C 1
ATOM 3160 O O . THR A 1 392 ? 73.517 37.680 -58.836 1.00 50.00 392 THR A O 1
ATOM 3163 N N . PRO A 1 393 ? 73.434 36.750 -60.877 1.00 49.19 393 PRO A N 1
ATOM 3164 C CA . PRO A 1 393 ? 74.657 37.393 -61.311 1.00 49.19 393 PRO A CA 1
ATOM 3165 C C . PRO A 1 393 ? 74.347 38.855 -61.623 1.00 49.19 393 PRO A C 1
ATOM 3167 O O . PRO A 1 393 ? 73.321 39.194 -62.217 1.00 49.19 393 PRO A O 1
ATOM 3170 N N . ALA A 1 394 ? 75.274 39.716 -61.225 1.00 51.66 394 ALA A N 1
ATOM 3171 C CA . ALA A 1 394 ? 75.339 41.091 -61.662 1.00 51.66 394 ALA A CA 1
ATOM 3172 C C . ALA A 1 394 ? 75.185 41.167 -63.189 1.00 51.66 394 ALA A C 1
ATOM 3174 O O . ALA A 1 394 ? 76.083 40.788 -63.940 1.00 51.66 394 ALA A O 1
ATOM 3175 N N . ARG A 1 395 ? 74.057 41.708 -63.649 1.00 40.19 395 ARG A N 1
ATOM 3176 C CA . ARG A 1 395 ? 74.010 42.420 -64.919 1.00 40.19 395 ARG A CA 1
ATOM 3177 C C . ARG A 1 395 ? 73.474 43.812 -64.644 1.00 40.19 395 ARG A C 1
ATOM 3179 O O . ARG A 1 395 ? 72.282 44.053 -64.501 1.00 40.19 395 ARG A O 1
ATOM 3186 N N . THR A 1 396 ? 74.444 44.692 -64.475 1.00 45.47 396 THR A N 1
ATOM 3187 C CA . THR A 1 396 ? 74.336 46.136 -64.557 1.00 45.47 396 THR A CA 1
ATOM 3188 C C . THR A 1 396 ? 73.612 46.549 -65.835 1.00 45.47 396 THR A C 1
ATOM 3190 O O . THR A 1 396 ? 73.865 46.002 -66.908 1.00 45.47 396 THR A O 1
ATOM 3193 N N . GLY A 1 397 ? 72.767 47.572 -65.717 1.00 40.28 397 GLY A N 1
ATOM 3194 C CA . GLY A 1 397 ? 72.400 48.409 -66.852 1.00 40.28 397 GLY A CA 1
ATOM 3195 C C . GLY A 1 397 ? 70.907 48.612 -67.055 1.00 40.28 397 GLY A C 1
ATOM 3196 O O . GLY A 1 397 ? 70.280 47.877 -67.800 1.00 40.28 397 GLY A O 1
ATOM 3197 N N . SER A 1 398 ? 70.440 49.744 -66.528 1.00 41.50 398 SER A N 1
ATOM 3198 C CA . SER A 1 398 ? 69.601 50.694 -67.262 1.00 41.50 398 SER A CA 1
ATOM 3199 C C . SER A 1 398 ? 68.119 50.366 -67.499 1.00 41.50 398 SER A C 1
ATOM 3201 O O . SER A 1 398 ? 67.761 49.602 -68.386 1.00 41.50 398 SER A O 1
ATOM 3203 N N . ALA A 1 399 ? 67.313 51.217 -66.856 1.00 45.84 399 ALA A N 1
ATOM 3204 C CA . ALA A 1 399 ? 66.016 51.737 -67.284 1.00 45.84 399 ALA A CA 1
ATOM 3205 C C . ALA A 1 399 ? 64.765 50.863 -67.108 1.00 45.84 399 ALA A C 1
ATOM 3207 O O . ALA A 1 399 ? 64.784 49.648 -67.261 1.00 45.84 399 ALA A O 1
ATOM 3208 N N . PHE A 1 400 ? 63.670 51.602 -66.896 1.00 35.91 400 PHE A N 1
ATOM 3209 C CA . PHE A 1 400 ? 62.267 51.205 -66.767 1.00 35.91 400 PHE A CA 1
ATOM 3210 C C . PHE A 1 400 ? 61.877 50.635 -65.406 1.00 35.91 400 PHE A C 1
ATOM 3212 O O . PHE A 1 400 ? 62.589 49.833 -64.822 1.00 35.91 400 PHE A O 1
ATOM 3219 N N . ALA A 1 401 ? 60.718 50.928 -64.842 1.00 39.88 401 ALA A N 1
ATOM 3220 C CA . ALA A 1 401 ? 59.734 52.003 -64.926 1.00 39.88 401 ALA A CA 1
ATOM 3221 C C . ALA A 1 401 ? 58.793 51.679 -63.753 1.00 39.88 401 ALA A C 1
ATOM 3223 O O . ALA A 1 401 ? 58.659 50.513 -63.375 1.00 39.88 401 ALA A O 1
ATOM 3224 N N . SER A 1 402 ? 58.173 52.690 -63.159 1.00 50.00 402 SER A N 1
ATOM 3225 C CA . SER A 1 402 ? 57.093 52.503 -62.190 1.00 50.00 402 SER A CA 1
ATOM 3226 C C . SER A 1 402 ? 56.013 51.571 -62.748 1.00 50.00 402 SER A C 1
ATOM 3228 O O . SER A 1 402 ? 55.563 51.777 -63.873 1.00 50.00 402 SER A O 1
ATOM 3230 N N . LEU A 1 403 ? 55.580 50.604 -61.944 1.00 43.25 403 LEU A N 1
ATOM 3231 C CA . LEU A 1 403 ? 54.358 49.829 -62.148 1.00 43.25 403 LEU A CA 1
ATOM 3232 C C . LEU A 1 403 ? 53.680 49.672 -60.781 1.00 43.25 403 LEU A C 1
ATOM 3234 O O . LEU A 1 403 ? 53.676 48.603 -60.176 1.00 43.25 403 LEU A O 1
ATOM 3238 N N . ASP A 1 404 ? 53.170 50.796 -60.280 1.00 43.81 404 ASP A N 1
ATOM 3239 C CA . ASP A 1 404 ? 51.788 50.786 -59.814 1.00 43.81 404 ASP A CA 1
ATOM 3240 C C . ASP A 1 404 ? 50.905 50.614 -61.066 1.00 43.81 404 ASP A C 1
ATOM 3242 O O . ASP A 1 404 ? 51.237 51.136 -62.132 1.00 43.81 404 ASP A O 1
ATOM 3246 N N . ASP A 1 405 ? 49.807 49.883 -60.906 1.00 41.75 405 ASP A N 1
ATOM 3247 C CA . ASP A 1 405 ? 48.747 49.572 -61.875 1.00 41.75 405 ASP A CA 1
ATOM 3248 C C . ASP A 1 405 ? 48.878 48.300 -62.732 1.00 41.75 405 ASP A C 1
ATOM 3250 O O . ASP A 1 405 ? 49.907 47.989 -63.325 1.00 41.75 405 ASP A O 1
ATOM 3254 N N . ILE A 1 406 ? 47.708 47.647 -62.868 1.00 39.56 406 ILE A N 1
ATOM 3255 C CA . ILE A 1 406 ? 47.342 46.470 -63.682 1.00 39.56 406 ILE A CA 1
ATOM 3256 C C . ILE A 1 406 ? 47.515 45.156 -62.882 1.00 39.56 406 ILE A C 1
ATOM 3258 O O . ILE A 1 406 ? 48.619 44.685 -62.654 1.00 39.56 406 ILE A O 1
ATOM 3262 N N . VAL A 1 407 ? 46.467 44.509 -62.354 1.00 40.50 407 VAL A N 1
ATOM 3263 C CA . VAL A 1 407 ? 45.341 43.917 -63.094 1.00 40.50 407 VAL A CA 1
ATOM 3264 C C . VAL A 1 407 ? 44.071 43.893 -62.236 1.00 40.50 407 VAL A C 1
ATOM 3266 O O . VAL A 1 407 ? 44.003 43.245 -61.192 1.00 40.50 407 VAL A O 1
ATOM 3269 N N . SER A 1 408 ? 43.038 44.544 -62.763 1.00 42.19 408 SER A N 1
ATOM 3270 C CA . SER A 1 408 ? 41.637 44.234 -62.512 1.00 42.19 408 SER A CA 1
ATOM 3271 C C . SER A 1 408 ? 41.140 43.315 -63.639 1.00 42.19 408 SER A C 1
ATOM 3273 O O . SER A 1 408 ? 41.463 43.563 -64.798 1.00 42.19 408 SER A O 1
ATOM 3275 N N . LEU A 1 409 ? 40.310 42.334 -63.267 1.00 42.41 409 LEU A N 1
ATOM 3276 C CA . LEU A 1 409 ? 39.280 41.643 -64.065 1.00 42.41 409 LEU A CA 1
ATOM 3277 C C . LEU A 1 409 ? 39.692 40.632 -65.157 1.00 42.41 409 LEU A C 1
ATOM 3279 O O . LEU A 1 409 ? 40.410 40.946 -66.100 1.00 42.41 409 LEU A O 1
ATOM 3283 N N . GLY A 1 410 ? 39.085 39.436 -65.078 1.00 31.44 410 GLY A N 1
ATOM 3284 C CA . GLY A 1 410 ? 38.987 38.493 -66.197 1.00 31.44 410 GLY A CA 1
ATOM 3285 C C . GLY A 1 410 ? 38.612 37.049 -65.827 1.00 31.44 410 GLY A C 1
ATOM 3286 O O . GLY A 1 410 ? 39.450 36.164 -65.936 1.00 31.44 410 GLY A O 1
ATOM 3287 N N . ASP A 1 411 ? 37.359 36.805 -65.432 1.00 40.00 411 ASP A N 1
ATOM 3288 C CA . ASP A 1 411 ? 36.641 35.535 -65.709 1.00 40.00 411 ASP A CA 1
ATOM 3289 C C . ASP A 1 411 ? 36.239 35.502 -67.215 1.00 40.00 411 ASP A C 1
ATOM 3291 O O . ASP A 1 411 ? 36.243 36.589 -67.806 1.00 40.00 411 ASP A O 1
ATOM 3295 N N . PRO A 1 412 ? 35.805 34.388 -67.877 1.00 56.69 412 PRO A N 1
ATOM 3296 C CA . PRO A 1 412 ? 35.460 33.042 -67.376 1.00 56.69 412 PRO A CA 1
ATOM 3297 C C . PRO A 1 412 ? 35.889 31.827 -68.272 1.00 56.69 412 PRO A C 1
ATOM 3299 O O . PRO A 1 412 ? 36.291 31.960 -69.426 1.00 56.69 412 PRO A O 1
ATOM 3302 N N . SER A 1 413 ? 35.580 30.615 -67.774 1.00 35.91 413 SER A N 1
ATOM 3303 C CA . SER A 1 413 ? 35.011 29.445 -68.500 1.00 35.91 413 SER A CA 1
ATOM 3304 C C . SER A 1 413 ? 35.880 28.237 -68.954 1.00 35.91 413 SER A C 1
ATOM 3306 O O . SER A 1 413 ? 36.916 28.371 -69.591 1.00 35.91 413 SER A O 1
ATOM 3308 N N . VAL A 1 414 ? 35.286 27.045 -68.710 1.00 40.12 414 VAL A N 1
ATOM 3309 C CA . VAL A 1 414 ? 35.469 25.693 -69.316 1.00 40.12 414 VAL A CA 1
ATOM 3310 C C . VAL A 1 414 ? 36.769 24.951 -68.916 1.00 40.12 414 VAL A C 1
ATOM 3312 O O . VAL A 1 414 ? 37.860 25.431 -69.161 1.00 40.12 414 VAL A O 1
ATOM 3315 N N . VAL A 1 415 ? 36.758 23.786 -68.241 1.00 41.97 415 VAL A N 1
ATOM 3316 C CA . VAL A 1 415 ? 36.484 22.436 -68.788 1.00 41.97 415 VAL A CA 1
ATOM 3317 C C . VAL A 1 415 ? 36.163 21.412 -67.672 1.00 41.97 415 VAL A C 1
ATOM 3319 O O . VAL A 1 415 ? 36.853 21.304 -66.667 1.00 41.97 415 VAL A O 1
ATOM 3322 N N . ARG A 1 416 ? 35.099 20.646 -67.951 1.00 39.19 416 ARG A N 1
ATOM 3323 C CA . ARG A 1 416 ? 34.652 19.304 -67.514 1.00 39.19 416 ARG A CA 1
ATOM 3324 C C . ARG A 1 416 ? 35.541 18.393 -66.641 1.00 39.19 416 ARG A C 1
ATOM 3326 O O . ARG A 1 416 ? 36.682 18.105 -66.977 1.00 39.19 416 ARG A O 1
ATOM 3333 N N . GLY A 1 417 ? 34.824 17.683 -65.758 1.00 35.34 417 GLY A N 1
ATOM 3334 C CA . GLY A 1 417 ? 35.063 16.297 -65.313 1.00 35.34 417 GLY A CA 1
ATOM 3335 C C . GLY A 1 417 ? 35.110 16.224 -63.786 1.00 35.34 417 GLY A C 1
ATOM 3336 O O . GLY A 1 417 ? 35.973 16.845 -63.195 1.00 35.34 417 GLY A O 1
ATOM 3337 N N . GLY A 1 418 ? 34.230 15.568 -63.033 1.00 35.28 418 GLY A N 1
ATOM 3338 C CA . GLY A 1 418 ? 33.280 14.493 -63.299 1.00 35.28 418 GLY A CA 1
ATOM 3339 C C . GLY A 1 418 ? 33.399 13.483 -62.142 1.00 35.28 418 GLY A C 1
ATOM 3340 O O . GLY A 1 418 ? 34.522 13.136 -61.794 1.00 35.28 418 GLY A O 1
ATOM 3341 N N . VAL A 1 419 ? 32.257 12.964 -61.648 1.00 42.88 419 VAL A N 1
ATOM 3342 C CA . VAL A 1 419 ? 32.095 11.734 -60.809 1.00 42.88 419 VAL A CA 1
ATOM 3343 C C . VAL A 1 419 ? 32.102 11.977 -59.265 1.00 42.88 419 VAL A C 1
ATOM 3345 O O . VAL A 1 419 ? 32.792 12.881 -58.805 1.00 42.88 419 VAL A O 1
ATOM 3348 N N . PRO A 1 420 ? 31.226 11.329 -58.449 1.00 51.31 420 PRO A N 1
ATOM 3349 C CA . PRO A 1 420 ? 29.893 11.841 -58.131 1.00 51.31 420 PRO A CA 1
ATOM 3350 C C . PRO A 1 420 ? 29.621 11.960 -56.611 1.00 51.31 420 PRO A C 1
ATOM 3352 O O . PRO A 1 420 ? 30.397 11.559 -55.748 1.00 51.31 420 PRO A O 1
ATOM 3355 N N . ARG A 1 421 ? 28.450 12.512 -56.302 1.00 43.38 421 ARG A N 1
ATOM 3356 C CA . ARG A 1 421 ? 27.830 12.631 -54.976 1.00 43.38 421 ARG A CA 1
ATOM 3357 C C . ARG A 1 421 ? 27.093 11.327 -54.615 1.00 43.38 421 ARG A C 1
ATOM 3359 O O . ARG A 1 421 ? 26.479 10.761 -55.517 1.00 43.38 421 ARG A O 1
ATOM 3366 N N . PRO A 1 422 ? 26.995 10.933 -53.333 1.00 48.44 422 PRO A N 1
ATOM 3367 C CA . PRO A 1 422 ? 25.790 10.302 -52.825 1.00 48.44 422 PRO A CA 1
ATOM 3368 C C . PRO A 1 422 ? 24.962 11.307 -52.018 1.00 48.44 422 PRO A C 1
ATOM 3370 O O . PRO A 1 422 ? 25.448 12.315 -51.501 1.00 48.44 422 PRO A O 1
ATOM 3373 N N . GLU A 1 423 ? 23.672 11.031 -52.023 1.00 36.31 423 GLU A N 1
ATOM 3374 C CA . GLU A 1 423 ? 22.567 11.918 -51.718 1.00 36.31 423 GLU A CA 1
ATOM 3375 C C . GLU A 1 423 ? 22.436 12.246 -50.230 1.00 36.31 423 GLU A C 1
ATOM 3377 O O . GLU A 1 423 ? 22.702 11.435 -49.343 1.00 36.31 423 GLU A O 1
ATOM 3382 N N . ALA A 1 424 ? 21.983 13.473 -49.979 1.00 36.56 424 ALA A N 1
ATOM 3383 C CA . ALA A 1 424 ? 21.478 13.904 -48.694 1.00 36.56 424 ALA A CA 1
ATOM 3384 C C . ALA A 1 424 ? 20.099 13.270 -48.476 1.00 36.56 424 ALA A C 1
ATOM 3386 O O . ALA A 1 424 ? 19.156 13.581 -49.201 1.00 36.56 424 ALA A O 1
ATOM 3387 N N . SER A 1 425 ? 19.994 12.413 -47.462 1.00 37.66 425 SER A N 1
ATOM 3388 C CA . SER A 1 425 ? 18.716 12.026 -46.878 1.00 37.66 425 SER A CA 1
ATOM 3389 C C . SER A 1 425 ? 18.397 12.960 -45.712 1.00 37.66 425 SER A C 1
ATOM 3391 O O . SER A 1 425 ? 19.238 13.272 -44.869 1.00 37.66 425 SER A O 1
ATOM 3393 N N . THR A 1 426 ? 17.166 13.440 -45.736 1.00 51.00 426 THR A N 1
ATOM 3394 C CA . THR A 1 426 ? 16.473 14.272 -44.759 1.00 51.00 426 THR A CA 1
ATOM 3395 C C . THR A 1 426 ? 16.549 13.715 -43.337 1.00 51.00 426 THR A C 1
ATOM 3397 O O . THR A 1 426 ? 16.123 12.588 -43.099 1.00 51.00 426 THR A O 1
ATOM 3400 N N . ALA A 1 427 ? 16.974 14.532 -42.372 1.00 37.62 427 ALA A N 1
ATOM 3401 C CA . ALA A 1 427 ? 16.620 14.328 -40.971 1.00 37.62 427 ALA A CA 1
ATOM 3402 C C . ALA A 1 427 ? 16.541 15.673 -40.240 1.00 37.62 427 ALA A C 1
ATOM 3404 O O . ALA A 1 427 ? 17.516 16.411 -40.094 1.00 37.62 427 ALA A O 1
ATOM 3405 N N . SER A 1 428 ? 15.317 15.976 -39.833 1.00 40.12 428 SER A N 1
ATOM 3406 C CA . SER A 1 428 ? 14.872 17.129 -39.072 1.00 40.12 428 SER A CA 1
ATOM 3407 C C . SER A 1 428 ? 15.632 17.279 -37.751 1.00 40.12 428 SER A C 1
ATOM 3409 O O . SER A 1 428 ? 15.765 16.330 -36.981 1.00 40.12 428 SER A O 1
ATOM 3411 N N . LYS A 1 429 ? 16.094 18.500 -37.465 1.00 44.34 429 LYS A N 1
ATOM 3412 C CA . LYS A 1 429 ? 16.543 18.907 -36.126 1.00 44.34 429 LYS A CA 1
ATOM 3413 C C . LYS A 1 429 ? 15.346 18.926 -35.160 1.00 44.34 429 LYS A C 1
ATOM 3415 O O . LYS A 1 429 ? 14.331 19.522 -35.520 1.00 44.34 429 LYS A O 1
ATOM 3420 N N . PRO A 1 430 ? 15.455 18.384 -33.935 1.00 54.06 430 PRO A N 1
ATOM 3421 C CA . PRO A 1 430 ? 14.522 18.716 -32.866 1.00 54.06 430 PRO A CA 1
ATOM 3422 C C . PRO A 1 430 ? 14.868 20.102 -32.279 1.00 54.06 430 PRO A C 1
ATOM 3424 O O . PRO A 1 430 ? 16.048 20.474 -32.259 1.00 54.06 430 PRO A O 1
ATOM 3427 N N . PRO A 1 431 ? 13.883 20.885 -31.804 1.00 54.34 431 PRO A N 1
ATOM 3428 C CA . PRO A 1 431 ? 14.154 22.146 -31.128 1.00 54.34 431 PRO A CA 1
ATOM 3429 C C . PRO A 1 431 ? 14.645 21.893 -29.694 1.00 54.34 431 PRO A C 1
ATOM 3431 O O . PRO A 1 431 ? 14.143 21.017 -28.991 1.00 54.34 431 PRO A O 1
ATOM 3434 N N . LEU A 1 432 ? 15.636 22.676 -29.264 1.00 50.16 432 LEU A N 1
ATOM 3435 C CA . LEU A 1 432 ? 16.029 22.810 -27.859 1.00 50.16 432 LEU A CA 1
ATOM 3436 C C . LEU A 1 432 ? 15.090 23.816 -27.170 1.00 50.16 432 LEU A C 1
ATOM 3438 O O . LEU A 1 432 ? 14.664 24.766 -27.826 1.00 50.16 432 LEU A O 1
ATOM 3442 N N . PRO A 1 433 ? 14.774 23.645 -25.875 1.00 51.12 433 PRO A N 1
ATOM 3443 C CA . PRO A 1 433 ? 13.919 24.577 -25.156 1.00 51.12 433 PRO A CA 1
ATOM 3444 C C . PRO A 1 433 ? 14.687 25.841 -24.758 1.00 51.12 433 PRO A C 1
ATOM 3446 O O . PRO A 1 433 ? 15.773 25.774 -24.173 1.00 51.12 433 PRO A O 1
ATOM 3449 N N . ASP A 1 434 ? 14.068 26.988 -25.029 1.00 41.88 434 ASP A N 1
ATOM 3450 C CA . ASP A 1 434 ? 14.472 28.291 -24.520 1.00 41.88 434 ASP A CA 1
ATOM 3451 C C . ASP A 1 434 ? 14.433 28.304 -22.987 1.00 41.88 434 ASP A C 1
ATOM 3453 O O . ASP A 1 434 ? 13.392 28.148 -22.348 1.00 41.88 434 ASP A O 1
ATOM 3457 N N . ARG A 1 435 ? 15.601 28.526 -22.381 1.00 43.25 435 ARG A N 1
ATOM 3458 C CA . ARG A 1 435 ? 15.732 29.060 -21.025 1.00 43.25 435 ARG A CA 1
ATOM 3459 C C . ARG A 1 435 ? 16.351 30.450 -21.122 1.00 43.25 435 ARG A C 1
ATOM 3461 O O . ARG A 1 435 ? 17.563 30.579 -21.254 1.00 43.25 435 ARG A O 1
ATOM 3468 N N . CYS A 1 436 ? 15.514 31.469 -20.986 1.00 37.28 436 CYS A N 1
ATOM 3469 C CA . CYS A 1 436 ? 15.853 32.802 -20.489 1.00 37.28 436 CYS A CA 1
ATOM 3470 C C . CYS A 1 436 ? 14.647 33.212 -19.619 1.00 37.28 436 CYS A C 1
ATOM 3472 O O . CYS A 1 436 ? 13.525 33.159 -20.096 1.00 37.28 436 CYS A O 1
ATOM 3474 N N . ARG A 1 437 ? 14.761 33.316 -18.291 1.00 39.38 437 ARG A N 1
ATOM 3475 C CA . ARG A 1 437 ? 15.416 34.389 -17.525 1.00 39.38 437 ARG A CA 1
ATOM 3476 C C . ARG A 1 437 ? 14.488 35.604 -17.411 1.00 39.38 437 ARG A C 1
ATOM 3478 O O . ARG A 1 437 ? 14.696 36.593 -18.092 1.00 39.38 437 ARG A O 1
ATOM 3485 N N . GLU A 1 438 ? 13.538 35.518 -16.484 1.00 34.62 438 GLU A N 1
ATOM 3486 C CA . GLU A 1 438 ? 12.944 36.681 -15.824 1.00 34.62 438 GLU A CA 1
ATOM 3487 C C . GLU A 1 438 ? 13.265 36.569 -14.329 1.00 34.62 438 GLU A C 1
ATOM 3489 O O . GLU A 1 438 ? 12.836 35.659 -13.620 1.00 34.62 438 GLU A O 1
ATOM 3494 N N . ARG A 1 439 ? 14.171 37.450 -13.910 1.00 43.38 439 ARG A N 1
ATOM 3495 C CA . ARG A 1 439 ? 14.392 37.903 -12.541 1.00 43.38 439 ARG A CA 1
ATOM 3496 C C . ARG A 1 439 ? 14.017 39.372 -12.589 1.00 43.38 439 ARG A C 1
ATOM 349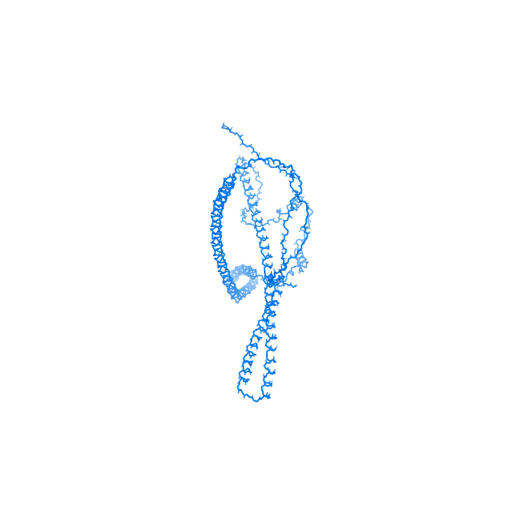8 O O . ARG A 1 439 ? 14.602 40.056 -13.416 1.00 43.38 439 ARG A O 1
ATOM 3505 N N . GLU A 1 440 ? 13.118 39.779 -11.710 1.00 37.69 440 GLU A N 1
ATOM 3506 C CA . GLU A 1 440 ? 12.871 41.116 -11.149 1.00 37.69 440 GLU A CA 1
ATOM 3507 C C . GLU A 1 440 ? 11.483 40.989 -10.492 1.00 37.69 440 GLU A C 1
ATOM 3509 O O . GLU A 1 440 ? 10.619 40.315 -11.038 1.00 37.69 440 GLU A O 1
ATOM 3514 N N . GLU A 1 441 ? 11.133 41.498 -9.324 1.00 40.69 441 GLU A N 1
ATOM 3515 C CA . GLU A 1 441 ? 11.773 42.238 -8.242 1.00 40.69 441 GLU A CA 1
ATOM 3516 C C . GLU A 1 441 ? 10.617 42.390 -7.237 1.00 40.69 441 GLU A C 1
ATOM 3518 O O . GLU A 1 441 ? 9.614 42.989 -7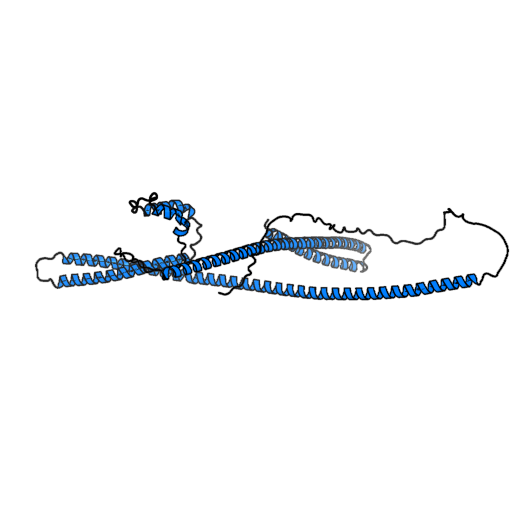.600 1.00 40.69 441 GLU A O 1
ATOM 3523 N N . GLU A 1 442 ? 10.684 41.832 -6.022 1.00 38.50 442 GLU A N 1
ATOM 3524 C CA . GLU A 1 442 ? 9.773 42.238 -4.932 1.00 38.50 442 GLU A CA 1
ATOM 3525 C C . GLU A 1 442 ? 10.271 41.726 -3.567 1.00 38.50 442 GLU A C 1
ATOM 3527 O O . GLU A 1 442 ? 9.722 40.814 -2.965 1.00 38.50 442 GLU A O 1
ATOM 3532 N N . GLU A 1 443 ? 11.355 42.319 -3.061 1.00 40.56 443 GLU A N 1
ATOM 3533 C CA . GLU A 1 443 ? 11.645 42.339 -1.620 1.00 40.56 443 GLU A CA 1
ATOM 3534 C C . GLU A 1 443 ? 12.303 43.674 -1.252 1.00 40.56 443 GLU A C 1
ATOM 3536 O O . GLU A 1 443 ? 13.525 43.806 -1.288 1.00 40.56 443 GLU A O 1
ATOM 3541 N N . VAL A 1 444 ? 11.503 44.671 -0.856 1.00 40.88 444 VAL A N 1
ATOM 3542 C CA . VAL A 1 444 ? 11.965 45.756 0.024 1.00 40.88 444 VAL A CA 1
ATOM 3543 C C . VAL A 1 444 ? 10.833 46.145 0.979 1.00 40.88 444 VAL A C 1
ATOM 3545 O O . VAL A 1 444 ? 9.741 46.499 0.545 1.00 40.88 444 VAL A O 1
ATOM 3548 N N . SER A 1 445 ? 11.176 46.201 2.274 1.00 35.38 445 SER A N 1
ATOM 3549 C CA . SER A 1 445 ? 10.396 46.675 3.442 1.00 35.38 445 SER A CA 1
ATOM 3550 C C . SER A 1 445 ? 9.611 45.547 4.144 1.00 35.38 445 SER A C 1
ATOM 3552 O O . SER A 1 445 ? 8.713 44.964 3.567 1.00 35.38 445 SER A O 1
ATOM 3554 N N . SER A 1 446 ? 9.816 45.184 5.416 1.00 34.72 446 SER A N 1
ATOM 3555 C CA . SER A 1 446 ? 10.144 46.025 6.569 1.00 34.72 446 SER A CA 1
ATOM 3556 C C . SER A 1 446 ? 10.545 45.196 7.805 1.00 34.72 446 SER A C 1
ATOM 3558 O O . SER A 1 446 ? 10.048 44.098 8.024 1.00 34.72 446 SER A O 1
ATOM 3560 N N . SER A 1 447 ? 11.306 45.846 8.691 1.00 35.00 447 SER A N 1
ATOM 3561 C CA . SER A 1 447 ? 11.226 45.733 10.159 1.00 35.00 447 SER A CA 1
ATOM 3562 C C . SER A 1 447 ? 12.015 44.647 10.912 1.00 35.00 447 SER A C 1
ATOM 3564 O O . SER A 1 447 ? 11.502 43.636 11.374 1.00 35.00 447 SER A O 1
ATOM 3566 N N . ARG A 1 448 ? 13.261 45.029 11.230 1.00 43.03 448 ARG A N 1
ATOM 3567 C CA . ARG A 1 448 ? 13.663 45.443 12.593 1.00 43.03 448 ARG A CA 1
ATOM 3568 C C . ARG A 1 448 ? 13.341 44.446 13.721 1.00 43.03 448 ARG A C 1
ATOM 3570 O O . ARG A 1 448 ? 12.333 44.575 14.407 1.00 43.03 448 ARG A O 1
ATOM 3577 N N . ARG A 1 449 ? 14.305 43.577 14.047 1.00 39.00 449 ARG A N 1
ATOM 3578 C CA . ARG A 1 449 ? 14.505 43.106 15.428 1.00 39.00 449 ARG A CA 1
ATOM 3579 C C . ARG A 1 449 ? 15.879 43.529 15.930 1.00 39.00 449 ARG A C 1
ATOM 3581 O O . ARG A 1 449 ? 16.914 43.040 15.487 1.00 39.00 449 ARG A O 1
ATOM 3588 N N . GLN A 1 450 ? 15.832 44.500 16.834 1.00 39.34 450 GLN A N 1
ATOM 3589 C CA . GLN A 1 450 ? 16.927 44.941 17.681 1.00 39.34 450 GLN A CA 1
ATOM 3590 C C . GLN A 1 450 ? 17.376 43.780 18.576 1.00 39.34 450 GLN A C 1
ATOM 3592 O O . GLN A 1 450 ? 16.549 43.089 19.169 1.00 39.34 450 GLN A O 1
ATOM 3597 N N . ARG A 1 451 ? 18.693 43.590 18.676 1.00 43.69 451 ARG A N 1
ATOM 3598 C CA . ARG A 1 451 ? 19.328 42.902 19.804 1.00 43.69 451 ARG A CA 1
ATOM 3599 C C . ARG A 1 451 ? 19.369 43.885 20.977 1.00 43.69 451 ARG A C 1
ATOM 3601 O O . ARG A 1 451 ? 19.808 45.013 20.744 1.00 43.69 451 ARG A O 1
ATOM 3608 N N . PRO A 1 452 ? 18.988 43.505 22.204 1.00 49.81 452 PRO A N 1
ATOM 3609 C CA . PRO A 1 452 ? 19.442 44.234 23.368 1.00 49.81 452 PRO A CA 1
ATOM 3610 C C . PRO A 1 452 ? 20.878 43.808 23.683 1.00 49.81 452 PRO A C 1
ATOM 3612 O O . PRO A 1 452 ? 21.220 42.627 23.745 1.00 49.81 452 PRO A O 1
ATOM 3615 N N . THR A 1 453 ? 21.722 44.819 23.801 1.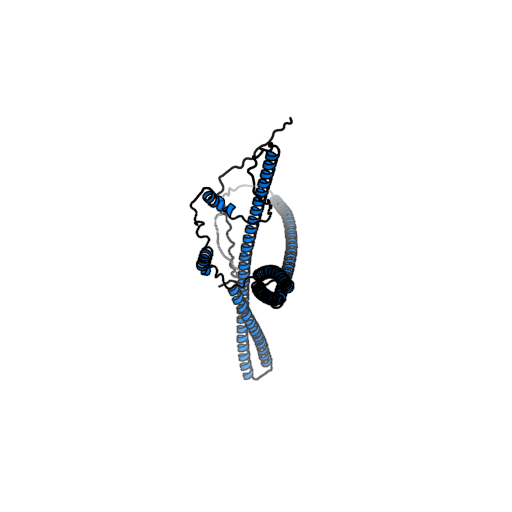00 51.03 453 THR A N 1
ATOM 3616 C CA . THR A 1 453 ? 23.011 44.799 24.478 1.00 51.03 453 THR A CA 1
ATOM 3617 C C . THR A 1 453 ? 22.771 44.713 25.981 1.00 51.03 453 THR A C 1
ATOM 3619 O O . THR A 1 453 ? 22.160 45.619 26.538 1.00 51.03 453 THR A O 1
ATOM 3622 N N . GLU A 1 454 ? 23.300 43.684 26.632 1.00 44.75 454 GLU A N 1
ATOM 3623 C CA . GLU A 1 454 ? 23.610 43.733 28.060 1.00 44.75 454 GLU A CA 1
ATOM 3624 C C . GLU A 1 454 ? 25.113 43.530 28.206 1.00 44.75 454 GLU A C 1
ATOM 3626 O O . GLU A 1 454 ? 25.653 42.438 28.039 1.00 44.75 454 GLU A O 1
ATOM 3631 N N . GLY A 1 455 ? 25.795 44.640 28.449 1.00 50.06 455 GLY A N 1
ATOM 3632 C CA . GLY A 1 455 ? 26.985 44.652 29.269 1.00 50.06 455 GLY A CA 1
ATOM 3633 C C . GLY A 1 455 ? 26.679 45.592 30.420 1.00 50.06 455 GLY A C 1
ATOM 3634 O O . GLY A 1 455 ? 26.320 46.732 30.165 1.00 50.06 455 GLY A O 1
ATOM 3635 N N . GLU A 1 456 ? 26.783 45.115 31.653 1.00 49.00 456 GLU A N 1
ATOM 3636 C CA . GLU A 1 456 ? 27.707 45.710 32.613 1.00 49.00 456 GLU A CA 1
ATOM 3637 C C . GLU A 1 456 ? 27.806 44.852 33.872 1.00 49.00 456 GLU A C 1
ATOM 3639 O O . GLU A 1 456 ? 26.829 44.411 34.469 1.00 49.00 456 GLU A O 1
ATOM 3644 N N . GLN A 1 457 ? 29.061 44.606 34.222 1.00 52.62 457 GLN A N 1
ATOM 3645 C CA . GLN A 1 457 ? 29.525 44.127 35.507 1.00 52.62 457 GLN A CA 1
ATOM 3646 C C . GLN A 1 457 ? 29.116 45.119 36.603 1.00 52.62 457 GLN A C 1
ATOM 3648 O O . GLN A 1 457 ? 29.252 46.325 36.394 1.00 52.62 457 GLN A O 1
ATOM 3653 N N . ARG A 1 458 ? 28.786 44.618 37.796 1.00 47.44 458 ARG A N 1
ATOM 3654 C CA . ARG A 1 458 ? 29.518 44.935 39.036 1.00 47.44 458 ARG A CA 1
ATOM 365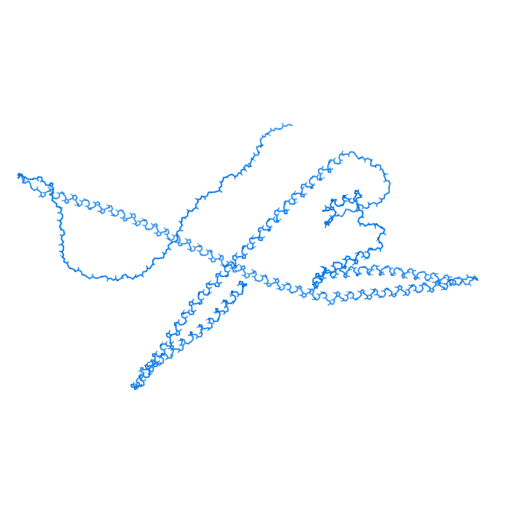5 C C . ARG A 1 458 ? 28.952 44.162 40.222 1.00 47.44 458 ARG A C 1
ATOM 3657 O O . ARG A 1 458 ? 27.745 44.126 40.433 1.00 47.44 458 ARG A O 1
ATOM 3664 N N . ASP A 1 459 ? 29.885 43.574 40.958 1.00 59.09 459 ASP A N 1
ATOM 3665 C CA . ASP A 1 459 ? 29.751 43.171 42.350 1.00 59.09 459 ASP A CA 1
ATOM 3666 C C . ASP A 1 459 ? 29.458 44.398 43.233 1.00 59.09 459 ASP A C 1
ATOM 3668 O O . ASP A 1 459 ? 30.142 45.415 43.089 1.00 59.09 459 ASP A O 1
ATOM 3672 N N . GLU A 1 460 ? 28.454 44.288 44.108 1.00 51.47 460 GLU A N 1
ATOM 3673 C CA . GLU A 1 460 ? 28.462 44.607 45.555 1.00 51.47 460 GLU A CA 1
ATOM 3674 C C . GLU A 1 460 ? 27.092 44.310 46.184 1.00 51.47 460 GLU A C 1
ATOM 3676 O O . GLU A 1 460 ? 26.060 44.741 45.617 1.00 51.47 460 GLU A O 1
#

Secondary structure (DSSP, 8-state):
--HHHHHHHHHHHHHHHHHHHHHHHHHHHHHHHHHHHHHHHHHT---HHHHHHHHHHHHHHHHHHHHHHHHHHHHHHHHHHHHHHHHHHHHHHHHHHHHHHHHHHHHHHHHHHHHHHHHHHHHHHHHHHHHHHHHHHTS-------------------S----HHHHTHHHHHHHHTT---SS-GGGTT-HHHHHHHHHHHHTTTS--------HHHHHHHHHHHHHHHHHHHHHHHHHHHHHHHHHHHHHHHHHH--S-S--SHHHHHHHHHHHHHHHHHHHHHHHHHHHHHHHHHIIIIIHHHHHHHHHHHHHHHHHHHHHHHHHHHHHHHHHHHHHHHHHHHHHHHHHHHHHHHHHHHHHHHHHHHHHHHHHHHHHHHHHHHHHHHHS-----------------------------PPP----PPPPPPP---------------PPPP-------

Foldseek 3Di:
DPLVVVLVVLVVVLVVLVVVLVVLVVVLVVLVVVLVVLVVVLVPDDDPVVNVVSVVVNVVSVVVNVVSVVVSVVSVVVSVVSVVVSVVSVVVVVVVVVVVVVVVVVVVVVVVVVVVVVVVVVVVVVVVVVVVVVVVVPDDPDPDPDPDDDDDDPDDDPDDDPDPCVVVVVVVVCVVVVHDDPDDPVVVVCPVVVVVVVCVVCVVVVPPDPPDDPVVVVVVVLVVVLVVLVVVLVVLVVVLVVLVVVLVVLVVCVVVPPDDDDDPPSVVVNVVSVVVNVVSVVVNVVSVVVSVVSVCCCPVPDPVVVVVVVVVVVVVVVVVVVVVVVVVVVVVVVVVVVVVVVVVVVVVVVVVVVVVVVVVVVVVVVVVVVVVVVVVVVVVVVVVVVVVVVPDDDDDDDDDDDDPDDDDDDDDDDDDDDDDDDDDDDDDDDDDDDDDDDDDDDDDDDDDDDDDDDDDDDDD